Protein AF-B2IT15-F1 (afdb_monomer_lite)

InterPro domains:
  IPR007890 CHASE2 [PF05226] (5-264)
  IPR007890 CHASE2 [SM01080] (2-266)

Organism: Nostoc punctiforme (strain ATCC 29133 / PCC 73102) (NCBI:txid63737)

Structure (mmCIF, N/CA/C/O backbone):
data_AF-B2IT15-F1
#
_entry.id   AF-B2IT15-F1
#
loop_
_atom_site.group_PDB
_atom_site.id
_atom_site.type_symbol
_atom_site.label_atom_id
_atom_site.label_alt_id
_atom_site.label_comp_id
_atom_site.label_asym_id
_atom_site.label_entity_id
_atom_site.label_seq_id
_atom_site.pdbx_PDB_ins_code
_atom_site.Cartn_x
_atom_site.Cartn_y
_atom_site.Cartn_z
_atom_site.occupancy
_atom_site.B_iso_or_equiv
_atom_site.auth_seq_id
_atom_site.auth_comp_id
_atom_site.auth_asym_id
_atom_site.auth_atom_id
_atom_site.pdbx_PDB_model_num
ATOM 1 N N . MET A 1 1 ? 4.299 -3.225 29.812 1.00 39.03 1 MET A N 1
ATOM 2 C CA . MET A 1 1 ? 2.893 -2.819 29.609 1.00 39.03 1 MET A CA 1
ATOM 3 C C . MET A 1 1 ? 2.812 -1.987 28.340 1.00 39.03 1 MET A C 1
ATOM 5 O O . MET A 1 1 ? 3.159 -0.817 28.376 1.00 39.03 1 MET A O 1
ATOM 9 N N . ILE A 1 2 ? 2.408 -2.588 27.220 1.00 43.75 2 ILE A N 1
ATOM 10 C CA . ILE A 1 2 ? 2.284 -1.900 25.916 1.00 43.75 2 ILE A CA 1
ATOM 11 C C . ILE A 1 2 ? 0.911 -1.177 25.796 1.00 43.75 2 ILE A C 1
ATOM 13 O O . ILE A 1 2 ? 0.626 -0.521 24.803 1.00 43.75 2 ILE A O 1
ATOM 17 N N . GLY A 1 3 ? 0.067 -1.223 26.839 1.00 47.97 3 GLY A N 1
ATOM 18 C CA . GLY A 1 3 ? -1.347 -0.817 26.777 1.00 47.97 3 GLY A CA 1
ATOM 19 C C . GLY A 1 3 ? -1.808 0.398 27.593 1.00 47.97 3 GLY A C 1
ATOM 20 O O . GLY A 1 3 ? -3.003 0.689 27.625 1.00 47.97 3 GLY A O 1
ATOM 21 N N . ALA A 1 4 ? -0.921 1.129 28.273 1.00 58.03 4 ALA A N 1
ATOM 22 C CA . ALA A 1 4 ? -1.324 2.224 29.169 1.00 58.03 4 ALA A CA 1
ATOM 23 C C . ALA A 1 4 ? -1.424 3.598 28.468 1.00 58.03 4 ALA A C 1
ATOM 25 O O . ALA A 1 4 ? -1.004 4.609 29.024 1.00 58.03 4 ALA A O 1
ATOM 26 N N . SER A 1 5 ? -1.969 3.669 27.248 1.00 73.19 5 SER A N 1
ATOM 27 C CA . SER A 1 5 ? -2.171 4.958 26.558 1.00 73.19 5 SER A CA 1
ATOM 28 C C . SER A 1 5 ? -3.402 5.728 27.061 1.00 73.19 5 SER A C 1
ATOM 30 O O . SER A 1 5 ? -3.495 6.941 26.873 1.00 73.19 5 SER A O 1
ATOM 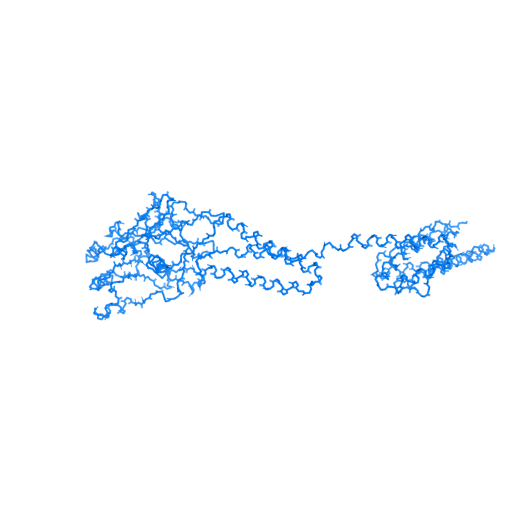32 N N . ILE A 1 6 ? -4.341 5.048 27.735 1.00 88.12 6 ILE A N 1
ATOM 33 C CA . ILE A 1 6 ? -5.553 5.642 28.311 1.00 88.12 6 ILE A CA 1
ATOM 34 C C . ILE A 1 6 ? -5.881 5.027 29.680 1.00 88.12 6 ILE A C 1
ATOM 36 O O . ILE A 1 6 ? -5.884 3.804 29.849 1.00 88.12 6 ILE A O 1
ATOM 40 N N . SER A 1 7 ? -6.189 5.880 30.664 1.00 92.06 7 SER A N 1
ATOM 41 C CA . SER A 1 7 ? -6.610 5.430 31.996 1.00 92.06 7 SER A CA 1
ATOM 42 C C . SER A 1 7 ? -8.001 4.795 31.958 1.00 92.06 7 SER A C 1
ATOM 44 O O . SER A 1 7 ? -8.854 5.187 31.158 1.00 92.06 7 SER A O 1
ATOM 46 N N . GLU A 1 8 ? -8.261 3.846 32.860 1.00 94.00 8 GLU A N 1
ATOM 47 C CA . GLU A 1 8 ? -9.534 3.112 32.896 1.00 94.00 8 GLU A CA 1
ATOM 48 C C . GLU A 1 8 ? -10.740 4.046 33.056 1.00 94.00 8 GLU A C 1
ATOM 50 O O . GLU A 1 8 ? -11.717 3.950 32.315 1.00 94.00 8 GLU A O 1
ATOM 55 N N . LYS A 1 9 ? -10.616 5.036 33.949 1.00 93.69 9 LYS A N 1
ATOM 56 C CA . LYS A 1 9 ? -11.632 6.072 34.182 1.00 93.69 9 LYS A CA 1
ATOM 57 C C . LYS A 1 9 ? -11.909 6.910 32.934 1.00 93.69 9 LYS A C 1
ATOM 59 O O . LYS A 1 9 ? -13.053 7.285 32.686 1.00 93.69 9 LYS A O 1
ATOM 64 N N . SER A 1 10 ? -10.873 7.249 32.165 1.00 94.88 10 SER A N 1
ATOM 65 C CA . SER A 1 10 ? -11.034 8.023 30.930 1.00 94.88 10 SER A CA 1
ATOM 66 C C . SER A 1 10 ? -11.653 7.182 29.817 1.00 94.88 10 SER A C 1
ATOM 68 O O . SER A 1 10 ? -12.499 7.695 29.086 1.00 94.88 10 SER A O 1
ATOM 70 N N . LEU A 1 11 ? -11.283 5.902 29.713 1.00 95.50 11 LEU A N 1
ATOM 71 C CA . LEU A 1 11 ? -11.872 4.973 28.750 1.00 95.50 11 LEU A CA 1
ATOM 72 C C . LEU A 1 11 ? -13.355 4.716 29.050 1.00 95.50 11 LEU A C 1
ATOM 74 O O . LEU A 1 11 ? -14.172 4.790 28.137 1.00 95.50 11 LEU A O 1
ATOM 78 N N . ASP A 1 12 ? -13.729 4.505 30.315 1.00 96.00 12 ASP A N 1
ATOM 79 C CA . ASP A 1 12 ? -15.139 4.359 30.699 1.00 96.00 12 ASP A CA 1
ATOM 80 C C . ASP A 1 12 ? -15.948 5.612 30.330 1.00 96.00 12 ASP A C 1
ATOM 82 O O . ASP A 1 12 ? -16.952 5.514 29.622 1.00 96.00 12 ASP A O 1
ATOM 86 N N . LYS A 1 13 ? -15.467 6.808 30.703 1.00 95.19 13 LYS A N 1
ATOM 87 C CA . LYS A 1 13 ? -16.116 8.084 30.343 1.00 95.19 13 LYS A CA 1
ATOM 88 C C . LYS A 1 13 ? -16.261 8.266 28.831 1.00 95.19 13 LYS A C 1
ATOM 90 O O . LYS A 1 13 ? -17.302 8.736 28.369 1.00 95.19 13 LYS A O 1
ATOM 95 N N . LEU A 1 14 ? -15.232 7.900 28.065 1.00 94.94 14 LEU A N 1
ATOM 96 C CA . LEU A 1 14 ? -15.245 7.959 26.605 1.00 94.94 14 LEU A CA 1
ATOM 97 C C . LEU A 1 14 ? -16.343 7.057 26.033 1.00 94.94 14 LEU A C 1
ATOM 99 O O . LEU A 1 14 ? -17.163 7.522 25.243 1.00 94.94 14 LEU A O 1
ATOM 103 N N . LEU A 1 15 ? -16.392 5.796 26.466 1.00 95.44 15 LEU A N 1
ATOM 104 C CA . LEU A 1 15 ? -17.370 4.819 25.988 1.00 95.44 15 LEU A CA 1
ATOM 105 C C . LEU A 1 15 ? -18.803 5.185 26.392 1.00 95.44 15 LEU A C 1
ATOM 107 O O . LEU A 1 15 ? -19.711 5.062 25.571 1.00 95.44 15 LEU A O 1
ATOM 111 N N . VAL A 1 16 ? -19.022 5.700 27.609 1.00 94.25 16 VAL A N 1
ATOM 112 C CA . VAL A 1 16 ? -20.331 6.230 28.041 1.00 94.25 16 VAL A CA 1
ATOM 113 C C . VAL A 1 16 ? -20.820 7.298 27.070 1.00 94.25 16 VAL A C 1
ATOM 115 O O . VAL A 1 16 ? -21.949 7.237 26.580 1.00 94.25 16 VAL A O 1
ATOM 118 N N . LYS A 1 17 ? -19.956 8.265 26.767 1.00 93.25 17 LYS A N 1
ATOM 119 C CA . LYS A 1 17 ? -20.300 9.397 25.915 1.00 93.25 17 LYS A CA 1
ATOM 120 C C . LYS A 1 17 ? -20.504 8.996 24.455 1.00 93.25 17 LYS A C 1
ATOM 122 O O . LYS A 1 17 ? -21.444 9.466 23.822 1.00 93.25 17 LYS A O 1
ATOM 127 N N . LEU A 1 18 ? -19.670 8.099 23.928 1.00 93.44 18 LEU A N 1
ATOM 128 C CA . LEU A 1 18 ? -19.839 7.557 22.579 1.00 93.44 18 LEU A CA 1
ATOM 129 C C . LEU A 1 18 ? -21.154 6.788 22.446 1.00 93.44 18 LEU A C 1
ATOM 131 O O . LEU A 1 18 ? -21.893 7.012 21.491 1.00 93.44 18 LEU A O 1
ATOM 135 N N . ASN A 1 19 ? -21.505 5.951 23.425 1.00 91.50 19 ASN A N 1
ATOM 136 C CA . ASN A 1 19 ? -22.756 5.194 23.399 1.00 91.50 19 ASN A CA 1
ATOM 137 C C . ASN A 1 19 ? -23.996 6.104 23.345 1.00 91.50 19 ASN A C 1
ATOM 139 O O . ASN A 1 19 ? -24.954 5.784 22.641 1.00 91.50 19 ASN A O 1
ATOM 143 N N . GLN A 1 20 ? -23.964 7.271 24.001 1.00 91.75 20 GLN A N 1
ATOM 144 C CA . GLN A 1 20 ? -25.038 8.273 23.915 1.00 91.75 20 GLN A CA 1
ATOM 145 C C . GLN A 1 20 ? -25.211 8.846 22.497 1.00 91.75 20 GLN A C 1
ATOM 147 O O . GLN A 1 20 ? -26.329 9.182 22.108 1.00 91.75 20 GLN A O 1
ATOM 152 N N . GLN A 1 21 ? -24.137 8.910 21.702 1.00 91.50 21 GLN A N 1
ATOM 153 C CA . GLN A 1 21 ? -24.165 9.406 20.321 1.00 91.50 21 GLN A CA 1
ATOM 154 C C . GLN A 1 21 ? -24.543 8.335 19.285 1.00 91.50 21 GLN A C 1
ATOM 156 O O . GLN A 1 21 ? -24.727 8.665 18.117 1.00 91.50 21 GLN A O 1
ATOM 161 N N . LYS A 1 22 ? -24.715 7.071 19.697 1.00 91.94 22 LYS A N 1
ATOM 162 C CA . LYS A 1 22 ? -25.159 5.951 18.845 1.00 91.94 22 LYS A CA 1
ATOM 163 C C . LYS A 1 22 ? -24.317 5.765 17.559 1.00 91.94 22 LYS A C 1
ATOM 165 O O . LYS A 1 22 ? -24.875 5.789 16.458 1.00 91.94 22 LYS A O 1
ATOM 170 N N . PRO A 1 23 ? -22.994 5.535 17.658 1.00 94.56 23 PRO A N 1
ATOM 171 C CA . PRO A 1 23 ? -22.180 5.160 16.504 1.00 94.56 23 PRO A CA 1
ATOM 172 C C . PRO A 1 23 ? -22.627 3.819 15.907 1.00 94.56 23 PRO A C 1
ATOM 174 O O . PRO A 1 23 ? -23.350 3.030 16.533 1.00 94.56 23 PRO A O 1
ATOM 177 N N . ARG A 1 24 ? -22.190 3.551 14.674 1.00 95.31 24 ARG A N 1
ATOM 178 C CA . ARG A 1 24 ? -22.412 2.271 13.977 1.00 95.31 24 ARG A CA 1
ATOM 179 C C . ARG A 1 24 ? -21.398 1.217 14.400 1.00 95.31 24 ARG A C 1
ATOM 181 O O . ARG A 1 24 ? -21.783 0.068 14.570 1.00 95.31 24 ARG A O 1
ATOM 188 N N . ALA A 1 25 ? -20.157 1.626 14.638 1.00 97.06 25 ALA A N 1
ATOM 189 C CA . ALA A 1 25 ? -19.097 0.777 15.165 1.00 97.06 25 ALA A CA 1
ATOM 190 C C . ALA A 1 25 ? -18.104 1.619 15.975 1.00 97.06 25 ALA A C 1
ATOM 192 O O . ALA A 1 25 ? -17.888 2.795 15.671 1.00 97.06 25 ALA A O 1
ATOM 193 N N . ILE A 1 26 ? -17.503 1.019 16.997 1.00 98.00 26 ILE A N 1
ATOM 194 C CA . ILE A 1 26 ? -16.446 1.606 17.819 1.00 98.00 26 ILE A CA 1
ATOM 195 C C . ILE A 1 26 ? -15.267 0.638 17.782 1.00 98.00 26 ILE A C 1
ATOM 197 O O . ILE A 1 26 ? -15.400 -0.510 18.190 1.00 98.00 26 ILE A O 1
ATOM 201 N N . GLY A 1 27 ? -14.117 1.093 17.307 1.00 98.00 27 GLY A N 1
ATOM 202 C CA . GLY A 1 27 ? -12.877 0.332 17.324 1.00 98.00 27 GLY A CA 1
ATOM 203 C C . GLY A 1 27 ? -11.931 0.859 18.387 1.00 98.00 27 GLY A C 1
ATOM 204 O O . GLY A 1 27 ? -11.587 2.039 18.366 1.00 98.00 27 GLY A O 1
ATOM 205 N N . LEU A 1 28 ? -11.497 -0.013 19.293 1.00 97.31 28 LEU A N 1
ATOM 206 C CA . LEU A 1 28 ? -10.473 0.284 20.288 1.00 97.31 28 LEU A CA 1
ATOM 207 C C . LEU A 1 28 ? -9.119 -0.241 19.803 1.00 97.31 28 LEU A C 1
ATOM 209 O O . LEU A 1 28 ? -8.749 -1.376 20.091 1.00 97.31 28 LEU A O 1
ATOM 213 N N . ASP A 1 29 ? -8.384 0.606 19.087 1.00 95.44 29 ASP A N 1
ATOM 214 C CA . ASP A 1 29 ? -7.023 0.357 18.603 1.00 95.44 29 ASP A CA 1
ATOM 215 C C . ASP A 1 29 ? -5.986 0.681 19.696 1.00 95.44 29 ASP A C 1
ATOM 217 O O . ASP A 1 29 ? -5.140 1.569 19.585 1.00 95.44 29 ASP A O 1
ATOM 221 N N . ILE A 1 30 ? -6.156 0.023 20.845 1.00 93.12 30 ILE A N 1
ATOM 222 C CA . ILE A 1 30 ? -5.282 0.121 22.015 1.00 93.12 30 ILE A CA 1
ATOM 223 C C . ILE A 1 30 ? -5.172 -1.281 22.607 1.00 93.12 30 ILE A C 1
ATOM 225 O O . ILE A 1 30 ? -6.173 -1.845 23.053 1.00 93.12 30 ILE A O 1
ATOM 229 N N . TYR A 1 31 ? -3.960 -1.837 22.644 1.00 92.00 31 TYR A N 1
ATOM 230 C CA . TYR A 1 31 ? -3.729 -3.145 23.254 1.00 92.00 31 TYR A CA 1
ATOM 231 C C . TYR A 1 31 ? -4.063 -3.098 24.749 1.00 92.00 31 TYR A C 1
ATOM 233 O O . TYR A 1 31 ? -3.575 -2.229 25.469 1.00 92.00 31 TYR A O 1
ATOM 241 N N . ARG A 1 32 ? -4.878 -4.040 25.230 1.00 92.31 32 ARG A N 1
ATOM 242 C CA . ARG A 1 32 ? -5.073 -4.300 26.666 1.00 92.31 32 ARG A CA 1
ATOM 243 C C . ARG A 1 32 ? -4.990 -5.801 26.882 1.00 92.31 32 ARG A C 1
ATOM 245 O O . ARG A 1 32 ? -5.991 -6.494 26.845 1.00 92.31 32 ARG A O 1
ATOM 252 N N . ASP A 1 33 ? -3.783 -6.300 27.079 1.00 92.12 33 ASP A N 1
ATOM 253 C CA . ASP A 1 33 ? -3.472 -7.711 27.327 1.00 92.12 33 ASP A CA 1
ATOM 254 C C . ASP A 1 33 ? -3.639 -8.113 28.807 1.00 92.12 33 ASP A C 1
ATOM 256 O O . ASP A 1 33 ? -3.106 -9.130 29.256 1.00 92.12 33 ASP A O 1
ATOM 260 N N . PHE A 1 34 ? -4.378 -7.305 29.570 1.00 92.50 34 PHE A N 1
ATOM 261 C CA . PHE A 1 34 ? -4.571 -7.408 31.013 1.00 92.50 34 PHE A CA 1
ATOM 262 C C . PHE A 1 34 ? -6.043 -7.153 31.382 1.00 92.50 34 PHE A C 1
ATOM 264 O O . PHE A 1 34 ? -6.731 -6.428 30.657 1.00 92.50 34 PHE A O 1
ATOM 271 N N . PRO A 1 35 ? -6.536 -7.733 32.492 1.00 93.44 35 PRO A N 1
ATOM 272 C CA . PRO A 1 35 ? -7.887 -7.475 32.977 1.00 93.44 35 PRO A CA 1
ATOM 273 C C . PRO A 1 35 ? -8.027 -6.048 33.509 1.00 93.44 35 PRO A C 1
ATOM 275 O O . PRO A 1 35 ? -7.111 -5.522 34.140 1.00 93.44 35 PRO A O 1
ATOM 278 N N . ALA A 1 36 ? -9.188 -5.441 33.285 1.00 93.81 36 ALA A N 1
ATOM 279 C CA . ALA A 1 36 ? -9.539 -4.160 33.880 1.00 93.81 36 ALA A CA 1
ATOM 280 C C . ALA A 1 36 ? -9.786 -4.301 35.392 1.00 93.81 36 ALA A C 1
ATOM 282 O O . ALA A 1 36 ? -10.298 -5.317 35.865 1.00 93.81 36 ALA A O 1
ATOM 283 N N . GLU A 1 37 ? -9.458 -3.258 36.154 1.00 94.06 37 GLU A N 1
ATOM 284 C CA . GLU A 1 37 ? -9.647 -3.207 37.610 1.00 94.06 37 GLU A CA 1
ATOM 285 C C . GLU A 1 37 ? -10.914 -2.420 37.985 1.00 94.06 37 GLU A C 1
ATOM 287 O O . GLU A 1 37 ? -11.609 -2.740 38.955 1.00 94.06 37 GLU A O 1
ATOM 292 N N . ASP A 1 38 ? -11.258 -1.396 37.198 1.00 94.50 38 ASP A N 1
ATOM 293 C CA . ASP A 1 38 ? -12.457 -0.586 37.384 1.00 94.50 38 ASP A CA 1
ATOM 294 C C . ASP A 1 38 ? -13.716 -1.378 36.998 1.00 94.50 38 ASP A C 1
ATOM 296 O O . ASP A 1 38 ? -13.974 -1.683 35.830 1.00 94.50 38 ASP A O 1
ATOM 300 N N . LYS A 1 39 ? -14.565 -1.658 37.994 1.00 95.12 39 LYS A N 1
ATOM 301 C CA . LYS A 1 39 ? -15.834 -2.385 37.825 1.00 95.12 39 LYS A CA 1
ATOM 302 C C . LYS A 1 39 ? -16.755 -1.769 36.767 1.00 95.12 39 LYS A C 1
ATOM 304 O O . LYS A 1 39 ? -17.456 -2.512 36.075 1.00 95.12 39 LYS A O 1
ATOM 309 N N . ASN A 1 40 ? -16.768 -0.441 36.630 1.00 95.56 40 ASN A N 1
ATOM 310 C CA . ASN A 1 40 ? -17.581 0.231 35.618 1.00 95.56 40 ASN A CA 1
ATOM 311 C C . ASN A 1 40 ? -17.043 -0.061 34.222 1.00 95.56 40 ASN A C 1
ATOM 313 O O . ASN A 1 40 ? -17.826 -0.417 33.341 1.00 95.56 40 ASN A O 1
ATOM 317 N N . LEU A 1 41 ? -15.720 0.009 34.045 1.00 96.06 41 LEU A N 1
ATOM 318 C CA . LEU A 1 41 ? -15.083 -0.308 32.773 1.00 96.06 41 LEU A CA 1
ATOM 319 C C . LEU A 1 41 ? -15.280 -1.782 32.407 1.00 96.06 41 LEU A C 1
ATOM 321 O O . LEU A 1 41 ? -15.660 -2.062 31.273 1.00 96.06 41 LEU A O 1
ATOM 325 N N . ILE A 1 42 ? -15.116 -2.711 33.357 1.00 96.31 42 ILE A N 1
ATOM 326 C CA . ILE A 1 42 ? -15.364 -4.146 33.130 1.00 96.31 42 ILE A CA 1
ATOM 327 C C . ILE A 1 42 ? -16.775 -4.360 32.571 1.00 96.31 42 ILE A C 1
ATOM 329 O O . ILE A 1 42 ? -16.962 -5.047 31.564 1.00 96.31 42 ILE A O 1
ATOM 333 N N . SER A 1 43 ? -17.780 -3.755 33.211 1.00 95.50 43 SER A N 1
ATOM 334 C CA . SER A 1 43 ? -19.168 -3.829 32.750 1.00 95.50 43 SER A CA 1
ATOM 335 C C . SER A 1 43 ? -19.334 -3.198 31.362 1.00 95.50 43 SER A C 1
ATOM 337 O O . SER A 1 43 ? -19.957 -3.783 30.475 1.00 95.50 43 SER A O 1
ATOM 339 N N . ARG A 1 44 ? -18.714 -2.033 31.133 1.00 95.06 44 ARG A N 1
ATOM 340 C CA . ARG A 1 44 ? -18.785 -1.294 29.867 1.00 95.06 44 ARG A CA 1
ATOM 341 C C . ARG A 1 44 ? -18.217 -2.083 28.694 1.00 95.06 44 ARG A C 1
ATOM 343 O O . ARG A 1 44 ? -18.859 -2.130 27.644 1.00 95.06 44 ARG A O 1
ATOM 350 N N . LEU A 1 45 ? -17.043 -2.688 28.869 1.00 96.00 45 LEU A N 1
ATOM 351 C CA . LEU A 1 45 ? -16.362 -3.477 27.842 1.00 96.00 45 LEU A CA 1
ATOM 352 C C . LEU A 1 45 ? -17.186 -4.713 27.464 1.00 96.00 45 LEU A C 1
ATOM 354 O O . LEU A 1 45 ? -17.323 -5.006 26.281 1.00 96.00 45 LEU A O 1
ATOM 358 N N . LYS A 1 46 ? -17.821 -5.366 28.447 1.00 94.31 46 LYS A N 1
ATOM 359 C CA . LYS A 1 46 ? -18.705 -6.521 28.215 1.00 94.31 46 LYS A CA 1
ATOM 360 C C . LYS A 1 46 ? -20.012 -6.155 27.509 1.00 94.31 46 LYS A C 1
ATOM 362 O O . LYS A 1 46 ? -20.510 -6.928 26.698 1.00 94.31 46 LYS A O 1
ATOM 367 N N . GLN A 1 47 ? -20.605 -5.012 27.854 1.00 91.50 47 GLN A N 1
ATOM 368 C CA . GLN A 1 47 ? -21.970 -4.657 27.438 1.00 91.50 47 GLN A CA 1
ATOM 369 C C . GLN A 1 47 ? -22.038 -3.810 26.163 1.00 91.50 47 GLN A C 1
ATOM 371 O O . GLN A 1 47 ? -23.100 -3.716 25.543 1.00 91.50 47 GLN A O 1
ATOM 376 N N . THR A 1 48 ? -20.941 -3.170 25.753 1.00 90.56 48 THR A N 1
ATOM 377 C CA . THR A 1 48 ? -20.942 -2.314 24.560 1.00 90.56 48 THR A CA 1
ATOM 378 C C . THR A 1 48 ? -20.919 -3.172 23.294 1.00 90.56 48 THR A C 1
ATOM 380 O O . THR A 1 48 ? -19.863 -3.514 22.776 1.00 90.56 48 THR A O 1
ATOM 383 N N . GLN A 1 49 ? -22.101 -3.497 22.764 1.00 81.50 49 GLN A N 1
ATOM 384 C CA . GLN A 1 49 ? -22.263 -4.426 21.633 1.00 81.50 49 GLN A CA 1
ATOM 385 C C . GLN A 1 49 ? -21.491 -4.036 20.363 1.00 81.50 49 GLN A C 1
ATOM 387 O O . GLN A 1 49 ? -21.086 -4.908 19.604 1.00 81.50 49 GLN A O 1
ATOM 392 N N . LYS A 1 50 ? -21.283 -2.736 20.128 1.00 92.25 50 LYS A N 1
ATOM 393 C CA . LYS A 1 50 ? -20.633 -2.202 18.918 1.00 92.25 50 LYS A CA 1
ATOM 394 C C . LYS A 1 50 ? -19.136 -1.936 19.094 1.00 92.25 50 LYS A C 1
ATOM 396 O O . LYS A 1 50 ? -18.559 -1.222 18.279 1.00 92.25 50 LYS A O 1
ATOM 401 N N . LEU A 1 51 ? -18.539 -2.427 20.178 1.00 97.38 51 LEU A N 1
ATOM 402 C CA . LEU A 1 51 ? -17.121 -2.266 20.473 1.00 97.38 51 LEU A CA 1
ATOM 403 C C . LEU A 1 51 ? -16.337 -3.452 19.919 1.00 97.38 51 LEU A C 1
ATOM 405 O O . LEU A 1 51 ? -16.614 -4.586 20.301 1.00 97.38 51 LEU A O 1
ATOM 409 N N . ILE A 1 52 ? -15.345 -3.170 19.077 1.00 98.25 52 ILE A N 1
ATOM 410 C CA . ILE A 1 52 ? -14.343 -4.132 18.629 1.00 98.25 52 ILE A CA 1
ATOM 411 C C . ILE A 1 52 ? -13.025 -3.840 19.344 1.00 98.25 52 ILE A C 1
ATOM 413 O O . ILE A 1 52 ? -12.519 -2.716 19.286 1.00 98.25 52 ILE A O 1
ATOM 417 N N . GLY A 1 53 ? -12.487 -4.849 20.024 1.00 97.38 53 GLY A N 1
ATOM 418 C CA . GLY A 1 53 ? -11.148 -4.826 20.607 1.00 97.38 53 GLY A CA 1
ATOM 419 C C . GLY A 1 53 ? -10.107 -5.426 19.668 1.00 97.38 53 GLY A C 1
ATOM 420 O O . GLY A 1 53 ? -10.447 -6.150 18.729 1.00 97.38 53 GLY A O 1
ATOM 421 N N . ILE A 1 54 ? -8.836 -5.148 19.950 1.00 97.06 54 ILE A N 1
ATOM 422 C CA . ILE A 1 54 ? -7.720 -5.693 19.180 1.00 97.06 54 ILE A CA 1
ATOM 423 C C . ILE A 1 54 ? -6.956 -6.787 19.924 1.00 97.06 54 ILE A C 1
ATOM 425 O O . ILE A 1 54 ? -6.848 -6.779 21.150 1.00 97.06 54 ILE A O 1
A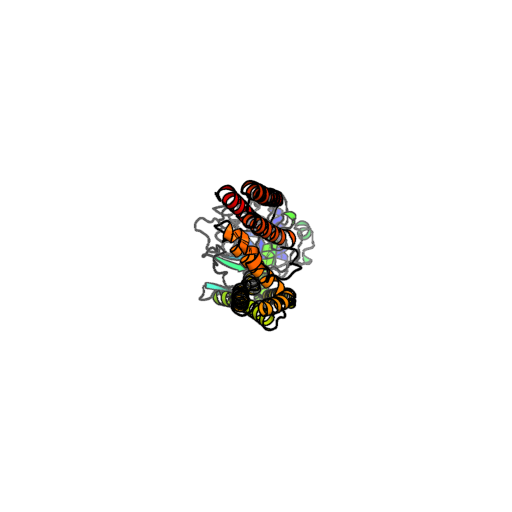TOM 429 N N . CYS A 1 55 ? -6.375 -7.695 19.151 1.00 95.31 55 CYS A N 1
ATOM 430 C CA . CYS A 1 55 ? -5.248 -8.535 19.544 1.00 95.31 55 CYS A CA 1
ATOM 431 C C . CYS A 1 55 ? -4.216 -8.550 18.413 1.00 95.31 55 CYS A C 1
ATOM 433 O O . CYS A 1 55 ? -4.448 -7.954 17.361 1.00 95.31 55 CYS A O 1
ATOM 435 N N . LYS A 1 56 ? -3.065 -9.186 18.630 1.00 92.81 56 LYS A N 1
ATOM 436 C CA . LYS A 1 56 ? -2.037 -9.330 17.593 1.00 92.81 56 LYS A CA 1
ATOM 437 C C . LYS A 1 56 ? -1.630 -10.783 17.450 1.00 92.81 56 LYS A C 1
ATOM 439 O O . LYS A 1 56 ? -1.381 -11.428 18.471 1.00 92.81 56 LYS A O 1
ATOM 444 N N . GLY A 1 57 ? -1.556 -11.261 16.213 1.00 90.12 57 GLY A N 1
ATOM 445 C CA . GLY A 1 57 ? -1.023 -12.573 15.875 1.00 90.12 57 GLY A CA 1
ATOM 446 C C . GLY A 1 57 ? 0.458 -12.731 16.226 1.00 90.12 57 GLY A C 1
ATOM 447 O O . GLY A 1 57 ? 1.113 -11.823 16.746 1.00 90.12 57 GLY A O 1
ATOM 448 N N . SER A 1 58 ? 0.979 -13.927 15.971 1.00 83.44 58 SER A N 1
ATOM 449 C CA . SER A 1 58 ? 2.404 -14.225 16.090 1.00 83.44 58 SER A CA 1
ATOM 450 C C . SER A 1 58 ? 3.192 -13.499 14.994 1.00 83.44 58 SER A C 1
ATOM 452 O O . SER A 1 58 ? 2.772 -13.428 13.841 1.00 83.44 58 SER A O 1
ATOM 454 N N . ASP A 1 59 ? 4.355 -12.944 15.339 1.00 77.62 59 ASP A N 1
ATOM 455 C CA . ASP A 1 59 ? 5.298 -12.407 14.357 1.00 77.62 59 ASP A CA 1
ATOM 456 C C . ASP A 1 59 ? 6.757 -12.703 14.743 1.00 77.62 59 ASP A C 1
ATOM 458 O O . ASP A 1 59 ? 7.048 -13.301 15.780 1.00 77.62 59 ASP A O 1
ATOM 462 N N . THR A 1 60 ? 7.705 -12.278 13.901 1.00 71.88 60 THR A N 1
ATOM 463 C CA . THR A 1 60 ? 9.143 -12.515 14.120 1.00 71.88 60 THR A CA 1
ATOM 464 C C . THR A 1 60 ? 9.699 -11.848 15.381 1.00 71.88 60 THR A C 1
ATOM 466 O O . THR A 1 60 ? 10.769 -12.230 15.848 1.00 71.88 60 THR A O 1
ATOM 469 N N . THR A 1 61 ? 9.004 -10.847 15.924 1.00 72.81 61 THR A N 1
ATOM 470 C CA . THR A 1 61 ? 9.416 -10.088 17.113 1.00 72.81 61 THR A CA 1
ATOM 471 C C . THR A 1 61 ? 8.700 -10.545 18.381 1.00 72.81 61 THR A C 1
ATOM 473 O O . THR A 1 61 ? 9.248 -10.426 19.474 1.00 72.81 61 THR A O 1
ATOM 476 N N . ASN A 1 62 ? 7.495 -11.092 18.246 1.00 78.25 62 ASN A N 1
ATOM 477 C CA . ASN A 1 62 ? 6.678 -11.623 19.318 1.00 78.25 62 ASN A CA 1
ATOM 478 C C . ASN A 1 62 ? 5.986 -12.907 18.842 1.00 78.25 62 ASN A C 1
ATOM 480 O O . ASN A 1 62 ? 4.896 -12.884 18.271 1.00 78.25 62 ASN A O 1
ATOM 484 N N . ILE A 1 63 ? 6.631 -14.036 19.136 1.00 78.31 63 ILE A N 1
ATOM 485 C CA . ILE A 1 63 ? 6.250 -15.372 18.656 1.00 78.31 63 ILE A CA 1
ATOM 486 C C . ILE A 1 63 ? 4.852 -15.789 19.139 1.00 78.31 63 ILE A C 1
ATOM 488 O O . ILE A 1 63 ? 4.182 -16.563 18.470 1.00 78.31 63 ILE A O 1
ATOM 492 N N . GLN A 1 64 ? 4.385 -15.285 20.284 1.00 83.31 64 GLN A N 1
ATOM 493 C CA . GLN A 1 64 ? 3.051 -15.610 20.805 1.00 83.31 64 GLN A CA 1
ATOM 494 C C . GLN A 1 64 ? 1.991 -14.552 20.461 1.00 83.31 64 GLN A C 1
ATOM 496 O O . GLN A 1 64 ? 0.798 -14.815 20.603 1.00 83.31 64 GLN A O 1
ATOM 501 N N . GLY A 1 65 ? 2.400 -13.367 20.003 1.00 88.94 65 GLY A N 1
ATOM 502 C CA . GLY A 1 65 ? 1.501 -12.242 19.761 1.00 88.94 65 GLY A CA 1
ATOM 503 C C . GLY A 1 65 ? 1.055 -11.514 21.034 1.00 88.94 65 GLY A C 1
ATOM 504 O O . GLY A 1 65 ? 1.688 -11.603 22.089 1.00 88.94 65 GLY A O 1
ATOM 505 N N . ILE A 1 66 ? -0.023 -10.734 20.937 1.00 91.94 66 ILE A N 1
ATOM 506 C CA . ILE A 1 66 ? -0.562 -9.917 22.039 1.00 91.94 66 ILE A CA 1
ATOM 507 C C . ILE A 1 66 ? -1.990 -10.368 22.347 1.00 91.94 66 ILE A C 1
ATOM 509 O O . ILE A 1 66 ? -2.828 -10.417 21.444 1.00 91.94 66 ILE A O 1
ATOM 513 N N . LYS A 1 67 ? -2.271 -10.666 23.624 1.00 94.62 67 LYS A N 1
ATOM 514 C CA . LYS A 1 67 ? -3.600 -11.094 24.090 1.00 94.62 67 LYS A CA 1
ATOM 515 C C . LYS A 1 67 ? -4.648 -9.988 23.906 1.00 94.62 67 LYS A C 1
ATOM 517 O O . LYS A 1 67 ? -4.321 -8.810 24.068 1.00 94.62 67 LYS A O 1
ATOM 522 N N . PRO A 1 68 ? -5.909 -10.353 23.626 1.00 95.12 68 PRO A N 1
ATOM 523 C CA . PRO A 1 68 ? -7.014 -9.405 23.650 1.00 95.12 68 PRO A CA 1
ATOM 524 C C . PRO A 1 68 ? -7.387 -8.976 25.082 1.00 95.12 68 PRO A C 1
ATOM 526 O O . PRO A 1 68 ? -7.026 -9.665 26.043 1.00 95.12 68 PRO A O 1
ATOM 529 N N . PRO A 1 69 ? -8.202 -7.913 25.220 1.00 94.50 69 PRO A N 1
ATOM 530 C CA . PRO A 1 69 ? -8.864 -7.570 26.476 1.00 94.50 69 PRO A CA 1
ATOM 531 C C . PRO A 1 69 ? -9.790 -8.713 26.917 1.00 94.50 69 PRO A C 1
ATOM 533 O O . PRO A 1 69 ? -10.685 -9.082 26.150 1.00 94.50 69 PRO A O 1
ATOM 536 N N . PRO A 1 70 ? -9.626 -9.276 28.129 1.00 95.25 70 PRO A N 1
ATOM 537 C CA . PRO A 1 70 ? -10.384 -10.453 28.558 1.00 95.25 70 PRO A CA 1
ATOM 538 C C . PRO A 1 70 ? -11.883 -10.174 28.741 1.00 95.25 70 PRO A C 1
ATOM 540 O O . PRO A 1 70 ? -12.690 -11.102 28.785 1.00 95.25 70 PRO A O 1
ATOM 543 N N . GLU A 1 71 ? -12.280 -8.906 28.855 1.00 96.38 71 GLU A N 1
ATOM 544 C CA . GLU A 1 71 ? -13.676 -8.494 28.975 1.00 96.38 71 GLU A CA 1
ATOM 545 C C . GLU A 1 71 ? -14.424 -8.449 27.638 1.00 96.38 71 GLU A C 1
ATOM 547 O O . GLU A 1 71 ? -15.655 -8.503 27.652 1.00 96.38 71 GLU A O 1
ATOM 552 N N . ILE A 1 72 ? -13.723 -8.328 26.504 1.00 96.38 72 ILE A N 1
ATOM 553 C CA . ILE A 1 72 ? -14.359 -8.226 25.185 1.00 96.38 72 ILE A CA 1
ATOM 554 C C . ILE A 1 72 ? -14.567 -9.642 24.613 1.00 96.38 72 ILE A C 1
ATOM 556 O O . ILE A 1 72 ? -13.601 -10.398 24.494 1.00 96.38 72 ILE A O 1
ATOM 560 N N . PRO A 1 73 ? -15.804 -10.028 24.235 1.00 94.38 73 PRO A N 1
ATOM 561 C CA . PRO A 1 73 ? -16.078 -11.343 23.656 1.00 94.38 73 PRO A CA 1
ATOM 562 C C . PRO A 1 73 ? -15.289 -11.601 22.370 1.00 94.38 73 PRO A C 1
ATOM 564 O O . PRO A 1 73 ? -15.102 -10.688 21.573 1.00 94.38 73 PRO A O 1
ATOM 567 N N . ILE A 1 74 ? -14.935 -12.863 22.101 1.00 92.50 74 ILE A N 1
ATOM 568 C CA . ILE A 1 74 ? -14.126 -13.256 20.928 1.00 92.50 74 ILE A CA 1
ATOM 569 C C . ILE A 1 74 ? -14.738 -12.788 19.598 1.00 92.50 74 ILE A C 1
ATOM 571 O O . ILE A 1 74 ? -14.020 -12.356 18.702 1.00 92.50 74 ILE A O 1
ATOM 575 N N . VAL A 1 75 ? -16.068 -12.819 19.480 1.00 93.25 75 VAL A N 1
ATOM 576 C CA . VAL A 1 75 ? -16.795 -12.351 18.283 1.00 93.25 75 VAL A CA 1
ATOM 577 C C . VAL A 1 75 ? -16.631 -10.850 18.015 1.00 93.25 75 VAL A C 1
ATOM 579 O O . VAL A 1 75 ? -16.816 -10.410 16.886 1.00 93.25 75 VAL A O 1
ATOM 582 N N . ASN A 1 76 ? -16.241 -10.087 19.037 1.00 96.00 76 ASN A N 1
ATOM 583 C CA . ASN A 1 76 ? -15.993 -8.650 19.003 1.00 96.00 76 ASN A CA 1
ATOM 584 C C . ASN A 1 76 ? -14.485 -8.336 19.005 1.00 96.00 76 ASN A C 1
ATOM 586 O O . ASN A 1 76 ? -14.060 -7.272 19.456 1.00 96.00 76 ASN A O 1
ATOM 590 N N . LEU A 1 77 ? -13.659 -9.262 18.518 1.00 96.75 77 LEU A N 1
ATOM 591 C CA . LEU A 1 77 ? -12.226 -9.059 18.349 1.00 96.75 77 LEU A CA 1
ATOM 592 C C . LEU A 1 77 ? -11.852 -9.032 16.871 1.00 96.75 77 LEU A C 1
ATOM 594 O O . LEU A 1 77 ? -12.390 -9.784 16.052 1.00 96.75 77 LEU A O 1
ATOM 598 N N . GLY A 1 78 ? -10.877 -8.190 16.549 1.00 97.06 78 GLY A N 1
ATOM 599 C CA . GLY A 1 78 ? -10.168 -8.233 15.281 1.00 97.06 78 GLY A CA 1
ATOM 600 C C . GLY A 1 78 ? -8.665 -8.146 15.501 1.00 97.06 78 GLY A C 1
ATOM 601 O O . GLY A 1 78 ? -8.204 -7.488 16.431 1.00 97.06 78 GLY A O 1
ATOM 602 N N . PHE A 1 79 ? -7.891 -8.818 14.661 1.00 95.94 79 PHE A N 1
ATOM 603 C CA . PHE A 1 79 ? -6.438 -8.740 14.756 1.00 95.94 79 PHE A CA 1
ATOM 604 C C . PHE A 1 79 ? -5.926 -7.401 14.189 1.00 95.94 79 PHE A C 1
ATOM 606 O O . PHE A 1 79 ? -6.494 -6.866 13.232 1.00 95.94 79 PHE A O 1
ATOM 613 N N . ASN A 1 80 ? -4.861 -6.852 14.773 1.00 94.88 80 ASN A N 1
ATOM 614 C CA . ASN A 1 80 ? -4.245 -5.570 14.394 1.00 94.88 80 ASN A CA 1
ATOM 615 C C . ASN A 1 80 ? -2.872 -5.758 13.721 1.00 94.88 80 ASN A C 1
ATOM 617 O O . ASN A 1 80 ? -1.931 -4.987 13.907 1.00 94.88 80 ASN A O 1
ATOM 621 N N . ASP A 1 81 ? -2.737 -6.844 12.972 1.00 92.12 81 ASP A N 1
ATOM 622 C CA . ASP A 1 81 ? -1.512 -7.219 12.284 1.00 92.12 81 ASP A CA 1
ATOM 623 C C . ASP A 1 81 ? -1.301 -6.386 11.016 1.00 92.12 81 ASP A C 1
ATOM 625 O O . ASP A 1 81 ? -2.157 -6.310 10.129 1.00 92.12 81 ASP A O 1
ATOM 629 N N . PHE A 1 82 ? -0.115 -5.788 10.913 1.00 91.38 82 PHE A N 1
ATOM 630 C CA . PHE A 1 82 ? 0.325 -5.048 9.737 1.00 91.38 82 PHE A CA 1
ATOM 631 C C . PHE A 1 82 ? 1.296 -5.881 8.906 1.00 91.38 82 PHE A C 1
ATOM 633 O O . PHE A 1 82 ? 2.263 -6.445 9.421 1.00 91.38 82 PHE A O 1
ATOM 640 N N . VAL A 1 83 ? 1.079 -5.896 7.591 1.00 88.50 83 VAL A N 1
ATOM 641 C CA . VAL A 1 83 ? 1.970 -6.577 6.653 1.00 88.50 83 VAL A CA 1
ATOM 642 C C . VAL A 1 83 ? 2.963 -5.577 6.076 1.00 88.50 83 VAL A C 1
ATOM 644 O O . VAL A 1 83 ? 2.591 -4.623 5.394 1.00 88.50 83 VAL A O 1
ATOM 647 N N . ARG A 1 84 ? 4.245 -5.821 6.345 1.00 88.19 84 ARG A N 1
ATOM 648 C CA . ARG A 1 84 ? 5.357 -5.030 5.817 1.00 88.19 84 ARG A CA 1
ATOM 649 C C . ARG A 1 84 ? 5.888 -5.649 4.531 1.00 88.19 84 ARG A C 1
ATOM 651 O O . ARG A 1 84 ? 6.075 -6.866 4.449 1.00 88.19 84 ARG A O 1
ATOM 658 N N . ASP A 1 85 ? 6.166 -4.805 3.547 1.00 87.38 85 ASP A N 1
ATOM 659 C CA . ASP A 1 85 ? 7.001 -5.195 2.416 1.00 87.38 85 ASP A CA 1
ATOM 660 C C . ASP A 1 85 ? 8.482 -5.251 2.832 1.00 87.38 85 ASP A C 1
ATOM 662 O O . ASP A 1 85 ? 8.849 -4.910 3.959 1.00 87.38 85 ASP A O 1
ATOM 666 N N . ARG A 1 86 ? 9.357 -5.696 1.920 1.00 85.94 86 ARG A N 1
ATOM 667 C CA . ARG A 1 86 ? 10.803 -5.850 2.180 1.00 85.94 86 ARG A CA 1
ATOM 668 C C . ARG A 1 86 ? 11.480 -4.549 2.628 1.00 85.94 86 ARG A C 1
ATOM 670 O O . ARG A 1 86 ? 12.453 -4.598 3.367 1.00 85.94 86 ARG A O 1
ATOM 677 N N . ASP A 1 87 ? 10.960 -3.408 2.192 1.00 88.12 87 ASP A N 1
ATOM 678 C CA . ASP A 1 87 ? 11.417 -2.065 2.558 1.00 88.12 87 ASP A CA 1
ATOM 679 C C . ASP A 1 87 ? 10.661 -1.475 3.765 1.00 88.12 87 ASP A C 1
ATOM 681 O O . ASP A 1 87 ? 10.713 -0.273 4.003 1.00 88.12 87 ASP A O 1
ATOM 685 N N . ALA A 1 88 ? 9.953 -2.316 4.527 1.00 89.19 88 ALA A N 1
ATOM 686 C CA . ALA A 1 88 ? 9.152 -1.972 5.703 1.00 89.19 88 ALA A CA 1
ATOM 687 C C . ALA A 1 88 ? 7.935 -1.062 5.453 1.00 89.19 88 ALA A C 1
ATOM 689 O O . ALA A 1 88 ? 7.220 -0.734 6.402 1.00 89.19 88 ALA A O 1
ATOM 690 N N . VAL A 1 89 ? 7.652 -0.697 4.201 1.00 94.19 89 VAL A N 1
ATOM 691 C CA . VAL A 1 89 ? 6.489 0.120 3.843 1.00 94.19 89 VAL A CA 1
ATOM 692 C C . VAL A 1 89 ? 5.233 -0.750 3.792 1.00 94.19 89 VAL A C 1
ATOM 694 O O . VAL A 1 89 ? 5.230 -1.843 3.223 1.00 94.19 89 VAL A O 1
ATOM 697 N N . ILE A 1 90 ? 4.137 -0.252 4.362 1.00 94.25 90 ILE A N 1
ATOM 698 C CA . ILE A 1 90 ? 2.828 -0.899 4.264 1.00 94.25 90 ILE A CA 1
ATOM 699 C C . ILE A 1 90 ? 2.209 -0.554 2.907 1.00 94.25 90 ILE A C 1
ATOM 701 O O . ILE A 1 90 ? 1.868 0.595 2.636 1.00 94.25 90 ILE A O 1
ATOM 705 N N . ARG A 1 91 ? 2.055 -1.557 2.038 1.00 93.25 91 ARG A N 1
ATOM 706 C CA . ARG A 1 91 ? 1.328 -1.438 0.753 1.00 93.25 91 ARG A CA 1
ATOM 707 C C . ARG A 1 91 ? 0.196 -2.441 0.606 1.00 93.25 91 ARG A C 1
ATOM 709 O O . ARG A 1 91 ? -0.585 -2.365 -0.339 1.00 93.25 91 ARG A O 1
ATOM 716 N N . ARG A 1 92 ? 0.109 -3.380 1.540 1.00 92.38 92 ARG A N 1
ATOM 717 C CA . ARG A 1 92 ? -0.868 -4.459 1.574 1.00 92.38 92 ARG A CA 1
ATOM 718 C C . ARG A 1 92 ? -1.341 -4.667 2.999 1.00 92.38 92 ARG A C 1
ATOM 720 O O . ARG A 1 92 ? -0.649 -4.301 3.948 1.00 92.38 92 ARG A O 1
ATOM 727 N N . TYR A 1 93 ? -2.524 -5.238 3.142 1.00 93.38 93 TYR A N 1
ATOM 728 C CA . TYR A 1 93 ? -3.089 -5.544 4.446 1.00 93.38 93 TYR A CA 1
ATOM 729 C C . TYR A 1 93 ? -3.889 -6.837 4.407 1.00 93.38 93 TYR A C 1
ATOM 731 O O . TYR A 1 93 ? -4.336 -7.277 3.346 1.00 93.38 93 TYR A O 1
ATOM 739 N N . LEU A 1 94 ? -4.024 -7.445 5.581 1.00 92.75 94 LEU A N 1
ATOM 740 C CA . LEU A 1 94 ? -4.788 -8.664 5.795 1.00 92.75 94 LEU A CA 1
ATOM 741 C C . LEU A 1 94 ? -6.266 -8.318 5.996 1.00 92.75 94 LEU A C 1
ATOM 743 O O . LEU A 1 94 ? -6.602 -7.386 6.720 1.00 92.75 94 LEU A O 1
ATOM 747 N N . LEU A 1 95 ? -7.141 -9.100 5.376 1.00 94.12 95 LEU A N 1
ATOM 748 C CA . LEU A 1 95 ? -8.582 -9.105 5.616 1.00 94.12 95 LEU A CA 1
ATOM 749 C C . LEU A 1 95 ? -8.946 -10.172 6.651 1.00 94.12 95 LEU A C 1
ATOM 751 O O . LEU A 1 95 ? -9.734 -9.931 7.563 1.00 94.12 95 LEU A O 1
ATOM 755 N N . PHE A 1 96 ? -8.345 -11.350 6.517 1.00 92.25 96 PHE A N 1
ATOM 756 C CA . PHE A 1 96 ? -8.543 -12.489 7.401 1.00 92.25 96 PHE A CA 1
ATOM 757 C C . PHE A 1 96 ? -7.269 -13.331 7.458 1.00 92.25 96 PHE A C 1
ATOM 759 O O . PHE A 1 96 ? -6.451 -13.287 6.537 1.00 92.25 96 PHE A O 1
ATOM 766 N N . MET A 1 97 ? -7.121 -14.105 8.524 1.00 89.25 97 MET A N 1
ATOM 767 C CA . MET A 1 97 ? -6.076 -15.111 8.678 1.00 89.25 97 MET A CA 1
ATOM 768 C C . MET A 1 97 ? -6.600 -16.269 9.522 1.00 89.25 97 MET A C 1
ATOM 770 O O . MET A 1 97 ? -7.516 -16.088 10.326 1.00 89.25 97 MET A O 1
ATOM 774 N N . ASN A 1 98 ? -6.001 -17.445 9.373 1.00 86.19 98 ASN A N 1
ATOM 775 C CA . ASN A 1 98 ? -6.205 -18.537 10.317 1.00 86.19 98 ASN A CA 1
ATOM 776 C C . ASN A 1 98 ? -5.215 -18.376 11.480 1.00 86.19 98 ASN A C 1
ATOM 778 O O . ASN A 1 98 ? -4.012 -18.467 11.238 1.00 86.19 98 ASN A O 1
ATOM 782 N N . PRO A 1 99 ? -5.680 -18.138 12.721 1.00 83.00 99 PRO A N 1
ATOM 783 C CA . PRO A 1 99 ? -4.782 -18.022 13.862 1.00 83.00 99 PRO A CA 1
ATOM 784 C C . PRO A 1 99 ? -3.989 -19.314 14.066 1.00 83.00 99 PRO A C 1
ATOM 786 O O . PRO A 1 99 ? -4.558 -20.408 14.049 1.00 83.00 99 PRO A O 1
ATOM 789 N N . GLU A 1 100 ? -2.682 -19.195 14.292 1.00 83.12 100 GLU A N 1
ATOM 790 C CA . GLU A 1 100 ? -1.857 -20.335 14.690 1.00 83.12 100 GLU A CA 1
ATOM 791 C C . GLU A 1 100 ? -2.317 -20.882 16.048 1.00 83.12 100 GLU A C 1
ATOM 793 O O . GLU A 1 100 ? -2.716 -20.124 16.932 1.00 83.12 100 GLU A O 1
ATOM 798 N N . VAL A 1 101 ? -2.190 -22.196 16.255 1.00 81.69 101 VAL A N 1
ATOM 799 C CA . VAL A 1 101 ? -2.589 -22.868 17.510 1.00 81.69 101 VAL A CA 1
ATOM 800 C C . VAL A 1 101 ? -1.894 -22.261 18.737 1.00 81.69 101 VAL A C 1
ATOM 802 O O . VAL A 1 101 ? -2.464 -22.214 19.823 1.00 81.69 101 VAL A O 1
ATOM 805 N N . THR A 1 102 ? -0.658 -21.791 18.567 1.00 84.56 102 THR A N 1
ATOM 806 C CA . THR A 1 102 ? 0.156 -21.164 19.616 1.00 84.56 102 THR A CA 1
ATOM 807 C C . THR A 1 102 ? -0.082 -19.662 19.772 1.00 84.56 102 THR A C 1
ATOM 809 O O . THR A 1 102 ? 0.470 -19.064 20.697 1.00 84.56 102 THR A O 1
ATOM 812 N N . SER A 1 103 ? -0.864 -19.037 18.886 1.00 88.75 103 SER A N 1
ATOM 813 C CA . SER A 1 103 ? -1.126 -17.601 18.936 1.00 88.75 103 SER A CA 1
ATOM 814 C C . SER A 1 103 ? -2.062 -17.249 20.089 1.00 88.75 103 SER A C 1
ATOM 816 O O . SER A 1 103 ? -3.075 -17.903 20.333 1.00 88.75 103 SER A O 1
ATOM 818 N N . LEU A 1 104 ? -1.750 -16.158 20.784 1.00 92.81 104 LEU A N 1
ATOM 819 C CA . LEU A 1 104 ? -2.586 -15.602 21.846 1.00 92.81 104 LEU A CA 1
ATOM 820 C C . LEU A 1 104 ? -3.760 -14.765 21.314 1.00 92.81 104 LEU A C 1
ATOM 822 O O . LEU A 1 104 ? -4.616 -14.353 22.100 1.00 92.81 104 LEU A O 1
ATOM 826 N N . CYS A 1 105 ? -3.806 -14.499 20.006 1.00 94.12 105 CYS A N 1
ATOM 827 C CA . CYS A 1 105 ? -4.882 -13.763 19.353 1.00 94.12 105 CYS A CA 1
ATOM 828 C C . CYS A 1 105 ? -5.841 -14.738 18.657 1.00 94.12 105 CYS A C 1
ATOM 830 O O . CYS A 1 105 ? -5.482 -15.323 17.639 1.00 94.12 105 CYS A O 1
ATOM 832 N N . PRO A 1 106 ? -7.078 -14.910 19.160 1.00 93.31 106 PRO A N 1
ATOM 833 C CA . PRO A 1 106 ? -8.036 -15.851 18.580 1.00 93.31 106 PRO A CA 1
ATOM 834 C C . PRO A 1 106 ? -8.788 -15.287 17.362 1.00 93.31 106 PRO A C 1
ATOM 836 O O . PRO A 1 106 ? -9.649 -15.965 16.805 1.00 93.31 106 PRO A O 1
ATOM 839 N N . ALA A 1 107 ? -8.545 -14.030 16.980 1.00 94.31 107 ALA A N 1
ATOM 840 C CA . ALA A 1 107 ? -9.320 -13.355 15.947 1.00 94.31 107 ALA A CA 1
ATOM 841 C C . ALA A 1 107 ? -8.911 -13.818 14.542 1.00 94.31 107 ALA A C 1
ATOM 843 O O . ALA A 1 107 ? -7.749 -13.713 14.168 1.00 94.31 107 ALA A O 1
ATOM 844 N N . SER A 1 108 ? -9.881 -14.261 13.739 1.00 92.62 108 SER A N 1
ATOM 845 C CA . SER A 1 108 ? -9.646 -14.669 12.342 1.00 92.62 108 SER A CA 1
ATOM 846 C C . SER A 1 108 ? -9.850 -13.547 11.323 1.00 92.62 108 SER A C 1
ATOM 848 O O . SER A 1 108 ? -9.451 -13.682 10.172 1.00 92.62 108 SER A O 1
ATOM 850 N N . TYR A 1 109 ? -10.480 -12.439 11.716 1.00 95.12 109 TYR A N 1
ATOM 851 C CA . TYR A 1 109 ? -10.727 -11.285 10.849 1.00 95.12 109 TYR A CA 1
ATOM 852 C C . TYR A 1 109 ? -9.951 -10.067 11.330 1.00 95.12 109 TYR A C 1
ATOM 854 O O . TYR A 1 109 ? -9.780 -9.859 12.534 1.00 95.12 109 TYR A O 1
ATOM 862 N N . ALA A 1 110 ? -9.512 -9.245 10.380 1.00 96.50 110 ALA A N 1
ATOM 863 C CA . ALA A 1 110 ? -8.804 -8.013 10.676 1.00 96.50 110 ALA A CA 1
ATOM 864 C C . ALA A 1 110 ? -9.708 -7.036 11.426 1.00 96.50 110 ALA A C 1
ATOM 866 O O . ALA A 1 110 ? -10.916 -6.961 11.183 1.00 96.50 110 ALA A O 1
ATOM 867 N N . PHE A 1 111 ? -9.107 -6.230 12.294 1.00 98.19 111 PHE A N 1
ATOM 868 C CA . PHE A 1 111 ? -9.781 -5.161 13.023 1.00 98.19 111 PHE A CA 1
ATOM 869 C C . PHE A 1 111 ? -10.575 -4.221 12.102 1.00 98.19 111 PHE A C 1
ATOM 871 O O . PHE A 1 111 ? -11.764 -3.986 12.326 1.00 98.19 111 PHE A O 1
ATOM 878 N N . SER A 1 112 ? -9.962 -3.757 11.010 1.00 97.94 112 SER A N 1
ATOM 879 C CA . SER A 1 112 ? -10.631 -2.926 10.001 1.00 97.94 112 SER A CA 1
ATOM 880 C C . SER A 1 112 ? -11.830 -3.617 9.342 1.00 97.94 112 SER A C 1
ATOM 882 O O . SER A 1 112 ? -12.857 -2.980 9.080 1.00 97.94 112 SER A O 1
ATOM 884 N N . LEU A 1 113 ? -11.743 -4.926 9.107 1.00 96.88 113 LEU A N 1
ATOM 885 C CA . LEU A 1 113 ? -12.818 -5.694 8.489 1.00 96.88 113 LEU A CA 1
ATOM 886 C C . LEU A 1 113 ? -13.994 -5.912 9.454 1.00 96.88 113 LEU A C 1
ATOM 888 O O . LEU A 1 113 ? -15.141 -5.696 9.064 1.00 96.88 113 LEU A O 1
ATOM 892 N N . GLN A 1 114 ? -13.722 -6.233 10.722 1.00 96.88 114 GLN A N 1
ATOM 893 C CA . GLN A 1 114 ? -14.748 -6.373 11.767 1.00 96.88 114 GLN A CA 1
ATOM 894 C C . GLN A 1 114 ? -15.560 -5.085 11.962 1.00 96.88 114 GLN A C 1
ATOM 896 O O . GLN A 1 114 ? -16.789 -5.109 12.040 1.00 96.88 114 GLN A O 1
ATOM 901 N N . LEU A 1 115 ? -14.888 -3.931 11.969 1.00 97.88 115 LEU A N 1
ATOM 902 C CA . LEU A 1 115 ? -15.563 -2.631 12.031 1.00 97.88 115 LEU A CA 1
ATOM 903 C C . LEU A 1 115 ? -16.456 -2.386 10.816 1.00 97.88 115 LEU A C 1
ATOM 905 O O . LEU A 1 115 ? -17.559 -1.849 10.943 1.00 97.88 115 LEU A O 1
ATOM 909 N N . THR A 1 116 ? -15.987 -2.808 9.644 1.00 97.19 116 THR A N 1
ATOM 910 C CA . THR A 1 116 ? -16.752 -2.704 8.405 1.00 97.19 116 THR A CA 1
ATOM 911 C C . THR A 1 116 ? -17.996 -3.597 8.454 1.00 97.19 116 THR A C 1
ATOM 913 O O . THR A 1 116 ? -19.065 -3.152 8.047 1.00 97.19 116 THR A O 1
ATOM 916 N N . PHE A 1 117 ? -17.919 -4.803 9.030 1.00 95.06 117 PHE A N 1
ATOM 917 C CA . PHE A 1 117 ? -19.086 -5.680 9.207 1.00 95.06 117 PHE A CA 1
ATOM 918 C C . PHE A 1 117 ? -20.174 -5.042 10.064 1.00 95.06 117 PHE A C 1
ATOM 920 O O . PHE A 1 117 ? -21.335 -5.020 9.655 1.00 95.06 117 PHE A O 1
ATOM 927 N N . LEU A 1 118 ? -19.807 -4.467 11.213 1.00 94.50 118 LEU A N 1
ATOM 928 C CA . LEU A 1 118 ? -20.764 -3.780 12.085 1.00 94.50 118 LEU A CA 1
ATOM 929 C C . LEU A 1 118 ? -21.450 -2.602 11.382 1.00 94.50 118 LEU A C 1
ATOM 931 O O . LEU A 1 118 ? -22.647 -2.376 11.558 1.00 94.50 118 LEU A O 1
ATOM 935 N N . TYR A 1 119 ? -20.707 -1.855 10.564 1.00 96.06 119 TYR A N 1
ATOM 936 C CA . TYR A 1 119 ? -21.268 -0.750 9.791 1.00 96.06 119 TYR A CA 1
ATOM 937 C C . TYR A 1 119 ? -22.221 -1.237 8.691 1.00 96.06 119 TYR A C 1
ATOM 939 O O . TYR A 1 119 ? -23.335 -0.727 8.545 1.00 96.06 119 TYR A O 1
ATOM 947 N N . LEU A 1 120 ? -21.798 -2.253 7.938 1.00 95.50 120 LEU A N 1
ATOM 948 C CA . LEU A 1 120 ? -22.532 -2.796 6.798 1.00 95.50 120 LEU A CA 1
ATOM 949 C C . LEU A 1 120 ? -23.748 -3.640 7.190 1.00 95.50 120 LEU A C 1
ATOM 951 O O . LEU A 1 120 ? -24.641 -3.820 6.364 1.00 95.50 120 LEU A O 1
ATOM 955 N N . GLN A 1 121 ? -23.850 -4.086 8.446 1.00 91.62 121 GLN A N 1
ATOM 956 C CA . GLN A 1 121 ? -24.999 -4.848 8.940 1.00 91.62 121 GLN A CA 1
ATOM 957 C C . GLN A 1 121 ? -26.334 -4.139 8.666 1.00 91.62 121 GLN A C 1
ATOM 959 O O . GLN A 1 121 ? -27.317 -4.785 8.312 1.00 91.62 121 GLN A O 1
ATOM 964 N N . SER A 1 122 ? -26.373 -2.807 8.775 1.00 90.62 122 SER A N 1
ATOM 965 C CA . SER A 1 122 ? -27.588 -2.032 8.487 1.00 90.62 122 SER A CA 1
ATOM 966 C C . SER A 1 122 ? -27.935 -1.866 7.009 1.00 90.62 122 SER A C 1
ATOM 968 O O . SER A 1 122 ? -29.014 -1.375 6.703 1.00 90.62 122 SER A O 1
ATOM 970 N N . PHE A 1 123 ? -27.036 -2.272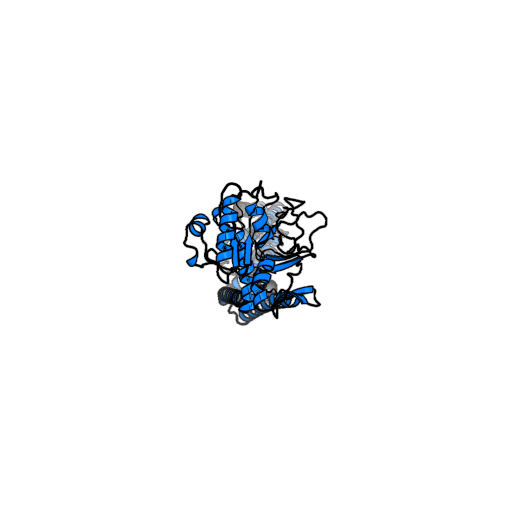 6.117 1.00 92.81 123 PHE A N 1
ATOM 971 C CA . PHE A 1 123 ? -27.266 -2.351 4.676 1.00 92.81 123 PHE A CA 1
ATOM 972 C C . PHE A 1 123 ? -27.597 -3.786 4.239 1.00 92.81 123 PHE A C 1
ATOM 974 O O . PHE A 1 123 ? -27.672 -4.056 3.048 1.00 92.81 123 PHE A O 1
ATOM 981 N N . GLU A 1 124 ? -27.742 -4.714 5.196 1.00 93.25 124 GLU A N 1
ATOM 982 C CA . GLU A 1 124 ? -27.987 -6.145 4.962 1.00 93.25 124 GLU A CA 1
ATOM 983 C C . GLU A 1 124 ? -26.894 -6.840 4.127 1.00 93.25 124 GLU A C 1
ATOM 985 O O . GLU A 1 124 ? -27.085 -7.939 3.606 1.00 93.25 124 GLU A O 1
ATOM 990 N N . ILE A 1 125 ? -25.704 -6.238 4.056 1.00 93.50 125 ILE A N 1
ATOM 991 C CA . ILE A 1 125 ? -24.550 -6.788 3.345 1.00 93.50 125 ILE A CA 1
ATOM 992 C C . ILE A 1 125 ? -23.817 -7.756 4.273 1.00 93.50 125 ILE A C 1
ATOM 994 O O . ILE A 1 125 ? -23.344 -7.373 5.345 1.00 93.50 125 ILE A O 1
ATOM 998 N N . ARG A 1 126 ? -23.709 -9.022 3.854 1.00 88.25 126 ARG A N 1
ATOM 999 C CA . ARG A 1 126 ? -23.065 -10.092 4.628 1.00 88.25 126 ARG A CA 1
ATOM 1000 C C . ARG A 1 126 ? -21.745 -10.543 3.992 1.00 88.25 126 ARG A C 1
ATOM 1002 O O . ARG A 1 126 ? -21.629 -10.511 2.764 1.00 88.25 126 ARG A O 1
ATOM 1009 N N . PRO A 1 127 ? -20.761 -10.965 4.805 1.00 90.81 127 PRO A N 1
ATOM 1010 C CA . PRO A 1 127 ? -19.544 -11.590 4.307 1.00 90.81 127 PRO A CA 1
ATOM 1011 C C . PRO A 1 127 ? -19.837 -12.983 3.748 1.00 90.81 127 PRO A C 1
ATOM 1013 O O . PRO A 1 127 ? -20.606 -13.751 4.328 1.00 90.81 127 PRO A O 1
ATOM 1016 N N . GLN A 1 128 ? -19.181 -13.323 2.645 1.00 92.44 128 GLN A N 1
ATOM 1017 C CA . GLN A 1 128 ? -19.193 -14.660 2.064 1.00 92.44 128 GLN A CA 1
ATOM 1018 C C . GLN A 1 128 ? -17.843 -14.977 1.418 1.00 92.44 128 GLN A C 1
ATOM 1020 O O . GLN A 1 128 ? -17.037 -14.085 1.156 1.00 92.44 128 GLN A O 1
ATOM 1025 N N . PHE A 1 129 ? -17.603 -16.256 1.146 1.00 91.00 129 PHE A N 1
ATOM 1026 C CA . PHE A 1 129 ? -16.450 -16.702 0.373 1.00 91.00 129 PHE A CA 1
ATOM 1027 C C . PHE A 1 129 ? -16.918 -17.252 -0.970 1.00 91.00 129 PHE A C 1
ATOM 1029 O O . PHE A 1 129 ? -17.881 -18.014 -1.056 1.00 91.00 129 PHE A O 1
ATOM 1036 N N . THR A 1 130 ? -16.230 -16.851 -2.032 1.00 91.19 130 THR A N 1
ATOM 1037 C CA . THR A 1 130 ? -16.435 -17.416 -3.368 1.00 91.19 130 THR A CA 1
ATOM 1038 C C . THR A 1 130 ? -15.946 -18.868 -3.414 1.00 91.19 130 THR A C 1
ATOM 1040 O O . THR A 1 130 ? -15.129 -19.287 -2.595 1.00 91.19 130 THR A O 1
ATOM 1043 N N . ARG A 1 131 ? -16.362 -19.637 -4.431 1.00 87.50 131 ARG A N 1
ATOM 1044 C CA . ARG A 1 131 ? -15.843 -21.004 -4.661 1.00 87.50 131 ARG A CA 1
ATOM 1045 C C . ARG A 1 131 ? -14.322 -21.050 -4.852 1.00 87.50 131 ARG A C 1
ATOM 1047 O O . ARG A 1 131 ? -13.713 -22.074 -4.581 1.00 87.50 131 ARG A O 1
ATOM 1054 N N . ALA A 1 132 ? -13.729 -19.948 -5.309 1.00 84.38 132 ALA A N 1
ATOM 1055 C CA . ALA A 1 132 ? -12.287 -19.792 -5.478 1.00 84.38 132 ALA A CA 1
ATOM 1056 C C . ALA A 1 132 ? -11.554 -19.419 -4.171 1.00 84.38 132 ALA A C 1
ATOM 1058 O O . ALA A 1 132 ? -10.356 -19.167 -4.203 1.00 84.38 132 ALA A O 1
ATOM 1059 N N . GLY A 1 133 ? -12.259 -19.325 -3.036 1.00 84.06 133 GLY A N 1
ATOM 1060 C CA . GLY A 1 133 ? -11.676 -18.957 -1.742 1.00 84.06 133 GLY A CA 1
ATOM 1061 C C . GLY A 1 133 ? -11.462 -17.453 -1.537 1.00 84.06 133 GLY A C 1
ATOM 1062 O O . GLY A 1 133 ? -10.975 -17.048 -0.487 1.00 84.06 133 GLY A O 1
ATOM 1063 N N . ASN A 1 134 ? -11.851 -16.604 -2.496 1.00 87.62 134 ASN A N 1
ATOM 1064 C CA . ASN A 1 134 ? -11.782 -15.150 -2.329 1.00 87.62 134 ASN A CA 1
ATOM 1065 C C . ASN A 1 134 ? -12.887 -14.643 -1.405 1.00 87.62 134 ASN A C 1
ATOM 1067 O O . ASN A 1 134 ? -14.027 -15.115 -1.477 1.00 87.62 134 ASN A O 1
ATOM 1071 N N . PHE A 1 135 ? -12.552 -13.638 -0.602 1.00 91.62 135 PHE A N 1
ATOM 1072 C CA . PHE A 1 135 ? -13.489 -12.964 0.283 1.00 91.62 135 PHE A CA 1
ATOM 1073 C C . PHE A 1 135 ? -14.422 -12.037 -0.505 1.00 91.62 135 PHE A C 1
ATOM 1075 O O . PHE A 1 135 ? -14.003 -11.379 -1.456 1.00 91.62 135 PHE A O 1
ATOM 1082 N N . GLN A 1 136 ? -15.691 -11.975 -0.119 1.00 94.19 136 GLN A N 1
ATOM 1083 C CA . GLN A 1 136 ? -16.709 -11.191 -0.807 1.00 94.19 136 GLN A CA 1
ATOM 1084 C C . GLN A 1 136 ? -17.641 -10.498 0.192 1.00 94.19 136 GLN A C 1
ATOM 1086 O O . GLN A 1 136 ? -18.094 -11.100 1.165 1.00 94.19 136 GLN A O 1
ATOM 1091 N N . LEU A 1 137 ? -17.962 -9.232 -0.087 1.00 94.38 137 LEU A N 1
ATOM 1092 C CA . LEU A 1 137 ? -18.989 -8.459 0.614 1.00 94.38 137 LEU A CA 1
ATOM 1093 C C . LEU A 1 137 ? -20.012 -7.948 -0.391 1.00 94.38 137 LEU A C 1
ATOM 1095 O O . LEU A 1 137 ? -19.684 -7.140 -1.261 1.00 94.38 137 LEU A O 1
ATOM 1099 N N . GLY A 1 138 ? -21.252 -8.425 -0.277 1.00 90.31 138 GLY A N 1
ATOM 1100 C CA . GLY A 1 138 ? -22.287 -8.128 -1.265 1.00 90.31 138 GLY A CA 1
ATOM 1101 C C . GLY A 1 138 ? -21.846 -8.599 -2.652 1.00 90.31 138 GLY A C 1
ATOM 1102 O O . GLY A 1 138 ? -21.522 -9.769 -2.841 1.00 90.31 138 GLY A O 1
ATOM 1103 N N . ASN A 1 139 ? -21.767 -7.681 -3.614 1.00 90.12 139 ASN A N 1
ATOM 1104 C CA . ASN A 1 139 ?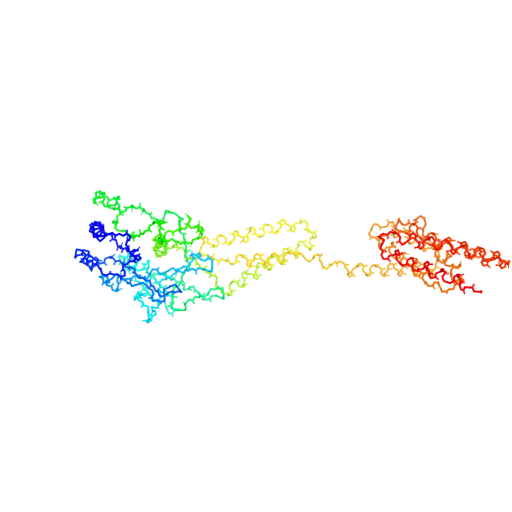 -21.323 -7.984 -4.981 1.00 90.12 139 ASN A CA 1
ATOM 1105 C C . ASN A 1 139 ? -19.810 -7.792 -5.194 1.00 90.12 139 ASN A C 1
ATOM 1107 O O . ASN A 1 139 ? -19.292 -8.123 -6.258 1.00 90.12 139 ASN A O 1
ATOM 1111 N N . THR A 1 140 ? -19.094 -7.277 -4.193 1.00 94.19 140 THR A N 1
ATOM 1112 C CA . THR A 1 140 ? -17.677 -6.927 -4.308 1.00 94.19 140 THR A CA 1
ATOM 1113 C C . THR A 1 140 ? -16.800 -8.090 -3.873 1.00 94.19 140 THR A C 1
ATOM 1115 O O . THR A 1 140 ? -16.826 -8.498 -2.711 1.00 94.19 140 THR A O 1
ATOM 1118 N N . VAL A 1 141 ? -15.983 -8.596 -4.797 1.00 94.12 141 VAL A N 1
ATOM 1119 C CA . VAL A 1 141 ? -14.987 -9.642 -4.532 1.00 94.12 141 VAL A CA 1
ATOM 1120 C C . VAL A 1 141 ? -13.625 -9.003 -4.261 1.00 94.12 141 VAL A C 1
ATOM 1122 O O . VAL A 1 141 ? -13.113 -8.229 -5.070 1.00 94.12 141 VAL A O 1
ATOM 1125 N N . PHE A 1 142 ? -13.031 -9.359 -3.127 1.00 93.06 142 PHE A N 1
ATOM 1126 C CA . PHE A 1 142 ? -11.673 -9.010 -2.734 1.00 93.06 142 PHE A CA 1
ATOM 1127 C C . PHE A 1 142 ? -10.755 -10.169 -3.123 1.00 93.06 142 PHE A C 1
ATOM 1129 O O . PHE A 1 142 ? -10.602 -11.143 -2.384 1.00 93.06 142 PHE A O 1
ATOM 1136 N N . GLU A 1 143 ? -10.209 -10.087 -4.335 1.00 88.69 143 GLU A N 1
ATOM 1137 C CA . GLU A 1 143 ? -9.288 -11.088 -4.875 1.00 88.69 143 GLU A CA 1
ATOM 1138 C C . GLU A 1 143 ? -8.025 -11.156 -4.015 1.00 88.69 143 GLU A C 1
ATOM 1140 O O . GLU A 1 143 ? -7.377 -10.134 -3.775 1.00 88.69 143 GLU A O 1
ATOM 1145 N N . ASN A 1 144 ? -7.688 -12.358 -3.542 1.00 84.44 144 ASN A N 1
ATOM 1146 C CA . ASN A 1 144 ? -6.511 -12.545 -2.710 1.00 84.44 144 ASN A CA 1
ATOM 1147 C C . ASN A 1 144 ? -5.241 -12.242 -3.516 1.00 84.44 144 ASN A C 1
ATOM 1149 O O . ASN A 1 144 ? -5.080 -12.684 -4.657 1.00 84.44 144 ASN A O 1
ATOM 1153 N N . PHE A 1 145 ? -4.319 -11.505 -2.909 1.00 77.19 145 PHE A N 1
ATOM 1154 C CA . PHE A 1 145 ? -3.002 -11.245 -3.462 1.00 77.19 145 PHE A CA 1
ATOM 1155 C C . PHE A 1 145 ? -2.256 -12.586 -3.566 1.00 77.19 145 PHE A C 1
ATOM 1157 O O . PHE A 1 145 ? -1.905 -13.191 -2.557 1.00 77.19 145 PHE A O 1
ATOM 1164 N N . SER A 1 146 ? -2.076 -13.093 -4.789 1.00 65.75 146 SER A N 1
ATOM 1165 C CA . SER A 1 146 ? -1.438 -14.393 -5.041 1.00 65.75 146 SER A CA 1
ATOM 1166 C C . SER A 1 146 ? 0.076 -14.326 -4.807 1.00 65.75 146 SER A C 1
ATOM 1168 O O . SER A 1 146 ? 0.690 -13.322 -5.187 1.00 65.75 146 SER A O 1
ATOM 1170 N N . PRO A 1 147 ? 0.709 -15.381 -4.248 1.00 56.53 147 PRO A N 1
ATOM 1171 C CA . PRO A 1 147 ? 2.154 -15.414 -4.068 1.00 56.53 147 PRO A CA 1
ATOM 1172 C C . PRO A 1 147 ? 2.836 -15.310 -5.429 1.00 56.53 147 PRO A C 1
ATOM 1174 O O . PRO A 1 147 ? 2.752 -16.210 -6.259 1.00 56.53 147 PRO A O 1
ATOM 1177 N N . ARG A 1 148 ? 3.487 -14.175 -5.673 1.00 59.09 148 ARG A N 1
ATOM 1178 C CA . ARG A 1 148 ? 4.438 -13.998 -6.773 1.00 59.09 148 ARG A CA 1
ATOM 1179 C C . ARG A 1 148 ? 5.836 -14.243 -6.219 1.00 59.09 148 ARG A C 1
ATOM 1181 O O . ARG A 1 148 ? 6.071 -13.979 -5.044 1.00 59.09 148 ARG A O 1
ATOM 1188 N N . SER A 1 149 ? 6.779 -14.661 -7.060 1.00 44.41 149 SER A N 1
ATOM 1189 C CA . SER A 1 149 ? 8.178 -14.964 -6.689 1.00 44.41 149 SER A CA 1
ATOM 1190 C C . SER A 1 149 ? 8.886 -13.878 -5.851 1.00 44.41 149 SER A C 1
ATOM 1192 O O . SER A 1 149 ? 9.831 -14.171 -5.120 1.00 44.41 149 SER A O 1
ATOM 1194 N N . SER A 1 150 ? 8.414 -12.628 -5.906 1.00 43.75 150 SER A N 1
ATOM 1195 C CA . SER A 1 150 ? 8.949 -11.492 -5.142 1.00 43.75 150 SER A CA 1
ATOM 1196 C C . SER A 1 150 ? 8.301 -11.258 -3.766 1.00 43.75 150 SER A C 1
ATOM 1198 O O . SER A 1 150 ? 8.873 -10.533 -2.950 1.00 43.75 150 SER A O 1
ATOM 1200 N N . TYR A 1 151 ? 7.153 -11.868 -3.464 1.00 50.12 151 TYR A N 1
ATOM 1201 C CA . TYR A 1 151 ? 6.415 -11.657 -2.216 1.00 50.12 151 TYR A CA 1
ATOM 1202 C C . TYR A 1 151 ? 6.181 -12.993 -1.507 1.00 50.12 151 TYR A C 1
ATOM 1204 O O . TYR A 1 151 ? 5.399 -13.816 -1.969 1.00 50.12 151 TYR A O 1
ATOM 1212 N N . ASN A 1 152 ? 6.823 -13.188 -0.350 1.00 50.72 152 ASN A N 1
ATOM 1213 C CA . ASN A 1 152 ? 6.442 -14.261 0.566 1.00 50.72 152 ASN A CA 1
ATOM 1214 C C . ASN A 1 152 ? 5.085 -13.878 1.169 1.00 50.72 152 ASN A C 1
ATOM 1216 O O . ASN A 1 152 ? 4.972 -12.909 1.930 1.00 50.72 152 ASN A O 1
ATOM 1220 N N . ILE A 1 153 ? 4.043 -14.581 0.744 1.00 59.94 153 ILE A N 1
ATOM 1221 C CA . ILE A 1 153 ? 2.685 -14.433 1.258 1.00 59.94 153 ILE A CA 1
ATOM 1222 C C . ILE A 1 153 ? 2.406 -15.655 2.109 1.00 59.94 153 ILE A C 1
ATOM 1224 O O . ILE A 1 153 ? 2.667 -16.773 1.671 1.00 59.94 153 ILE A O 1
ATOM 1228 N N . ASP A 1 154 ? 1.885 -15.430 3.309 1.00 58.03 154 ASP A N 1
ATOM 1229 C CA . ASP A 1 154 ? 1.331 -16.509 4.110 1.00 58.03 154 ASP A CA 1
ATOM 1230 C C . ASP A 1 154 ? 0.118 -17.099 3.365 1.00 58.03 154 ASP A C 1
ATOM 1232 O O . ASP A 1 154 ? -0.861 -16.376 3.143 1.00 58.03 154 ASP A O 1
ATOM 1236 N N . PRO A 1 155 ? 0.163 -18.376 2.944 1.00 54.97 155 PRO A N 1
ATOM 1237 C CA . PRO A 1 155 ? -0.945 -19.012 2.236 1.00 54.97 155 PRO A CA 1
ATOM 1238 C C . PRO A 1 155 ? -2.222 -19.117 3.088 1.00 54.97 155 PRO A C 1
ATOM 1240 O O . PRO A 1 155 ? -3.283 -19.421 2.547 1.00 54.97 155 PRO A O 1
ATOM 1243 N N . ASN A 1 156 ? -2.147 -18.850 4.397 1.00 62.03 156 ASN A N 1
ATOM 1244 C CA . ASN A 1 156 ? -3.247 -19.014 5.345 1.00 62.03 156 ASN A CA 1
ATOM 1245 C C . ASN A 1 156 ? -4.061 -17.734 5.612 1.00 62.03 156 ASN A C 1
ATOM 1247 O O . ASN A 1 156 ? -4.887 -17.717 6.530 1.00 62.03 156 ASN A O 1
ATOM 1251 N N . GLY A 1 157 ? -3.860 -16.665 4.831 1.00 77.81 157 GLY A N 1
ATOM 1252 C CA . GLY A 1 157 ? -4.586 -15.402 4.986 1.00 77.81 157 GLY A CA 1
ATOM 1253 C C . GLY A 1 157 ? -4.990 -14.739 3.670 1.00 77.81 157 GLY A C 1
ATOM 1254 O O . GLY A 1 157 ? -4.378 -14.937 2.620 1.00 77.81 157 GLY A O 1
ATOM 1255 N N . GLY A 1 158 ? -6.045 -13.928 3.735 1.00 87.81 158 GLY A N 1
ATOM 1256 C CA . GLY A 1 158 ? -6.482 -13.079 2.632 1.00 87.81 158 GLY A CA 1
ATOM 1257 C C . GLY A 1 158 ? -5.820 -11.717 2.709 1.00 87.81 158 GLY A C 1
ATOM 1258 O O . GLY A 1 158 ? -6.013 -11.002 3.690 1.00 87.81 158 GLY A O 1
ATOM 1259 N N . GLN A 1 159 ? -5.072 -11.340 1.681 1.00 89.88 159 GLN A N 1
ATOM 1260 C CA . GLN A 1 159 ? -4.376 -10.065 1.580 1.00 89.88 159 GLN A CA 1
ATOM 1261 C C . GLN A 1 159 ? -4.801 -9.316 0.330 1.00 89.88 159 GLN A C 1
ATOM 1263 O O . GLN A 1 159 ? -5.010 -9.918 -0.718 1.00 89.88 159 GLN A O 1
ATOM 1268 N N . ILE A 1 160 ? -4.872 -7.991 0.418 1.00 92.38 160 ILE A N 1
ATOM 1269 C CA . ILE A 1 160 ? -5.086 -7.130 -0.747 1.00 92.38 160 ILE A CA 1
ATOM 1270 C C . ILE A 1 160 ? -4.160 -5.916 -0.701 1.00 92.38 160 ILE A C 1
ATOM 1272 O O . ILE A 1 160 ? -3.632 -5.552 0.354 1.00 92.38 160 ILE A O 1
ATOM 1276 N N . LEU A 1 161 ? -3.989 -5.260 -1.849 1.00 93.50 161 LEU A N 1
ATOM 1277 C CA . LEU A 1 161 ? -3.275 -3.988 -1.935 1.00 93.50 161 LEU A CA 1
ATOM 1278 C C . LEU A 1 161 ? -4.083 -2.854 -1.289 1.00 93.50 161 LEU A C 1
ATOM 1280 O O . LEU A 1 161 ? -5.307 -2.758 -1.435 1.00 93.50 161 LEU A O 1
ATOM 1284 N N . LEU A 1 162 ? -3.371 -1.974 -0.590 1.00 94.94 162 LEU A N 1
ATOM 1285 C CA . LEU A 1 162 ? -3.920 -0.805 0.081 1.00 94.94 162 LEU A CA 1
ATOM 1286 C C . LEU A 1 162 ? -3.935 0.392 -0.882 1.00 94.94 162 LEU A C 1
ATOM 1288 O O . LEU A 1 162 ? -2.899 0.940 -1.253 1.00 94.94 162 LEU A O 1
ATOM 1292 N N . ASN A 1 163 ? -5.133 0.811 -1.274 1.00 95.19 163 ASN A N 1
ATOM 1293 C CA . ASN A 1 163 ? -5.408 2.006 -2.059 1.00 95.19 163 ASN A CA 1
ATOM 1294 C C . ASN A 1 163 ? -5.600 3.207 -1.119 1.00 95.19 163 ASN A C 1
ATOM 1296 O O . ASN A 1 163 ? -6.732 3.602 -0.802 1.00 95.19 163 ASN A O 1
ATOM 1300 N N . TYR A 1 164 ? -4.488 3.773 -0.649 1.00 95.00 164 TYR A N 1
ATOM 1301 C CA . TYR A 1 164 ? -4.487 4.940 0.233 1.00 95.00 164 TYR A CA 1
ATOM 1302 C C . TYR A 1 164 ? -5.308 6.102 -0.349 1.00 95.00 164 TYR A C 1
ATOM 1304 O O . TYR A 1 164 ? -5.229 6.415 -1.534 1.00 95.00 164 TYR A O 1
ATOM 1312 N N . ARG A 1 165 ? -6.126 6.742 0.491 1.00 93.19 165 ARG A N 1
ATOM 1313 C CA . ARG A 1 165 ? -7.013 7.848 0.094 1.00 93.19 165 ARG A CA 1
ATOM 1314 C C . ARG A 1 165 ? -6.441 9.219 0.441 1.00 93.19 165 ARG A C 1
ATOM 1316 O O . ARG A 1 165 ? -6.716 10.188 -0.255 1.00 93.19 165 ARG A O 1
ATOM 1323 N N . SER A 1 166 ? -5.694 9.319 1.537 1.00 92.19 166 SER A N 1
ATOM 1324 C CA . SER A 1 166 ? -5.177 10.591 2.052 1.00 92.19 166 SER A CA 1
ATOM 1325 C C . SER A 1 166 ? -3.913 10.366 2.870 1.00 92.19 166 SER A C 1
ATOM 1327 O O . SER A 1 166 ? -3.815 9.368 3.577 1.00 92.19 166 SER A O 1
ATOM 1329 N N . SER A 1 167 ? -2.965 11.297 2.823 1.00 85.94 167 SER A N 1
ATOM 1330 C CA . SER A 1 167 ? -1.733 11.213 3.615 1.00 85.94 167 SER A CA 1
ATOM 1331 C C . SER A 1 167 ? -1.906 11.653 5.071 1.00 85.94 167 SER A C 1
ATOM 1333 O O . SER A 1 167 ? -1.137 11.226 5.926 1.00 85.94 167 SER A O 1
ATOM 1335 N N . LYS A 1 168 ? -2.896 12.509 5.374 1.00 79.75 168 LYS A N 1
ATOM 1336 C CA . LYS A 1 168 ? -3.077 13.101 6.719 1.00 79.75 168 LYS A CA 1
ATOM 1337 C C . LYS A 1 168 ? -4.530 13.180 7.187 1.00 79.75 168 LYS A C 1
ATOM 1339 O O . LYS A 1 168 ? -4.814 12.913 8.351 1.00 79.75 168 LYS A O 1
ATOM 1344 N N . TYR A 1 169 ? -5.456 13.527 6.297 1.00 88.38 169 TYR A N 1
ATOM 1345 C CA . TYR A 1 169 ? -6.849 13.829 6.643 1.00 88.38 169 TYR A CA 1
ATOM 1346 C C . TYR A 1 169 ? -7.787 12.768 6.065 1.00 88.38 169 TYR A C 1
ATOM 1348 O O . TYR A 1 169 ? -8.472 13.007 5.075 1.00 88.38 169 TYR A O 1
ATOM 1356 N N . ILE A 1 170 ? -7.750 11.560 6.631 1.00 94.44 170 ILE A N 1
ATOM 1357 C CA . ILE A 1 170 ? -8.632 10.452 6.222 1.00 94.44 170 ILE A CA 1
ATOM 1358 C C . ILE A 1 170 ? -10.008 10.506 6.894 1.00 94.44 170 ILE A C 1
ATOM 1360 O O . ILE A 1 170 ? -10.998 10.066 6.318 1.00 94.44 170 ILE A O 1
ATOM 1364 N N . ALA A 1 171 ? -10.061 11.054 8.105 1.00 92.25 171 ALA A N 1
ATOM 1365 C CA . ALA A 1 171 ? -11.258 11.191 8.918 1.00 92.25 171 ALA A CA 1
ATOM 1366 C C . ALA A 1 171 ? -11.141 12.430 9.816 1.00 92.25 171 ALA A C 1
ATOM 1368 O O . ALA A 1 171 ? -10.044 12.961 10.017 1.00 92.25 171 ALA A O 1
ATOM 1369 N N . GLU A 1 172 ? -12.274 12.871 10.363 1.00 92.81 172 GLU A N 1
ATOM 1370 C CA . GLU A 1 172 ? -12.321 13.874 11.427 1.00 92.81 172 GLU A CA 1
ATOM 1371 C C . GLU A 1 172 ? -11.577 13.345 12.662 1.00 92.81 172 GLU A C 1
ATOM 1373 O O . GLU A 1 172 ? -11.824 12.227 13.115 1.00 92.81 172 GLU A O 1
ATOM 1378 N N . GLN A 1 173 ? -10.646 14.137 13.191 1.00 91.69 173 GLN A N 1
ATOM 1379 C CA . GLN A 1 173 ? -9.816 13.765 14.335 1.00 91.69 173 GLN A CA 1
ATOM 1380 C C . GLN A 1 173 ? -10.124 14.697 15.502 1.00 91.69 173 GLN A C 1
ATOM 1382 O O . GLN A 1 173 ? -10.024 15.916 15.374 1.00 91.69 173 GLN A O 1
ATOM 1387 N N . VAL A 1 174 ? -10.471 14.116 16.648 1.00 91.88 174 VAL A N 1
ATOM 1388 C CA . VAL A 1 174 ? -10.772 14.846 17.883 1.00 91.88 174 VAL A CA 1
ATOM 1389 C C . VAL A 1 174 ? -9.925 14.251 18.998 1.00 91.88 174 VAL A C 1
ATOM 1391 O O . VAL A 1 174 ? -9.890 13.035 19.176 1.00 91.88 174 VAL A O 1
ATOM 1394 N N . THR A 1 175 ? -9.230 15.096 19.759 1.00 92.56 175 THR A N 1
ATOM 1395 C CA . THR A 1 175 ? -8.442 14.606 20.899 1.00 92.56 175 THR A CA 1
ATOM 1396 C C . THR A 1 175 ? -9.360 14.093 22.007 1.00 92.56 175 THR A C 1
ATOM 1398 O O . THR A 1 175 ? -10.473 14.591 22.184 1.00 92.56 175 THR A O 1
ATOM 1401 N N . LEU A 1 176 ? -8.879 13.142 22.815 1.00 91.88 176 LEU A N 1
ATOM 1402 C CA . LEU A 1 176 ? -9.635 12.615 23.956 1.00 91.88 176 LEU A CA 1
ATOM 1403 C C . LEU A 1 176 ? -10.135 13.737 24.880 1.00 91.88 176 LEU A C 1
ATOM 1405 O O . LEU A 1 176 ? -11.300 13.749 25.267 1.00 91.88 176 LEU A O 1
ATOM 1409 N N . THR A 1 177 ? -9.276 14.712 25.186 1.00 91.88 177 THR A N 1
ATOM 1410 C CA . THR A 1 177 ? -9.616 15.851 26.048 1.00 91.88 177 THR A CA 1
ATOM 1411 C C . THR A 1 177 ? -10.719 16.712 25.440 1.00 91.88 177 THR A C 1
ATOM 1413 O O . THR A 1 177 ? -11.699 17.015 26.116 1.00 91.88 177 THR A O 1
ATOM 1416 N N . GLN A 1 178 ? -10.611 17.070 24.156 1.00 91.31 178 GLN A N 1
ATOM 1417 C CA . GLN A 1 178 ? -11.652 17.842 23.468 1.00 91.31 178 GLN A CA 1
ATOM 1418 C C . GLN A 1 178 ? -12.973 17.071 23.418 1.00 91.31 178 GLN A C 1
ATOM 1420 O O . GLN A 1 178 ? -14.028 17.635 23.719 1.00 91.31 178 GLN A O 1
ATOM 1425 N N . PHE A 1 179 ? -12.923 15.777 23.089 1.00 91.94 179 PHE A N 1
ATOM 1426 C CA . PHE A 1 179 ? -14.117 14.947 23.014 1.00 91.94 179 PHE A CA 1
ATOM 1427 C C . PHE A 1 179 ? -14.797 14.834 24.377 1.00 91.94 179 PHE A C 1
ATOM 1429 O O . PHE A 1 179 ? -16.007 15.018 24.454 1.00 91.94 179 PHE A O 1
ATOM 1436 N N . LEU A 1 180 ? -14.054 14.596 25.463 1.00 91.94 180 LEU A N 1
ATOM 1437 C CA . LEU A 1 180 ? -14.612 14.476 26.815 1.00 91.94 180 LEU A CA 1
ATOM 1438 C C . LEU A 1 180 ? -15.165 15.802 27.356 1.00 91.94 180 LEU A C 1
ATOM 1440 O O . LEU A 1 180 ? -16.211 15.772 28.006 1.00 91.94 180 LEU A O 1
ATOM 1444 N N . SER A 1 181 ? -14.552 16.939 27.026 1.00 90.62 181 SER A N 1
ATOM 1445 C CA . SER A 1 181 ? -14.995 18.269 27.477 1.00 90.62 181 SER A CA 1
ATOM 1446 C C . SER A 1 181 ? -16.157 18.862 26.668 1.00 90.62 181 SER A C 1
ATOM 1448 O O . SER A 1 181 ? -16.858 19.739 27.164 1.00 90.62 181 SER A O 1
ATOM 1450 N N . SER A 1 182 ? -16.394 18.401 25.436 1.00 84.50 182 SER A N 1
ATOM 1451 C CA . SER A 1 182 ? -17.456 18.948 24.567 1.00 84.50 182 SER A CA 1
ATOM 1452 C C . SER A 1 182 ? -18.876 18.599 25.052 1.00 84.50 182 SER A C 1
ATOM 1454 O O . SER A 1 182 ? -19.070 17.542 25.645 1.00 84.50 182 SER A O 1
ATOM 1456 N N . PRO A 1 183 ? -19.925 19.390 24.781 1.00 80.38 183 PRO A N 1
ATOM 1457 C CA . PRO A 1 183 ? -21.303 18.974 25.062 1.00 80.38 183 PRO A CA 1
ATOM 1458 C C . PRO A 1 183 ? -21.692 17.703 24.287 1.00 80.38 183 PRO A C 1
ATOM 1460 O O . PRO A 1 183 ? -21.262 17.512 23.154 1.00 80.38 183 PRO A O 1
ATOM 1463 N N . VAL A 1 184 ? -22.535 16.835 24.861 1.00 72.44 184 VAL A N 1
ATOM 1464 C CA . VAL A 1 184 ? -22.935 15.555 24.227 1.00 72.44 184 VAL A CA 1
ATOM 1465 C C . VAL A 1 184 ? -23.650 15.767 22.881 1.00 72.44 184 VAL A C 1
ATOM 1467 O O . VAL A 1 184 ? -23.468 14.970 21.961 1.00 72.44 184 VAL A O 1
ATOM 1470 N N . ASN A 1 185 ? -24.398 16.867 22.741 1.00 63.69 185 ASN A N 1
ATOM 1471 C CA . ASN A 1 185 ? -25.247 17.151 21.579 1.00 63.69 185 ASN A CA 1
ATOM 1472 C C . ASN A 1 185 ? -24.491 17.526 20.295 1.00 63.69 185 ASN A C 1
ATOM 1474 O O . ASN A 1 185 ? -25.114 17.548 19.237 1.00 63.69 185 ASN A O 1
ATOM 1478 N N . SER A 1 186 ? -23.175 17.762 20.338 1.00 69.00 186 SER A N 1
ATOM 1479 C CA . SER A 1 186 ? -22.396 18.057 19.124 1.00 69.00 186 SER A CA 1
ATOM 1480 C C . SER A 1 186 ? -22.325 16.878 18.135 1.00 69.00 186 SER A C 1
ATOM 1482 O O . SER A 1 186 ? -21.922 17.073 16.995 1.00 69.00 186 SER A O 1
ATOM 1484 N N . SER A 1 187 ? -22.746 15.673 18.555 1.00 65.75 187 SER A N 1
ATOM 1485 C CA . SER A 1 187 ? -22.979 14.446 17.764 1.00 65.75 187 SER A CA 1
ATOM 1486 C C . SER A 1 187 ? -21.981 14.100 16.634 1.00 65.75 187 SER A C 1
ATOM 1488 O O . SER A 1 187 ? -22.425 13.587 15.602 1.00 65.75 187 SER A O 1
ATOM 1490 N N . PRO A 1 188 ? -20.649 14.267 16.789 1.00 76.38 188 PRO A N 1
ATOM 1491 C CA . PRO A 1 188 ? -19.696 13.901 15.738 1.00 76.38 188 PRO A CA 1
ATOM 1492 C C . PRO A 1 188 ? -19.644 12.391 15.448 1.00 76.38 188 PRO A C 1
ATOM 1494 O O . PRO A 1 188 ? -19.124 12.005 14.407 1.00 76.38 188 PRO A O 1
ATOM 1497 N N . ALA A 1 189 ? -20.164 11.525 16.333 1.00 88.50 189 ALA A N 1
ATOM 1498 C CA . ALA A 1 189 ? -20.071 10.065 16.196 1.00 88.50 189 ALA A CA 1
ATOM 1499 C C . ALA A 1 189 ? -21.340 9.368 15.669 1.00 88.50 189 ALA A C 1
ATOM 1501 O O . ALA A 1 189 ? -21.306 8.161 15.412 1.00 88.50 189 ALA A O 1
ATOM 1502 N N . LYS A 1 190 ? -22.466 10.079 15.526 1.00 91.62 190 LYS A N 1
ATOM 1503 C CA . LYS A 1 190 ? -23.742 9.455 15.140 1.00 91.62 190 LYS A CA 1
ATOM 1504 C C . LYS A 1 190 ? -23.656 8.855 13.740 1.00 91.62 190 LYS A C 1
ATOM 1506 O O . LYS A 1 190 ? -23.219 9.521 12.811 1.00 91.62 190 LYS A O 1
ATOM 1511 N N . ASP A 1 191 ? -24.106 7.608 13.599 1.00 91.56 191 ASP A N 1
ATOM 1512 C CA . ASP A 1 191 ? -24.119 6.873 12.327 1.00 91.56 191 ASP A CA 1
ATOM 1513 C C . ASP A 1 191 ? -22.734 6.694 11.660 1.00 91.56 191 ASP A C 1
ATOM 1515 O O . ASP A 1 191 ? -22.640 6.391 10.472 1.00 91.56 191 ASP A O 1
ATOM 1519 N N . ARG A 1 192 ? -21.643 6.828 12.429 1.00 94.44 192 ARG A N 1
ATOM 1520 C CA . ARG A 1 192 ? -20.257 6.699 11.948 1.00 94.44 192 ARG A CA 1
ATOM 1521 C C . ARG A 1 192 ? -19.521 5.523 12.590 1.00 94.44 192 ARG A C 1
ATOM 1523 O O . ARG A 1 192 ? -19.957 4.976 13.606 1.00 94.44 192 ARG A O 1
ATOM 1530 N N . ILE A 1 193 ? -18.394 5.149 11.987 1.00 97.69 193 ILE A N 1
ATOM 1531 C CA . ILE A 1 193 ? -17.362 4.334 12.637 1.00 97.69 193 ILE A CA 1
ATOM 1532 C C . ILE A 1 193 ? -16.456 5.278 13.425 1.00 97.69 193 ILE A C 1
ATOM 1534 O O . ILE A 1 193 ? -15.997 6.284 12.885 1.00 97.69 193 ILE A O 1
ATOM 1538 N N . VAL A 1 194 ? -16.195 4.951 14.687 1.00 97.25 194 VAL A N 1
ATOM 1539 C CA . VAL A 1 194 ? -15.263 5.688 15.545 1.00 97.25 194 VAL A CA 1
ATOM 1540 C C . VAL A 1 194 ? -14.056 4.811 15.825 1.00 97.25 194 VAL A C 1
ATOM 1542 O O . VAL A 1 194 ? -14.211 3.703 16.325 1.00 97.25 194 VAL A O 1
ATOM 1545 N N . LEU A 1 195 ? -12.861 5.316 15.532 1.00 97.69 195 LEU A N 1
ATOM 1546 C CA . LEU A 1 195 ? -11.595 4.671 15.868 1.00 97.69 195 LEU A CA 1
ATOM 1547 C C . LEU A 1 195 ? -10.950 5.402 17.046 1.00 97.69 195 LEU A C 1
ATOM 1549 O O . LEU A 1 195 ? -10.813 6.624 17.023 1.00 97.69 195 LEU A O 1
ATOM 1553 N N . ILE A 1 196 ? -10.566 4.652 18.073 1.00 96.31 196 ILE A N 1
ATOM 1554 C CA . ILE A 1 196 ? -9.906 5.146 19.280 1.00 96.31 196 ILE A CA 1
ATOM 1555 C C . ILE A 1 196 ? -8.494 4.568 19.284 1.00 96.31 196 ILE A C 1
ATOM 1557 O O . ILE A 1 196 ? -8.343 3.366 19.461 1.00 96.31 196 ILE A O 1
ATOM 1561 N N . GLY A 1 197 ? -7.474 5.406 19.124 1.00 93.44 197 GLY A N 1
ATOM 1562 C CA . GLY A 1 197 ? -6.081 4.959 19.103 1.00 93.44 197 GLY A CA 1
ATOM 1563 C C . GLY A 1 197 ? -5.100 6.083 19.419 1.00 93.44 197 GLY A C 1
ATOM 1564 O O . GLY A 1 197 ? -5.490 7.240 19.597 1.00 93.44 197 GLY A O 1
ATOM 1565 N N . SER A 1 198 ? -3.819 5.731 19.520 1.00 90.12 198 SER A N 1
ATOM 1566 C CA . SER A 1 198 ? -2.741 6.681 19.806 1.00 90.12 198 SER A CA 1
ATOM 1567 C C . SER A 1 198 ? -2.163 7.271 18.520 1.00 90.12 198 SER A C 1
ATOM 1569 O O . SER A 1 198 ? -1.921 6.561 17.551 1.00 90.12 198 SER A O 1
ATOM 1571 N N . VAL A 1 199 ? -1.889 8.576 18.532 1.00 89.31 199 VAL A N 1
ATOM 1572 C CA . VAL A 1 199 ? -1.110 9.272 17.486 1.00 89.31 199 VAL A CA 1
ATOM 1573 C C . VAL A 1 199 ? 0.201 9.847 18.035 1.00 89.31 199 VAL A C 1
ATOM 1575 O O . VAL A 1 199 ? 0.871 10.642 17.374 1.00 89.31 199 VAL A O 1
ATOM 1578 N N . ALA A 1 200 ? 0.554 9.489 19.273 1.00 84.38 200 ALA A N 1
ATOM 1579 C CA . ALA A 1 200 ? 1.740 9.995 19.945 1.00 84.38 200 ALA A CA 1
ATOM 1580 C C . ALA A 1 200 ? 3.014 9.357 19.373 1.00 84.38 200 ALA A C 1
ATOM 1582 O O . ALA A 1 200 ? 3.088 8.145 19.197 1.00 84.38 200 ALA A O 1
ATOM 1583 N N . LYS A 1 201 ? 4.044 10.181 19.153 1.00 78.44 201 LYS A N 1
ATOM 1584 C CA . LYS A 1 201 ? 5.376 9.758 18.685 1.00 78.44 201 LYS A CA 1
ATOM 1585 C C . LYS A 1 201 ? 6.377 9.552 19.836 1.00 78.44 201 LYS A C 1
ATOM 1587 O O . LYS A 1 201 ? 7.563 9.789 19.652 1.00 78.44 201 LYS A O 1
ATOM 1592 N N . GLY A 1 202 ? 5.874 9.241 21.035 1.00 69.94 202 GLY A N 1
ATOM 1593 C CA . GLY A 1 202 ? 6.674 9.110 22.260 1.00 69.94 202 GLY A CA 1
ATOM 1594 C C . GLY A 1 202 ? 7.505 7.825 22.297 1.00 69.94 202 GLY A C 1
ATOM 1595 O O . GLY A 1 202 ? 7.837 7.274 21.256 1.00 69.94 202 GLY A O 1
ATOM 1596 N N . ASP A 1 203 ? 7.789 7.320 23.496 1.00 64.44 203 ASP A N 1
ATOM 1597 C CA . ASP A 1 203 ? 8.725 6.201 23.712 1.00 64.44 203 ASP A CA 1
ATOM 1598 C C . ASP A 1 203 ? 8.308 4.875 23.045 1.00 64.44 203 ASP A C 1
ATOM 1600 O O . ASP A 1 203 ? 9.151 4.024 22.767 1.00 64.44 203 ASP A O 1
ATOM 1604 N N . PHE A 1 204 ? 7.015 4.706 22.749 1.00 69.00 204 PHE A N 1
ATOM 1605 C CA . PHE A 1 204 ? 6.463 3.540 22.053 1.00 69.00 204 PHE A CA 1
ATOM 1606 C C . PHE A 1 204 ? 5.505 3.998 20.945 1.00 69.00 204 PHE A C 1
ATOM 1608 O O . PHE A 1 204 ? 4.284 3.972 21.134 1.00 69.00 204 PHE A O 1
ATOM 1615 N N . PRO A 1 205 ? 6.031 4.495 19.812 1.00 77.19 205 PRO A N 1
ATOM 1616 C CA . PRO A 1 205 ? 5.200 5.019 18.744 1.00 77.19 205 PRO A CA 1
ATOM 1617 C C . PRO A 1 205 ? 4.538 3.865 17.984 1.00 77.19 205 PRO A C 1
ATOM 1619 O O . PRO A 1 205 ? 5.214 2.988 17.451 1.00 77.19 205 PRO A O 1
ATOM 1622 N N . ASP A 1 206 ? 3.209 3.889 17.895 1.00 87.50 206 ASP A N 1
ATOM 1623 C CA . ASP A 1 206 ? 2.469 3.068 16.934 1.00 87.50 206 ASP A CA 1
ATOM 1624 C C . ASP A 1 206 ? 2.407 3.820 15.601 1.00 87.50 206 ASP A C 1
ATOM 1626 O O . ASP A 1 206 ? 1.410 4.459 15.260 1.00 87.50 206 ASP A O 1
ATOM 1630 N N . THR A 1 207 ? 3.533 3.845 14.891 1.00 92.06 207 THR A N 1
ATOM 1631 C CA . THR A 1 207 ? 3.666 4.509 13.592 1.00 92.06 207 THR A CA 1
ATOM 1632 C C . THR A 1 207 ? 4.290 3.577 12.569 1.00 92.06 207 THR A C 1
ATOM 1634 O O . THR A 1 207 ? 5.142 2.753 12.892 1.00 92.06 207 THR A O 1
ATOM 1637 N N . TRP A 1 208 ? 3.877 3.737 11.315 1.00 93.19 208 TRP A N 1
ATOM 1638 C CA . TRP A 1 208 ? 4.269 2.857 10.225 1.00 93.19 208 TRP A CA 1
ATOM 1639 C C . TRP A 1 208 ? 4.716 3.639 8.995 1.00 93.19 208 TRP A C 1
ATOM 1641 O O . TRP A 1 208 ? 4.149 4.680 8.647 1.00 93.19 208 TRP A O 1
ATOM 1651 N N . ALA A 1 209 ? 5.732 3.108 8.311 1.00 95.31 209 ALA A N 1
ATOM 1652 C CA . ALA A 1 209 ? 6.147 3.607 7.008 1.00 95.31 209 ALA A CA 1
ATOM 1653 C C . ALA A 1 209 ? 5.048 3.339 5.971 1.00 95.31 209 ALA A C 1
ATOM 1655 O O . ALA A 1 209 ? 4.514 2.232 5.864 1.00 95.31 209 ALA A O 1
ATOM 1656 N N . THR A 1 210 ? 4.715 4.365 5.195 1.00 95.69 210 THR A N 1
ATOM 1657 C CA . THR A 1 210 ? 3.705 4.308 4.128 1.00 95.69 210 THR A CA 1
ATOM 1658 C C . THR A 1 210 ? 4.278 4.931 2.854 1.00 95.69 210 THR A C 1
ATOM 1660 O O . THR A 1 210 ? 5.316 5.594 2.922 1.00 95.69 210 THR A O 1
ATOM 1663 N N . PRO A 1 211 ? 3.618 4.800 1.688 1.00 93.75 211 PRO A N 1
ATOM 1664 C CA . PRO A 1 211 ? 4.049 5.492 0.472 1.00 93.75 211 PRO A CA 1
ATOM 1665 C C . PRO A 1 211 ? 4.156 7.023 0.605 1.00 93.75 211 PRO A C 1
ATOM 1667 O O . PRO A 1 211 ? 4.748 7.662 -0.257 1.00 93.75 211 PRO A O 1
ATOM 1670 N N . TYR A 1 212 ? 3.597 7.617 1.666 1.00 92.62 212 TYR A N 1
ATOM 1671 C CA . TYR A 1 212 ? 3.684 9.053 1.944 1.00 92.62 212 TYR A CA 1
ATOM 1672 C C . TYR A 1 212 ? 4.889 9.468 2.793 1.00 92.62 212 TYR A C 1
ATOM 1674 O O . TYR A 1 212 ? 5.115 10.664 2.949 1.00 92.62 212 TYR A O 1
ATOM 1682 N N . GLY A 1 213 ? 5.621 8.517 3.373 1.00 89.19 213 GLY A N 1
ATOM 1683 C CA . GLY A 1 213 ? 6.708 8.816 4.297 1.00 89.19 213 GLY A CA 1
ATOM 1684 C C . GLY A 1 213 ? 7.229 7.566 4.996 1.00 89.19 213 GLY A C 1
ATOM 1685 O O . GLY A 1 213 ? 6.461 6.786 5.567 1.00 89.19 213 GLY A O 1
ATOM 1686 N N . SER A 1 214 ? 8.549 7.393 4.953 1.00 88.19 214 SER A N 1
ATOM 1687 C CA . SER A 1 214 ? 9.282 6.323 5.640 1.00 88.19 214 SER A CA 1
ATOM 1688 C C . SER A 1 214 ? 10.083 6.801 6.861 1.00 88.19 214 SER A C 1
ATOM 1690 O O . SER A 1 214 ? 10.136 6.046 7.840 1.00 88.19 214 SER A O 1
ATOM 1692 N N . PRO A 1 215 ? 10.710 8.001 6.854 1.00 87.31 215 PRO A N 1
ATOM 1693 C CA . PRO A 1 215 ? 11.373 8.547 8.038 1.00 87.31 215 PRO A CA 1
ATOM 1694 C C . PRO A 1 215 ? 10.422 8.622 9.238 1.00 87.31 215 PRO A C 1
ATOM 1696 O O . PRO A 1 215 ? 9.244 8.927 9.070 1.00 87.31 215 PRO A O 1
ATOM 1699 N N . LEU A 1 216 ? 10.914 8.366 10.456 1.00 81.56 216 LEU A N 1
ATOM 1700 C CA . LEU A 1 216 ? 10.085 8.242 11.670 1.00 81.56 216 LEU A CA 1
ATOM 1701 C C . LEU A 1 216 ? 9.172 9.462 11.915 1.00 81.56 216 LEU A C 1
ATOM 1703 O O . LEU A 1 216 ? 8.030 9.334 12.348 1.00 81.56 216 LEU A O 1
ATOM 1707 N N . ASN A 1 217 ? 9.648 10.664 11.590 1.00 83.81 217 ASN A N 1
ATOM 1708 C CA . ASN A 1 217 ? 8.885 11.908 11.690 1.00 83.81 217 ASN A CA 1
ATOM 1709 C C . ASN A 1 217 ? 7.735 12.012 10.667 1.00 83.81 217 ASN A C 1
ATOM 1711 O O . ASN A 1 217 ? 6.801 12.780 10.903 1.00 83.81 217 ASN A O 1
ATOM 1715 N N . GLU A 1 218 ? 7.770 11.242 9.584 1.00 88.25 218 GLU A N 1
ATOM 1716 C CA . GLU A 1 218 ? 6.789 11.226 8.491 1.00 88.25 218 GLU A CA 1
ATOM 1717 C C . GLU A 1 218 ? 5.890 9.982 8.499 1.00 88.25 218 GLU A C 1
ATOM 1719 O O . GLU A 1 218 ? 4.919 9.923 7.745 1.00 88.25 218 GLU A O 1
ATOM 1724 N N . GLN A 1 219 ? 6.180 9.004 9.361 1.00 92.50 219 GLN A N 1
ATOM 1725 C CA . GLN A 1 219 ? 5.377 7.792 9.485 1.00 92.50 219 GLN A CA 1
ATOM 1726 C C . GLN A 1 219 ? 3.938 8.091 9.921 1.00 92.50 219 GLN A C 1
ATOM 1728 O O . GLN A 1 219 ? 3.661 9.004 10.708 1.00 92.50 219 GLN A O 1
ATOM 1733 N N . MET A 1 220 ? 3.015 7.280 9.407 1.00 94.56 220 MET A N 1
ATOM 1734 C CA . MET A 1 220 ? 1.587 7.391 9.683 1.00 94.56 220 MET A CA 1
ATOM 1735 C C . MET A 1 220 ? 1.241 6.618 10.965 1.00 94.56 220 MET A C 1
ATOM 1737 O O . MET A 1 220 ? 1.637 5.459 11.076 1.00 94.56 220 MET A O 1
ATOM 1741 N N . PRO A 1 221 ? 0.490 7.204 11.916 1.00 94.12 221 PRO A N 1
ATOM 1742 C CA . PRO A 1 221 ? -0.032 6.472 13.070 1.00 94.12 221 PRO A CA 1
ATOM 1743 C C . PRO A 1 221 ? -0.839 5.226 12.675 1.00 94.12 221 PRO A C 1
ATOM 1745 O O . PRO A 1 221 ? -1.636 5.298 11.736 1.00 94.12 221 PRO A O 1
ATOM 1748 N N . GLY A 1 222 ? -0.684 4.120 13.407 1.00 94.56 222 GLY A N 1
ATOM 1749 C CA . GLY A 1 222 ? -1.337 2.831 13.136 1.00 94.56 222 GLY A CA 1
ATOM 1750 C C . GLY A 1 222 ? -2.855 2.942 13.017 1.00 94.56 222 GLY A C 1
ATOM 1751 O O . GLY A 1 222 ? -3.426 2.510 12.013 1.00 94.56 222 GLY A O 1
ATOM 1752 N N . VAL A 1 223 ? -3.491 3.682 13.929 1.00 95.38 223 VAL A N 1
ATOM 1753 C CA . VAL A 1 223 ? -4.937 3.967 13.877 1.00 95.38 223 VAL A CA 1
ATOM 1754 C C . VAL A 1 223 ? -5.375 4.678 12.592 1.00 95.38 223 VAL A C 1
ATOM 1756 O O . VAL A 1 223 ? -6.470 4.436 12.079 1.00 95.38 223 VAL A O 1
ATOM 1759 N N . LEU A 1 224 ? -4.519 5.528 12.014 1.00 96.19 224 LEU A N 1
ATOM 1760 C CA . LEU A 1 224 ? -4.807 6.169 10.731 1.00 96.19 224 LEU A CA 1
ATOM 1761 C C . LEU A 1 224 ? -4.615 5.198 9.566 1.00 96.19 224 LEU A C 1
ATOM 1763 O O . LEU A 1 224 ? -5.378 5.278 8.607 1.00 96.19 224 LEU A O 1
ATOM 1767 N N . VAL A 1 225 ? -3.673 4.253 9.645 1.00 97.12 225 VAL A N 1
ATOM 1768 C CA . VAL A 1 225 ? -3.555 3.170 8.655 1.00 97.12 225 VAL A CA 1
ATOM 1769 C C . VAL A 1 225 ? -4.801 2.276 8.701 1.00 97.12 225 VAL A C 1
ATOM 1771 O O . VAL A 1 225 ? -5.383 2.004 7.651 1.00 97.12 225 VAL A O 1
ATOM 1774 N N . GLN A 1 226 ? -5.291 1.909 9.891 1.00 97.81 226 GLN A N 1
ATOM 1775 C CA . GLN A 1 226 ? -6.558 1.180 10.052 1.00 97.81 226 GLN A CA 1
ATOM 1776 C C . GLN A 1 226 ? -7.742 1.957 9.459 1.00 97.81 226 GLN A C 1
ATOM 1778 O O . GLN A 1 226 ? -8.576 1.383 8.755 1.00 97.81 226 GLN A O 1
ATOM 1783 N N . ALA A 1 227 ? -7.784 3.281 9.644 1.00 97.69 227 ALA A N 1
ATOM 1784 C CA . ALA A 1 227 ? -8.789 4.133 9.011 1.00 97.69 227 ALA A CA 1
ATOM 1785 C C . ALA A 1 227 ? -8.730 4.084 7.471 1.00 97.69 227 ALA A C 1
ATOM 1787 O O . ALA A 1 227 ? -9.781 4.085 6.829 1.00 97.69 227 ALA A O 1
ATOM 1788 N N . GLN A 1 228 ? -7.539 3.998 6.859 1.00 98.06 228 GLN A N 1
ATOM 1789 C CA . GLN A 1 228 ? -7.405 3.812 5.403 1.00 98.06 228 GLN A CA 1
ATOM 1790 C C . GLN A 1 228 ? -7.992 2.474 4.954 1.00 98.06 228 GLN A C 1
ATOM 1792 O O . GLN A 1 228 ? -8.707 2.439 3.954 1.00 98.06 228 GLN A O 1
ATOM 1797 N N . MET A 1 229 ? -7.725 1.394 5.698 1.00 97.94 229 MET A N 1
ATOM 1798 C CA . MET A 1 229 ? -8.248 0.058 5.393 1.00 97.94 229 MET A CA 1
ATOM 1799 C C . MET A 1 229 ? -9.779 0.041 5.459 1.00 97.94 229 MET A C 1
ATOM 1801 O O . MET A 1 229 ? -10.431 -0.331 4.485 1.00 97.94 229 MET A O 1
ATOM 1805 N N . VAL A 1 230 ? -10.365 0.539 6.556 1.00 98.19 230 VAL A N 1
ATOM 1806 C CA . VAL A 1 230 ? -11.826 0.681 6.712 1.00 98.19 230 VAL A CA 1
ATOM 1807 C C . VAL A 1 230 ? -12.414 1.523 5.574 1.00 98.19 230 VAL A C 1
ATOM 1809 O O . VAL A 1 230 ? -13.387 1.124 4.933 1.00 98.19 230 VAL A O 1
ATOM 1812 N N . SER A 1 231 ? -11.798 2.674 5.283 1.00 97.75 231 SER A N 1
ATOM 1813 C CA . SER A 1 231 ? -12.226 3.583 4.214 1.00 97.75 231 SER A CA 1
ATOM 1814 C C . SER A 1 231 ? -12.198 2.904 2.844 1.00 97.75 231 SER A C 1
ATOM 1816 O O . SER A 1 231 ? -13.134 3.073 2.060 1.00 97.75 231 SER A O 1
ATOM 1818 N N . GLN A 1 232 ? -11.169 2.103 2.553 1.00 97.62 232 GLN A N 1
ATOM 1819 C CA . GLN A 1 232 ? -11.087 1.331 1.317 1.00 97.62 232 GLN A CA 1
ATOM 1820 C C . GLN A 1 232 ? -12.200 0.290 1.235 1.00 97.62 232 GLN A C 1
ATOM 1822 O O . GLN A 1 232 ? -12.901 0.282 0.226 1.00 97.62 232 GLN A O 1
ATOM 1827 N N . ILE A 1 233 ? -12.387 -0.554 2.255 1.00 97.56 233 ILE A N 1
ATOM 1828 C CA . ILE A 1 233 ? -13.410 -1.614 2.225 1.00 97.56 233 ILE A CA 1
ATOM 1829 C C . ILE A 1 233 ? -14.793 -0.988 2.008 1.00 97.56 233 ILE A C 1
ATOM 1831 O O . ILE A 1 233 ? -15.483 -1.353 1.058 1.00 97.56 233 ILE A O 1
ATOM 1835 N N . LEU A 1 234 ? -15.158 0.018 2.811 1.00 97.06 234 LEU A N 1
ATOM 1836 C CA . LEU A 1 234 ? -16.453 0.691 2.698 1.00 97.06 234 LEU A CA 1
ATOM 1837 C C . LEU A 1 234 ? -16.655 1.360 1.342 1.00 97.06 234 LEU A C 1
ATOM 1839 O O . LEU A 1 234 ? -17.679 1.131 0.711 1.00 97.06 234 LEU A O 1
ATOM 1843 N N . SER A 1 235 ? -15.686 2.142 0.862 1.00 96.50 235 SER A N 1
ATOM 1844 C CA . SER A 1 235 ? -15.849 2.855 -0.417 1.00 96.50 235 SER A CA 1
ATOM 1845 C C . SER A 1 235 ? -15.864 1.895 -1.607 1.00 96.50 235 SER A C 1
ATOM 1847 O O . SER A 1 235 ? -16.459 2.191 -2.635 1.00 96.50 235 SER A O 1
ATOM 1849 N N . THR A 1 236 ? -15.213 0.735 -1.492 1.00 96.69 236 THR A N 1
ATOM 1850 C CA . THR A 1 236 ? -15.275 -0.300 -2.535 1.00 96.69 236 THR A CA 1
ATOM 1851 C C . THR A 1 236 ? -16.662 -0.943 -2.570 1.00 96.69 236 THR A C 1
ATOM 1853 O O . THR A 1 236 ? -17.195 -1.196 -3.644 1.00 96.69 236 THR A O 1
ATOM 1856 N N . VAL A 1 237 ? -17.259 -1.205 -1.403 1.00 96.62 237 VAL A N 1
ATOM 1857 C CA . VAL A 1 237 ? -18.568 -1.869 -1.290 1.00 96.62 237 VAL A CA 1
ATOM 1858 C C . VAL A 1 237 ? -19.731 -0.917 -1.582 1.00 96.62 237 VAL A C 1
ATOM 1860 O O . VAL A 1 237 ? -20.680 -1.313 -2.250 1.00 96.62 237 VAL A O 1
ATOM 1863 N N . LEU A 1 238 ? -19.676 0.317 -1.080 1.00 96.25 238 LEU A N 1
ATOM 1864 C CA . LEU A 1 238 ? -20.782 1.277 -1.150 1.00 96.25 238 LEU A CA 1
ATOM 1865 C C . LEU A 1 238 ? -20.676 2.221 -2.354 1.00 96.25 238 LEU A C 1
ATOM 1867 O O . LEU A 1 238 ? -21.688 2.512 -2.984 1.00 96.25 238 LEU A O 1
ATOM 1871 N N . ASP A 1 239 ? -19.460 2.654 -2.702 1.00 95.50 239 ASP A N 1
ATOM 1872 C CA . ASP A 1 239 ? -19.230 3.682 -3.731 1.00 95.50 239 ASP A CA 1
ATOM 1873 C C . ASP A 1 239 ? -18.606 3.116 -5.021 1.00 95.50 239 ASP A C 1
ATOM 1875 O O . ASP A 1 239 ? -18.266 3.876 -5.926 1.00 95.50 239 ASP A O 1
ATOM 1879 N N . ASN A 1 240 ? -18.406 1.794 -5.113 1.00 93.56 240 ASN A N 1
ATOM 1880 C CA . ASN A 1 240 ? -17.690 1.129 -6.212 1.00 93.56 240 ASN A CA 1
ATOM 1881 C C . ASN A 1 240 ? -16.284 1.706 -6.484 1.00 93.56 240 ASN A C 1
ATOM 1883 O O . ASN A 1 240 ? -15.806 1.701 -7.622 1.00 93.56 240 ASN A O 1
ATOM 1887 N N . ARG A 1 241 ? -15.590 2.207 -5.450 1.00 94.75 241 ARG A N 1
ATOM 1888 C CA . ARG A 1 241 ? -14.193 2.651 -5.584 1.00 94.75 241 ARG A CA 1
ATOM 1889 C C . ARG A 1 241 ? -13.325 1.466 -6.038 1.00 94.75 241 ARG A C 1
ATOM 1891 O O . ARG A 1 241 ? -13.382 0.416 -5.401 1.00 94.75 241 ARG A O 1
ATOM 1898 N N . PRO A 1 242 ? -12.489 1.611 -7.080 1.00 93.75 242 PRO A N 1
ATOM 1899 C CA . PRO A 1 242 ? -11.701 0.496 -7.588 1.00 93.75 242 PRO A CA 1
ATOM 1900 C C . PRO A 1 242 ? -10.653 0.016 -6.572 1.00 93.75 242 PRO A C 1
ATOM 1902 O O . PRO A 1 242 ? -9.932 0.809 -5.950 1.00 93.75 242 PRO A O 1
ATOM 1905 N N . LEU A 1 243 ? -10.545 -1.307 -6.439 1.00 94.38 243 LEU A N 1
ATOM 1906 C CA . LEU A 1 243 ? -9.404 -1.965 -5.804 1.00 94.38 243 LEU A CA 1
ATOM 1907 C C . LEU A 1 243 ? -8.198 -1.906 -6.740 1.00 94.38 243 LEU A C 1
ATOM 1909 O O . LEU A 1 243 ? -8.363 -1.950 -7.957 1.00 94.38 243 LEU A O 1
ATOM 1913 N N . ILE A 1 244 ? -6.992 -1.855 -6.173 1.00 93.12 244 ILE A N 1
ATOM 1914 C CA . ILE A 1 244 ? -5.777 -2.021 -6.971 1.00 93.12 244 ILE A CA 1
ATOM 1915 C C . ILE A 1 244 ? -5.627 -3.510 -7.280 1.00 93.12 244 ILE A C 1
ATOM 1917 O O . ILE A 1 244 ? -5.403 -4.324 -6.384 1.00 93.12 244 ILE A O 1
ATOM 1921 N N . LYS A 1 245 ? -5.763 -3.842 -8.557 1.00 90.19 245 LYS A N 1
ATOM 1922 C CA . LYS A 1 245 ? -5.601 -5.169 -9.133 1.00 90.19 245 LYS A CA 1
ATOM 1923 C C . LYS A 1 245 ? -4.274 -5.253 -9.861 1.00 90.19 245 LYS A C 1
ATOM 1925 O O . LYS A 1 245 ? -3.794 -4.271 -10.428 1.00 90.19 245 LYS A O 1
ATOM 1930 N N . ILE A 1 246 ? -3.711 -6.450 -9.880 1.00 88.00 246 ILE A N 1
ATOM 1931 C CA . ILE A 1 246 ? -2.544 -6.755 -10.700 1.00 88.00 246 ILE A CA 1
ATOM 1932 C C . ILE A 1 246 ? -3.001 -7.562 -11.907 1.00 88.00 246 ILE A C 1
ATOM 1934 O O . ILE A 1 246 ? -3.992 -8.289 -11.841 1.00 88.00 246 ILE A O 1
ATOM 1938 N N . LEU A 1 247 ? -2.268 -7.447 -13.009 1.00 88.06 247 LEU A N 1
ATOM 1939 C CA . LEU A 1 247 ? -2.493 -8.294 -14.169 1.00 88.06 247 LEU A CA 1
ATOM 1940 C C . LEU A 1 247 ? -2.323 -9.784 -13.822 1.00 88.06 247 LEU A C 1
ATOM 1942 O O . LEU A 1 247 ? -1.418 -10.148 -13.065 1.00 88.06 247 LEU A O 1
ATOM 1946 N N . PRO A 1 248 ? -3.134 -10.671 -14.420 1.00 87.75 248 PRO A N 1
ATOM 1947 C CA . PRO A 1 248 ? -2.805 -12.087 -14.493 1.00 87.75 248 PRO A CA 1
ATOM 1948 C C . PRO A 1 248 ? -1.422 -12.286 -15.122 1.00 87.75 248 PRO A C 1
ATOM 1950 O O . PRO A 1 248 ? -1.027 -11.521 -16.003 1.00 87.75 248 PRO A O 1
ATOM 1953 N N . GLU A 1 249 ? -0.712 -13.338 -14.721 1.00 86.38 249 GLU A N 1
ATOM 1954 C CA . GLU A 1 249 ? 0.673 -13.590 -15.146 1.00 86.38 249 GLU A CA 1
ATOM 1955 C C . GLU A 1 249 ? 0.847 -13.565 -16.674 1.00 86.38 249 GLU A C 1
ATOM 1957 O O . GLU A 1 249 ? 1.734 -12.894 -17.194 1.00 86.38 249 GLU A O 1
ATOM 1962 N N . LEU A 1 250 ? -0.060 -14.207 -17.416 1.00 90.75 250 LEU A N 1
ATOM 1963 C CA . LEU A 1 250 ? -0.030 -14.201 -18.881 1.00 90.75 250 LEU A CA 1
ATOM 1964 C C . LEU A 1 250 ? -0.161 -12.786 -19.470 1.00 90.75 250 LEU A C 1
ATOM 1966 O O . LEU A 1 250 ? 0.543 -12.437 -20.414 1.00 90.75 250 LEU A O 1
ATOM 1970 N N . MET A 1 251 ? -1.056 -11.963 -18.918 1.00 92.75 251 MET A N 1
ATOM 1971 C CA . MET A 1 251 ? -1.264 -10.590 -19.390 1.00 92.75 251 MET A CA 1
ATOM 1972 C C . MET A 1 251 ? -0.055 -9.706 -19.077 1.00 92.75 251 MET A C 1
ATOM 1974 O O . MET A 1 251 ? 0.254 -8.800 -19.845 1.00 92.75 251 MET A O 1
ATOM 1978 N N . GLU A 1 252 ? 0.650 -9.983 -17.981 1.00 92.00 252 GLU A N 1
ATOM 1979 C CA . GLU A 1 252 ? 1.900 -9.309 -17.642 1.00 92.00 252 GLU A CA 1
ATOM 1980 C C . GLU A 1 252 ? 2.997 -9.600 -18.672 1.00 92.00 252 GLU A C 1
ATOM 1982 O O . GLU A 1 252 ? 3.619 -8.671 -19.188 1.00 92.00 252 GLU A O 1
ATOM 1987 N N . TRP A 1 253 ? 3.180 -10.872 -19.041 1.00 93.44 253 TRP A N 1
ATOM 1988 C CA . TRP A 1 253 ? 4.119 -11.265 -20.094 1.00 93.44 253 TRP A CA 1
ATOM 1989 C C . TRP A 1 253 ? 3.772 -10.632 -21.440 1.00 93.44 253 TRP A C 1
ATOM 1991 O O . TRP A 1 253 ? 4.652 -10.085 -22.103 1.00 93.44 253 TRP A O 1
ATOM 2001 N N . LEU A 1 254 ? 2.491 -10.648 -21.821 1.00 96.00 254 LEU A N 1
ATOM 2002 C CA . LEU A 1 254 ? 2.018 -10.004 -23.048 1.00 96.00 254 LEU A CA 1
ATOM 2003 C C . LEU A 1 254 ? 2.256 -8.492 -23.031 1.00 96.00 254 LEU A C 1
ATOM 2005 O O . LEU A 1 254 ? 2.637 -7.925 -24.051 1.00 96.00 254 LEU A O 1
ATOM 2009 N N . TRP A 1 255 ? 2.075 -7.840 -21.882 1.00 96.25 255 TRP A N 1
ATOM 2010 C CA . TRP A 1 255 ? 2.346 -6.416 -21.718 1.00 96.25 255 TRP A CA 1
ATOM 2011 C C . TRP A 1 255 ? 3.833 -6.089 -21.902 1.00 96.25 255 TRP A C 1
ATOM 2013 O O . TRP A 1 255 ? 4.178 -5.189 -22.669 1.00 96.25 255 TRP A O 1
ATOM 2023 N N . ILE A 1 256 ? 4.721 -6.838 -21.242 1.00 95.50 256 ILE A N 1
ATOM 2024 C CA . ILE A 1 256 ? 6.176 -6.647 -21.340 1.00 95.50 256 ILE A CA 1
ATOM 2025 C C . ILE A 1 256 ? 6.657 -6.925 -22.770 1.00 95.50 256 ILE A C 1
ATOM 2027 O O . ILE A 1 256 ? 7.373 -6.112 -23.358 1.00 95.50 256 ILE A O 1
ATOM 2031 N N . PHE A 1 257 ? 6.220 -8.040 -23.360 1.00 96.00 257 PHE A N 1
ATOM 2032 C CA . PHE A 1 257 ? 6.532 -8.383 -24.745 1.00 96.00 257 PHE A CA 1
ATOM 2033 C C . PHE A 1 257 ? 6.007 -7.319 -25.716 1.00 96.00 257 PHE A C 1
ATOM 2035 O O . PHE A 1 257 ? 6.735 -6.886 -26.607 1.00 96.00 257 PHE A O 1
ATOM 2042 N N . GLY A 1 258 ? 4.786 -6.823 -25.499 1.00 96.44 258 GLY A N 1
ATOM 2043 C CA . GLY A 1 258 ? 4.186 -5.748 -26.284 1.00 96.44 258 GLY A CA 1
ATOM 2044 C C . GLY A 1 258 ? 5.082 -4.512 -26.353 1.00 96.44 258 GLY A C 1
ATOM 2045 O O . GLY A 1 258 ? 5.415 -4.057 -27.446 1.00 96.44 258 GLY A O 1
ATOM 2046 N N . TRP A 1 259 ? 5.576 -4.017 -25.218 1.00 96.69 259 TRP A N 1
ATOM 2047 C CA . TRP A 1 259 ? 6.471 -2.852 -25.209 1.00 96.69 259 TRP A CA 1
ATOM 2048 C C . TRP A 1 259 ? 7.848 -3.116 -25.822 1.00 96.69 259 TRP A C 1
ATOM 2050 O O . TRP A 1 259 ? 8.406 -2.219 -26.458 1.00 96.69 259 TRP A O 1
ATOM 2060 N N . SER A 1 260 ? 8.357 -4.347 -25.732 1.00 95.38 260 SER A N 1
ATOM 2061 C CA . SER A 1 260 ? 9.552 -4.761 -26.475 1.00 95.38 260 SER A CA 1
ATOM 2062 C C . SER A 1 260 ? 9.332 -4.705 -27.994 1.00 95.38 260 SER A C 1
ATOM 2064 O O . SER A 1 260 ? 10.162 -4.164 -28.726 1.00 95.38 260 SER A O 1
ATOM 2066 N N . THR A 1 261 ? 8.183 -5.189 -28.485 1.00 95.62 261 THR A N 1
ATOM 2067 C CA . THR A 1 261 ? 7.857 -5.134 -29.922 1.00 95.62 261 THR A CA 1
ATOM 2068 C C . THR A 1 261 ? 7.661 -3.705 -30.427 1.00 95.62 261 THR A C 1
ATOM 2070 O O . THR A 1 261 ? 8.086 -3.388 -31.541 1.00 95.62 261 THR A O 1
ATOM 2073 N N . VAL A 1 262 ? 7.080 -2.821 -29.607 1.00 95.94 262 VAL A N 1
ATOM 2074 C CA . VAL A 1 262 ? 6.940 -1.391 -29.917 1.00 95.94 262 VAL A CA 1
ATOM 2075 C C . VAL A 1 262 ? 8.316 -0.746 -30.075 1.00 95.94 262 VAL A C 1
ATOM 2077 O O . VAL A 1 262 ? 8.574 -0.117 -31.102 1.00 95.94 262 VAL A O 1
ATOM 2080 N N . GLY A 1 263 ? 9.224 -0.950 -29.115 1.00 94.19 263 GLY A N 1
ATOM 2081 C CA . GLY A 1 263 ? 10.578 -0.398 -29.184 1.00 94.19 263 GLY A CA 1
ATOM 2082 C C . GLY A 1 263 ? 11.365 -0.892 -30.404 1.00 94.19 263 GLY A C 1
ATOM 2083 O O . GLY A 1 263 ? 11.923 -0.081 -31.148 1.00 94.19 263 GLY A O 1
ATOM 2084 N N . ALA A 1 264 ? 11.318 -2.199 -30.687 1.00 92.75 264 ALA A N 1
ATOM 2085 C CA . ALA A 1 264 ? 11.956 -2.791 -31.866 1.00 92.75 264 ALA A CA 1
ATOM 2086 C C . ALA A 1 264 ? 11.391 -2.235 -33.188 1.00 92.75 264 ALA A C 1
ATOM 2088 O O . ALA A 1 264 ? 12.146 -1.934 -34.114 1.00 92.75 264 ALA A O 1
ATOM 2089 N N . SER A 1 265 ? 10.069 -2.056 -33.272 1.00 93.75 265 SER A N 1
ATOM 2090 C CA . SER A 1 265 ? 9.401 -1.530 -34.471 1.00 93.75 265 SER A CA 1
ATOM 2091 C C . SER A 1 265 ? 9.775 -0.072 -34.744 1.00 93.75 265 SER A C 1
ATOM 2093 O O . SER A 1 265 ? 10.061 0.282 -35.890 1.00 93.75 265 SER A O 1
ATOM 2095 N N . ILE A 1 266 ? 9.832 0.763 -33.698 1.00 92.88 266 ILE A N 1
ATOM 2096 C CA . ILE A 1 266 ? 10.268 2.164 -33.809 1.00 92.88 266 ILE A CA 1
ATOM 2097 C C . ILE A 1 266 ? 11.732 2.223 -34.260 1.00 92.88 266 ILE A C 1
ATOM 2099 O O . ILE A 1 266 ? 12.049 2.932 -35.215 1.00 92.88 266 ILE A O 1
ATOM 2103 N N . SER A 1 267 ? 12.612 1.440 -33.628 1.00 90.31 267 SER A N 1
ATOM 2104 C CA . SER A 1 267 ? 14.038 1.377 -33.971 1.00 90.31 267 SER A CA 1
ATOM 2105 C C . SER A 1 267 ? 14.260 0.963 -35.433 1.00 90.31 267 SER A C 1
ATOM 2107 O O . SER A 1 267 ? 14.944 1.662 -36.188 1.00 90.31 267 SER A O 1
ATOM 2109 N N . LEU A 1 268 ? 13.599 -0.113 -35.882 1.00 89.50 268 LEU A N 1
ATOM 2110 C CA . LEU A 1 268 ? 13.681 -0.598 -37.262 1.00 89.50 268 LEU A CA 1
ATOM 2111 C C . LEU A 1 268 ? 13.149 0.429 -38.273 1.00 89.50 268 LEU A C 1
ATOM 2113 O O . LEU A 1 268 ? 13.753 0.620 -39.330 1.00 89.50 268 LEU A O 1
ATOM 2117 N N . GLY A 1 269 ? 12.032 1.094 -37.966 1.00 89.12 269 GLY A N 1
ATOM 2118 C CA . GLY A 1 269 ? 11.445 2.125 -38.822 1.00 89.12 269 GLY A CA 1
ATOM 2119 C C . GLY A 1 269 ? 12.362 3.337 -38.993 1.00 89.12 269 GLY A C 1
ATOM 2120 O O . GLY A 1 269 ? 12.633 3.752 -40.121 1.00 89.12 269 GLY A O 1
ATOM 2121 N N . LEU A 1 270 ? 12.904 3.860 -37.889 1.00 88.38 270 LEU A N 1
ATOM 2122 C CA . LEU A 1 270 ? 13.849 4.982 -37.911 1.00 88.38 270 LEU A CA 1
ATOM 2123 C C . LEU A 1 270 ? 15.141 4.632 -38.659 1.00 88.38 270 LEU A C 1
ATOM 2125 O O . LEU A 1 270 ? 15.665 5.469 -39.398 1.00 88.38 270 LEU A O 1
ATOM 2129 N N . TRP A 1 271 ? 15.626 3.393 -38.516 1.00 84.25 271 TRP A N 1
ATOM 2130 C CA . TRP A 1 271 ? 16.780 2.894 -39.263 1.00 84.25 271 TRP A CA 1
ATOM 2131 C C . TRP A 1 271 ? 16.505 2.819 -40.771 1.00 84.25 271 TRP A C 1
ATOM 2133 O O . TRP A 1 271 ? 17.268 3.383 -41.558 1.00 84.25 271 TRP A O 1
ATOM 2143 N N . ARG A 1 272 ? 15.388 2.201 -41.189 1.00 85.75 272 ARG A N 1
ATOM 2144 C CA . ARG A 1 272 ? 15.017 2.073 -42.613 1.00 85.75 272 ARG A CA 1
ATOM 2145 C C . ARG A 1 272 ? 14.839 3.425 -43.300 1.00 85.75 272 ARG A C 1
ATOM 2147 O O . ARG A 1 272 ? 15.248 3.584 -44.445 1.00 85.75 272 ARG A O 1
ATOM 2154 N N . LEU A 1 273 ? 14.261 4.398 -42.597 1.00 86.94 273 LEU A N 1
ATOM 2155 C CA . LEU A 1 273 ? 14.032 5.750 -43.115 1.00 86.94 273 LEU A CA 1
ATOM 2156 C C . LEU A 1 273 ? 15.264 6.666 -42.999 1.00 86.94 273 LEU A C 1
ATOM 2158 O O . LEU A 1 273 ? 15.198 7.825 -43.397 1.00 86.94 273 LEU A O 1
ATOM 2162 N N . ARG A 1 274 ? 16.390 6.165 -42.465 1.00 81.00 274 ARG A N 1
ATOM 2163 C CA . ARG A 1 274 ? 17.625 6.930 -42.200 1.00 81.00 274 ARG A CA 1
ATOM 2164 C C . ARG A 1 274 ? 17.416 8.163 -41.304 1.00 81.00 274 ARG A C 1
ATOM 2166 O O . ARG A 1 274 ? 18.224 9.088 -41.318 1.00 81.00 274 ARG A O 1
ATOM 2173 N N . PHE A 1 275 ? 16.380 8.155 -40.464 1.00 83.50 275 PHE A N 1
ATOM 2174 C CA . PHE A 1 275 ? 16.073 9.216 -39.498 1.00 83.50 275 PHE A CA 1
ATOM 2175 C C . PHE A 1 275 ? 16.666 8.924 -38.115 1.00 83.50 275 PHE A C 1
ATOM 2177 O O . PHE A 1 275 ? 16.011 9.085 -37.086 1.00 83.50 275 PHE A O 1
ATOM 2184 N N . THR A 1 276 ? 17.933 8.511 -38.066 1.00 75.50 276 THR A N 1
ATOM 2185 C CA . THR A 1 276 ? 18.620 8.166 -36.806 1.00 75.50 276 THR A CA 1
ATOM 2186 C C . THR A 1 276 ? 18.691 9.337 -35.820 1.00 75.50 276 THR A C 1
ATOM 2188 O O . THR A 1 276 ? 18.717 9.119 -34.610 1.00 75.50 276 THR A O 1
ATOM 2191 N N . GLN A 1 277 ? 18.626 10.573 -36.323 1.00 78.69 277 GLN A N 1
ATOM 2192 C CA . GLN A 1 277 ? 18.542 11.820 -35.548 1.00 78.69 277 GLN A CA 1
ATOM 2193 C C . GLN A 1 277 ? 17.303 11.877 -34.632 1.00 78.69 277 GLN A C 1
ATOM 2195 O O . GLN A 1 277 ? 17.329 12.534 -33.595 1.00 78.69 277 GLN A O 1
ATOM 2200 N N . LEU A 1 278 ? 16.221 11.174 -34.994 1.00 84.62 278 LEU A N 1
ATOM 2201 C CA . LEU A 1 278 ? 14.962 11.140 -34.241 1.00 84.62 278 LEU A CA 1
ATOM 2202 C C . LEU A 1 278 ? 14.910 10.015 -33.190 1.00 84.62 278 LEU A C 1
ATOM 2204 O O . LEU A 1 278 ? 13.913 9.888 -32.480 1.00 84.62 278 LEU A O 1
ATOM 2208 N N . SER A 1 279 ? 15.974 9.216 -33.048 1.00 82.94 279 SER A N 1
ATOM 2209 C CA . SER A 1 279 ? 16.047 8.139 -32.048 1.00 82.94 279 SER A CA 1
ATOM 2210 C C . SER A 1 279 ? 15.852 8.663 -30.621 1.00 82.94 279 SER A C 1
ATOM 2212 O O . SER A 1 279 ? 14.932 8.230 -29.929 1.00 82.94 279 SER A O 1
ATOM 2214 N N . THR A 1 280 ? 16.632 9.660 -30.205 1.00 85.12 280 THR A N 1
ATOM 2215 C CA . THR A 1 280 ? 16.546 10.258 -28.865 1.00 85.12 280 THR A CA 1
ATOM 2216 C C . THR A 1 280 ? 15.156 10.818 -28.529 1.00 85.12 280 THR A C 1
ATOM 2218 O O . THR A 1 280 ? 14.604 10.423 -27.498 1.00 85.12 280 THR A O 1
ATOM 2221 N N . PRO A 1 281 ? 14.530 11.686 -29.356 1.00 90.81 281 PRO A N 1
ATOM 2222 C CA . PRO A 1 281 ? 13.186 12.173 -29.051 1.00 90.81 281 PRO A CA 1
ATOM 2223 C C . PRO A 1 281 ? 12.135 11.052 -29.065 1.00 90.81 281 PRO A C 1
ATOM 2225 O O . PRO A 1 281 ? 11.216 11.087 -28.249 1.00 90.81 281 PRO A O 1
ATOM 2228 N N . SER A 1 282 ? 12.282 10.022 -29.912 1.00 90.81 282 SER A N 1
ATOM 2229 C CA . SER A 1 282 ? 11.346 8.887 -29.929 1.00 90.81 282 SER A CA 1
ATOM 2230 C C . SER A 1 282 ? 11.361 8.081 -28.626 1.00 90.81 282 SER A C 1
ATOM 2232 O O . SER A 1 282 ? 10.299 7.682 -28.147 1.00 90.81 282 SER A O 1
ATOM 2234 N N . ILE A 1 283 ? 12.533 7.901 -28.004 1.00 91.94 283 ILE A N 1
ATOM 2235 C CA . ILE A 1 283 ? 12.662 7.230 -26.703 1.00 91.94 283 ILE A CA 1
ATOM 2236 C C . ILE A 1 283 ? 11.918 8.033 -25.636 1.00 91.94 283 ILE A C 1
ATOM 2238 O O . ILE A 1 283 ? 11.090 7.477 -24.918 1.00 91.94 283 ILE A O 1
ATOM 2242 N N . LEU A 1 284 ? 12.157 9.347 -25.560 1.00 93.62 284 LEU A N 1
ATOM 2243 C CA . LEU A 1 284 ? 11.517 10.206 -24.562 1.00 93.62 284 LEU A CA 1
ATOM 2244 C C . LEU A 1 284 ? 9.986 10.190 -24.687 1.00 93.62 284 LEU A C 1
ATOM 2246 O O . LEU A 1 284 ? 9.286 10.039 -23.682 1.00 93.62 284 LEU A O 1
ATOM 2250 N N . ILE A 1 285 ? 9.468 10.303 -25.913 1.00 95.75 285 ILE A N 1
ATOM 2251 C CA . ILE A 1 285 ? 8.026 10.264 -26.186 1.00 95.75 285 ILE A CA 1
ATOM 2252 C C . ILE A 1 285 ? 7.447 8.915 -25.761 1.00 95.75 285 ILE A C 1
ATOM 2254 O O . ILE A 1 285 ? 6.490 8.873 -24.992 1.00 95.75 285 ILE A O 1
ATOM 2258 N N . THR A 1 286 ? 8.054 7.812 -26.198 1.00 95.44 286 THR A N 1
ATOM 2259 C CA . THR A 1 286 ? 7.520 6.469 -25.938 1.00 95.44 286 THR A CA 1
ATOM 2260 C C . THR A 1 286 ? 7.552 6.128 -24.445 1.00 95.44 286 THR A C 1
ATOM 2262 O O . THR A 1 286 ? 6.584 5.586 -23.916 1.00 95.44 286 THR A O 1
ATOM 2265 N N . MET A 1 287 ? 8.610 6.523 -23.732 1.00 95.81 287 MET A N 1
ATOM 2266 C CA . MET A 1 287 ? 8.719 6.364 -22.278 1.00 95.81 287 MET A CA 1
ATOM 2267 C C . MET A 1 287 ? 7.661 7.176 -21.528 1.00 95.81 287 MET A C 1
ATOM 2269 O O . MET A 1 287 ? 7.047 6.674 -20.587 1.00 95.81 287 MET A O 1
ATOM 2273 N N . THR A 1 288 ? 7.407 8.408 -21.973 1.00 96.94 288 THR A N 1
ATOM 2274 C CA . THR A 1 288 ? 6.355 9.261 -21.406 1.00 96.94 288 THR A CA 1
ATOM 2275 C C . THR A 1 288 ? 4.971 8.665 -21.664 1.00 96.94 288 THR A C 1
ATOM 2277 O O . THR A 1 288 ? 4.143 8.631 -20.756 1.00 96.94 288 THR A O 1
ATOM 2280 N N . CYS A 1 289 ? 4.724 8.126 -22.862 1.00 97.44 289 CYS A N 1
ATOM 2281 C CA . CYS A 1 289 ? 3.483 7.425 -23.188 1.00 97.44 289 CYS A CA 1
ATOM 2282 C C . CYS A 1 289 ? 3.287 6.177 -22.319 1.00 97.44 289 CYS A C 1
ATOM 2284 O O . CYS A 1 289 ? 2.216 6.013 -21.742 1.00 97.44 289 CYS A O 1
ATOM 2286 N N . LEU A 1 290 ? 4.310 5.330 -22.174 1.00 97.62 290 LEU A N 1
ATOM 2287 C CA . LEU A 1 290 ? 4.263 4.150 -21.307 1.00 97.62 290 LEU A CA 1
ATOM 2288 C C . LEU A 1 290 ? 3.963 4.543 -19.851 1.00 97.62 290 LEU A C 1
ATOM 2290 O O . LEU A 1 290 ? 3.055 3.982 -19.238 1.00 97.62 290 LEU A O 1
ATOM 2294 N N . ALA A 1 291 ? 4.674 5.537 -19.312 1.00 97.50 291 ALA A N 1
ATOM 2295 C CA . ALA A 1 291 ? 4.432 6.042 -17.962 1.00 97.50 291 ALA A CA 1
ATOM 2296 C C . ALA A 1 291 ? 3.009 6.605 -17.807 1.00 97.50 291 ALA A C 1
ATOM 2298 O O . ALA A 1 291 ? 2.336 6.307 -16.821 1.00 97.50 291 ALA A O 1
ATOM 2299 N N . GLY A 1 292 ? 2.524 7.354 -18.802 1.00 97.88 292 GLY A N 1
ATOM 2300 C CA . GLY A 1 292 ? 1.164 7.886 -18.843 1.00 97.88 292 GLY A CA 1
ATOM 2301 C C . GLY A 1 292 ? 0.097 6.790 -18.870 1.00 97.88 292 GLY A C 1
ATOM 2302 O O . GLY A 1 292 ? -0.870 6.870 -18.116 1.00 97.88 292 GLY A O 1
ATOM 2303 N N . ILE A 1 293 ? 0.287 5.732 -19.664 1.00 97.81 293 ILE A N 1
ATOM 2304 C CA . ILE A 1 293 ? -0.640 4.591 -19.713 1.00 97.81 293 ILE A CA 1
ATOM 2305 C C . ILE A 1 293 ? -0.651 3.853 -18.372 1.00 97.81 293 ILE A C 1
ATOM 2307 O O . ILE A 1 293 ? -1.726 3.574 -17.847 1.00 97.81 293 ILE A O 1
ATOM 2311 N N . CYS A 1 294 ? 0.517 3.590 -17.780 1.00 96.94 294 CYS A N 1
ATOM 2312 C CA . CYS A 1 294 ? 0.609 2.982 -16.451 1.00 96.94 294 CYS A CA 1
ATOM 2313 C C . CYS A 1 294 ? -0.064 3.845 -15.373 1.00 96.94 294 CYS A C 1
ATOM 2315 O O . CYS A 1 294 ? -0.749 3.310 -14.504 1.00 96.94 294 CYS A O 1
ATOM 2317 N N . TYR A 1 295 ? 0.089 5.170 -15.438 1.00 96.31 295 TYR A N 1
ATOM 2318 C CA . TYR A 1 295 ? -0.556 6.099 -14.512 1.00 96.31 295 TYR A CA 1
ATOM 2319 C C . TYR A 1 295 ? -2.083 6.095 -14.658 1.00 96.31 295 TYR A C 1
ATOM 2321 O O . TYR A 1 295 ? -2.796 5.955 -13.666 1.00 96.31 295 TYR A O 1
ATOM 2329 N N . LEU A 1 296 ? -2.600 6.188 -15.888 1.00 96.81 296 LEU A N 1
ATOM 2330 C CA . LEU A 1 296 ? -4.040 6.128 -16.154 1.00 96.81 296 LEU A CA 1
ATOM 2331 C C . LEU A 1 296 ? -4.634 4.778 -15.738 1.00 96.81 296 LEU A C 1
ATOM 2333 O O . LEU A 1 296 ? -5.686 4.740 -15.104 1.00 96.81 296 LEU A O 1
ATOM 2337 N N . ALA A 1 297 ? -3.942 3.678 -16.037 1.00 96.06 297 ALA A N 1
ATOM 2338 C CA . ALA A 1 297 ? -4.336 2.349 -15.595 1.00 96.06 297 ALA A CA 1
ATOM 2339 C C . ALA A 1 297 ? -4.418 2.277 -14.062 1.00 96.06 297 ALA A C 1
ATOM 2341 O O . ALA A 1 297 ? -5.420 1.800 -13.533 1.00 96.06 297 ALA A O 1
ATOM 2342 N N . LEU A 1 298 ? -3.436 2.837 -13.345 1.00 94.00 298 LEU A N 1
ATOM 2343 C CA . LEU A 1 298 ? -3.433 2.866 -11.882 1.00 94.00 298 LEU A CA 1
ATOM 2344 C C . LEU A 1 298 ? -4.622 3.653 -11.315 1.00 94.00 298 LEU A C 1
ATOM 2346 O O . LEU A 1 298 ? -5.239 3.204 -10.350 1.00 94.00 298 LEU A O 1
ATOM 2350 N N . MET A 1 299 ? -4.991 4.777 -11.937 1.00 92.56 299 MET A N 1
ATOM 2351 C CA . MET A 1 299 ? -6.184 5.548 -11.556 1.00 92.56 299 MET A CA 1
ATOM 2352 C C . MET A 1 299 ? -7.485 4.753 -11.739 1.00 92.56 299 MET A C 1
ATOM 2354 O O . MET A 1 299 ? -8.440 4.954 -10.990 1.00 92.56 299 MET A O 1
ATOM 2358 N N . LEU A 1 300 ? -7.507 3.815 -12.688 1.00 93.38 300 LEU A N 1
ATOM 2359 C CA . LEU A 1 300 ? -8.604 2.868 -12.907 1.00 93.38 300 LEU A CA 1
ATOM 2360 C C . LEU A 1 300 ? -8.501 1.604 -12.031 1.00 93.38 300 LEU A C 1
ATOM 2362 O O . LEU A 1 300 ? -9.330 0.705 -12.157 1.00 93.38 300 LEU A O 1
ATOM 2366 N N . GLY A 1 301 ? -7.504 1.521 -11.145 1.00 92.69 301 GLY A N 1
ATOM 2367 C CA . GLY A 1 301 ? -7.276 0.375 -10.264 1.00 92.69 301 GLY A CA 1
ATOM 2368 C C . GLY A 1 301 ? -6.407 -0.732 -10.859 1.00 92.69 301 GLY A C 1
ATOM 2369 O O . GLY A 1 301 ? -6.379 -1.821 -10.305 1.00 92.69 301 GLY A O 1
ATOM 2370 N N . TRP A 1 302 ? -5.683 -0.499 -11.952 1.00 93.56 302 TRP A N 1
ATOM 2371 C CA . TRP A 1 302 ? -4.792 -1.489 -12.567 1.00 93.56 302 TRP A CA 1
ATOM 2372 C C . TRP A 1 302 ? -3.321 -1.141 -12.355 1.00 93.56 302 TRP A C 1
ATOM 2374 O O . TRP A 1 302 ? -2.816 -0.147 -12.873 1.00 93.56 302 TRP A O 1
ATOM 2384 N N . TRP A 1 303 ? -2.598 -1.992 -11.631 1.00 92.75 303 TRP A N 1
ATOM 2385 C CA . TRP A 1 303 ? -1.159 -1.847 -11.438 1.00 92.75 303 TRP A CA 1
ATOM 2386 C C . TRP A 1 303 ? -0.384 -2.602 -12.526 1.00 92.75 303 TRP A C 1
ATOM 2388 O O . TRP A 1 303 ? -0.253 -3.826 -12.485 1.00 92.75 303 TRP A O 1
ATOM 2398 N N . LEU A 1 304 ? 0.111 -1.857 -13.521 1.00 94.56 304 LEU A N 1
ATOM 2399 C CA . LEU A 1 304 ? 0.896 -2.382 -14.645 1.00 94.56 304 LEU A CA 1
ATOM 2400 C C . LEU A 1 304 ? 2.409 -2.379 -14.339 1.00 94.56 304 LEU A C 1
ATOM 2402 O O . LEU A 1 304 ? 2.895 -1.459 -13.669 1.00 94.56 304 LEU A O 1
ATOM 2406 N N . PRO A 1 305 ? 3.189 -3.355 -14.849 1.00 93.44 305 PRO A N 1
ATOM 2407 C CA . PRO A 1 305 ? 4.625 -3.473 -14.580 1.00 93.44 305 PRO A CA 1
ATOM 2408 C C . PRO A 1 305 ? 5.433 -2.441 -15.388 1.00 93.44 305 PRO A C 1
ATOM 2410 O O . PRO A 1 305 ? 5.998 -2.731 -16.445 1.00 93.44 305 PRO A O 1
ATOM 2413 N N . LEU A 1 306 ? 5.510 -1.212 -14.879 1.00 95.44 306 LEU A N 1
ATOM 2414 C CA . LEU A 1 306 ? 6.202 -0.109 -15.548 1.00 95.44 306 LEU A CA 1
ATOM 2415 C C . LEU A 1 306 ? 7.701 -0.389 -15.760 1.00 95.44 306 LEU A C 1
ATOM 2417 O O . LEU A 1 306 ? 8.201 -0.206 -16.864 1.00 95.44 306 LEU A O 1
ATOM 2421 N N . ILE A 1 307 ? 8.414 -0.855 -14.728 1.00 94.81 307 ILE A N 1
ATOM 2422 C CA . ILE A 1 307 ? 9.878 -1.019 -14.787 1.00 94.81 307 ILE A CA 1
ATOM 2423 C C . ILE A 1 307 ? 10.300 -2.093 -15.808 1.00 94.81 307 ILE A C 1
ATOM 2425 O O . ILE A 1 307 ? 11.104 -1.770 -16.682 1.00 94.81 307 ILE A O 1
ATOM 2429 N N . PRO A 1 308 ? 9.766 -3.333 -15.788 1.00 94.31 308 PRO A N 1
ATOM 2430 C CA . PRO A 1 308 ? 10.110 -4.327 -16.809 1.00 94.31 308 PRO A CA 1
ATOM 2431 C C . PRO A 1 308 ? 9.769 -3.877 -18.237 1.00 94.31 308 PRO A C 1
ATOM 2433 O O . PRO A 1 308 ? 10.550 -4.111 -19.162 1.00 94.31 308 PRO A O 1
ATOM 2436 N N . ALA A 1 309 ? 8.639 -3.184 -18.423 1.00 95.88 309 ALA A N 1
ATOM 2437 C CA . ALA A 1 309 ? 8.265 -2.619 -19.718 1.00 95.88 309 ALA A CA 1
ATOM 2438 C C . ALA A 1 309 ? 9.256 -1.532 -20.173 1.00 95.88 309 ALA A C 1
ATOM 2440 O O . ALA A 1 309 ? 9.701 -1.557 -21.313 1.00 95.88 309 ALA A O 1
ATOM 2441 N N . MET A 1 310 ? 9.678 -0.630 -19.279 1.00 95.56 310 MET A N 1
ATOM 2442 C CA . MET A 1 310 ? 10.701 0.383 -19.574 1.00 95.56 310 MET A CA 1
ATOM 2443 C C . MET A 1 310 ? 12.038 -0.254 -19.966 1.00 95.56 310 MET A C 1
ATOM 2445 O O . MET A 1 310 ? 12.655 0.174 -20.937 1.00 95.56 310 MET A O 1
ATOM 2449 N N . VAL A 1 311 ? 12.490 -1.279 -19.237 1.00 95.31 311 VAL A N 1
ATOM 2450 C CA . VAL A 1 311 ? 13.771 -1.952 -19.509 1.00 95.31 311 VAL A CA 1
ATOM 2451 C C . VAL A 1 311 ? 13.760 -2.633 -20.875 1.00 95.31 311 VAL A C 1
ATOM 2453 O O . VAL A 1 311 ? 14.682 -2.427 -21.658 1.00 95.31 311 VAL A O 1
ATOM 2456 N N . THR A 1 312 ? 12.715 -3.404 -21.183 1.00 94.50 312 THR A N 1
ATOM 2457 C CA . THR A 1 312 ? 12.591 -4.119 -22.468 1.00 94.50 312 THR A CA 1
ATOM 2458 C C . THR A 1 312 ? 12.384 -3.179 -23.656 1.00 94.50 312 THR A C 1
ATOM 2460 O O . THR A 1 312 ? 12.881 -3.425 -24.761 1.00 94.50 312 THR A O 1
ATOM 2463 N N . LEU A 1 313 ? 11.692 -2.064 -23.432 1.00 94.00 313 LEU A N 1
ATOM 2464 C CA . LEU A 1 313 ? 11.551 -0.986 -24.401 1.00 94.00 313 LEU A CA 1
ATOM 2465 C C . LEU A 1 313 ? 12.905 -0.334 -24.687 1.00 94.00 313 LEU A C 1
ATOM 2467 O O . LEU A 1 313 ? 13.316 -0.269 -25.840 1.00 94.00 313 LEU A O 1
ATOM 2471 N N . LEU A 1 314 ? 13.646 0.077 -23.656 1.00 92.38 314 LEU A N 1
ATOM 2472 C CA . LEU A 1 314 ? 14.971 0.671 -23.833 1.00 92.38 314 LEU A CA 1
ATOM 2473 C C . LEU A 1 314 ? 15.941 -0.309 -24.498 1.00 92.38 314 LEU A C 1
ATOM 2475 O O . LEU A 1 314 ? 16.614 0.068 -25.452 1.00 92.38 314 LEU A O 1
ATOM 2479 N N . SER A 1 315 ? 15.974 -1.572 -24.065 1.00 89.75 315 SER A N 1
ATOM 2480 C CA . SER A 1 315 ? 16.878 -2.578 -24.634 1.00 89.75 315 SER A CA 1
ATOM 2481 C C . SER A 1 315 ? 16.594 -2.874 -26.108 1.00 89.75 315 SER A C 1
ATOM 2483 O O . SER A 1 315 ? 17.519 -3.180 -26.850 1.00 89.75 315 SER A O 1
ATOM 2485 N N . SER A 1 316 ? 15.331 -2.784 -26.537 1.00 89.94 316 SER A N 1
ATOM 2486 C CA . SER A 1 316 ? 14.939 -2.965 -27.944 1.00 89.94 316 SER A CA 1
ATOM 2487 C C . SER A 1 316 ? 15.126 -1.703 -28.798 1.00 89.94 316 SER A C 1
ATOM 2489 O O . SER A 1 316 ? 15.270 -1.805 -30.017 1.00 89.94 316 SER A O 1
ATOM 2491 N N . MET A 1 317 ? 15.141 -0.519 -28.174 1.00 82.81 317 MET A N 1
ATOM 2492 C CA . MET A 1 317 ? 15.357 0.768 -28.844 1.00 82.81 317 MET A CA 1
ATOM 2493 C C . MET A 1 317 ? 16.820 1.181 -28.941 1.00 82.81 317 MET A C 1
ATOM 2495 O O . MET A 1 317 ? 17.124 2.015 -29.794 1.00 82.81 317 MET A O 1
ATOM 2499 N N . ILE A 1 318 ? 17.718 0.627 -28.113 1.00 71.88 318 ILE A N 1
ATOM 2500 C CA . ILE A 1 318 ? 19.160 0.745 -28.346 1.00 71.88 318 ILE A CA 1
ATOM 2501 C C . ILE A 1 318 ? 19.391 0.184 -29.751 1.00 71.88 318 ILE A C 1
ATOM 2503 O O . ILE A 1 318 ? 19.185 -1.013 -29.970 1.00 71.88 318 ILE A O 1
ATOM 2507 N N . PRO A 1 319 ? 19.742 1.031 -30.734 1.00 56.41 319 PRO A N 1
ATOM 2508 C CA . PRO A 1 319 ? 19.973 0.541 -32.076 1.00 56.41 319 PRO A CA 1
ATOM 2509 C C . PRO A 1 319 ? 21.122 -0.473 -31.998 1.00 56.41 319 PRO A C 1
ATOM 2511 O O . PRO A 1 319 ? 21.937 -0.434 -31.077 1.00 56.41 319 PRO A O 1
ATOM 2514 N N . MET A 1 320 ? 21.259 -1.353 -32.978 1.00 51.78 320 MET A N 1
ATOM 2515 C CA . MET A 1 320 ? 22.592 -1.843 -33.301 1.00 51.78 320 MET A CA 1
ATOM 2516 C C . MET A 1 320 ? 23.322 -0.724 -34.066 1.00 51.78 320 MET A C 1
ATOM 2518 O O . MET A 1 320 ? 23.104 -0.611 -35.271 1.00 51.78 320 MET A O 1
ATOM 2522 N N . PRO A 1 321 ? 24.217 0.079 -33.455 1.00 47.25 321 PRO A N 1
ATOM 2523 C CA . PRO A 1 321 ? 25.293 0.705 -34.203 1.00 47.25 321 PRO A CA 1
ATOM 2524 C C . PRO A 1 321 ? 26.643 0.107 -33.778 1.00 47.25 321 PRO A C 1
ATOM 2526 O O . PRO A 1 321 ? 27.641 0.815 -33.738 1.00 47.25 321 PRO A O 1
ATOM 2529 N N . VAL A 1 322 ? 26.679 -1.185 -33.418 1.00 44.34 322 VAL A N 1
ATOM 2530 C CA . VAL A 1 322 ? 27.918 -1.924 -33.093 1.00 44.34 322 VAL A CA 1
ATOM 2531 C C . VAL A 1 322 ? 27.913 -3.339 -33.688 1.00 44.34 322 VAL A C 1
ATOM 2533 O O . VAL A 1 322 ? 28.494 -4.272 -33.153 1.00 44.34 322 VAL A O 1
ATOM 2536 N N . VAL A 1 323 ? 27.296 -3.520 -34.850 1.00 43.47 323 VAL A N 1
ATOM 2537 C CA . VAL A 1 323 ? 28.084 -4.173 -35.893 1.00 43.47 323 VAL A CA 1
ATOM 2538 C C . VAL A 1 323 ? 28.583 -2.974 -36.680 1.00 43.47 323 VAL A C 1
ATOM 2540 O O . VAL A 1 323 ? 27.775 -2.356 -37.379 1.00 43.47 323 VAL A O 1
ATOM 2543 N N . PRO A 1 324 ? 29.846 -2.532 -36.501 1.00 43.19 324 PRO A N 1
ATOM 2544 C CA . PRO A 1 324 ? 30.414 -1.609 -37.466 1.00 43.19 324 PRO A CA 1
ATOM 2545 C C . PRO A 1 324 ? 30.139 -2.195 -38.852 1.00 43.19 324 PRO A C 1
ATOM 2547 O O . PRO A 1 324 ? 29.975 -3.406 -39.001 1.00 43.19 324 PRO A O 1
ATOM 2550 N N . SER A 1 325 ? 30.122 -1.376 -39.887 1.00 47.19 325 SER A N 1
ATOM 2551 C CA . SER A 1 325 ? 30.191 -1.802 -41.289 1.00 47.19 325 SER A CA 1
ATOM 2552 C C . SER A 1 325 ? 31.469 -2.613 -41.623 1.00 47.19 325 SER A C 1
ATOM 2554 O O . SER A 1 325 ? 31.977 -2.557 -42.732 1.00 47.19 325 SER A O 1
ATOM 2556 N N . TYR A 1 326 ? 31.976 -3.401 -40.677 1.00 44.94 326 TYR A N 1
ATOM 2557 C CA . TYR A 1 326 ? 33.099 -4.313 -40.708 1.00 44.94 326 TYR A CA 1
ATOM 2558 C C . TYR A 1 326 ? 33.045 -5.292 -41.891 1.00 44.94 326 TYR A C 1
ATOM 2560 O O . TYR A 1 326 ? 34.088 -5.494 -42.500 1.00 44.94 326 TYR A O 1
ATOM 2568 N N . PRO A 1 327 ? 31.882 -5.837 -42.320 1.00 48.53 327 PRO A N 1
ATOM 2569 C CA . PRO A 1 327 ? 31.870 -6.699 -43.503 1.00 48.53 327 PRO A CA 1
ATOM 2570 C C . PRO A 1 327 ? 31.935 -5.927 -44.831 1.00 48.53 327 PRO A C 1
ATOM 2572 O O . PRO A 1 327 ? 32.341 -6.496 -45.838 1.00 48.53 327 PRO A O 1
ATOM 2575 N N . LEU A 1 328 ? 31.515 -4.654 -44.860 1.00 45.84 328 LEU A N 1
ATOM 2576 C CA . LEU A 1 328 ? 31.450 -3.851 -46.090 1.00 45.84 328 LEU A CA 1
ATOM 2577 C C . LEU A 1 328 ? 32.766 -3.114 -46.376 1.00 45.84 328 LEU A C 1
ATOM 2579 O O . LEU A 1 328 ? 33.160 -3.045 -47.535 1.00 45.84 328 LEU A O 1
ATOM 2583 N N . ASP A 1 329 ? 33.484 -2.648 -45.348 1.00 52.22 329 ASP A N 1
ATOM 2584 C CA . ASP A 1 329 ? 34.802 -2.009 -45.521 1.00 52.22 329 ASP A CA 1
ATOM 2585 C C . ASP A 1 329 ? 35.899 -3.010 -45.932 1.00 52.22 329 ASP A C 1
ATOM 2587 O O . ASP A 1 329 ? 36.808 -2.668 -46.688 1.00 52.22 329 ASP A O 1
ATOM 2591 N N . GLN A 1 330 ? 35.819 -4.266 -45.478 1.00 49.72 330 GLN A N 1
ATOM 2592 C CA . GLN A 1 330 ? 36.834 -5.281 -45.783 1.00 49.72 330 GLN A CA 1
ATOM 2593 C C . GLN A 1 330 ? 36.752 -5.775 -47.240 1.00 49.72 330 GLN A C 1
ATOM 2595 O O . GLN A 1 330 ? 37.784 -6.029 -47.865 1.00 49.72 330 GLN A O 1
ATOM 2600 N N . LEU A 1 331 ? 35.538 -5.836 -47.802 1.00 52.41 331 LEU A N 1
ATOM 2601 C CA . LEU A 1 331 ? 35.303 -6.175 -49.210 1.00 52.41 331 LEU A CA 1
ATOM 2602 C C . LEU A 1 331 ? 35.744 -5.047 -50.162 1.00 52.41 331 LEU A C 1
ATOM 2604 O O . LEU A 1 331 ? 36.282 -5.324 -51.233 1.00 52.41 331 LEU A O 1
ATOM 2608 N N . ASP A 1 332 ? 35.554 -3.781 -49.770 1.00 58.81 332 ASP A N 1
ATOM 2609 C CA . ASP A 1 332 ? 35.999 -2.618 -50.556 1.00 58.81 332 ASP A CA 1
ATOM 2610 C C . ASP A 1 332 ? 37.538 -2.466 -50.517 1.00 58.81 332 ASP A C 1
ATOM 2612 O O . ASP A 1 332 ? 38.150 -2.045 -51.502 1.00 58.81 332 ASP A O 1
ATOM 2616 N N . PHE A 1 333 ? 38.190 -2.873 -49.417 1.00 56.41 333 PHE A N 1
ATOM 2617 C CA . PHE A 1 333 ? 39.652 -2.865 -49.279 1.00 56.41 333 PHE A CA 1
ATOM 2618 C C . PHE A 1 333 ? 40.346 -3.883 -50.195 1.00 56.41 333 PHE A C 1
ATOM 2620 O O . PHE A 1 333 ? 41.243 -3.497 -50.943 1.00 56.41 333 PHE A O 1
ATOM 2627 N N . GLN A 1 334 ? 39.917 -5.153 -50.196 1.00 59.84 334 GLN A N 1
ATOM 2628 C CA . GLN A 1 334 ? 40.516 -6.181 -51.065 1.00 59.84 334 GLN A CA 1
ATOM 2629 C C . GLN A 1 334 ? 40.376 -5.836 -52.548 1.00 59.84 334 GLN A C 1
ATOM 2631 O O . GLN A 1 334 ? 41.348 -5.919 -53.290 1.00 59.84 334 GLN A O 1
ATOM 2636 N N . ARG A 1 335 ? 39.201 -5.352 -52.960 1.00 63.91 335 ARG A N 1
ATOM 2637 C CA . ARG A 1 335 ? 38.947 -4.969 -54.353 1.00 63.91 335 ARG A CA 1
ATOM 2638 C C . ARG A 1 335 ? 39.768 -3.756 -54.790 1.00 63.91 335 ARG A C 1
ATOM 2640 O O . ARG A 1 335 ? 40.177 -3.660 -55.941 1.00 63.91 335 ARG A O 1
ATOM 2647 N N . THR A 1 336 ? 40.027 -2.826 -53.871 1.00 62.56 336 THR A N 1
ATOM 2648 C CA . THR A 1 336 ? 40.922 -1.689 -54.130 1.00 62.56 336 THR A CA 1
ATOM 2649 C C . THR A 1 336 ? 42.379 -2.148 -54.245 1.00 62.56 336 THR A C 1
ATOM 2651 O O . THR A 1 336 ? 43.107 -1.621 -55.079 1.00 62.56 336 THR A O 1
ATOM 2654 N N . LEU A 1 337 ? 42.796 -3.143 -53.452 1.00 57.81 337 LEU A N 1
ATOM 2655 C CA . LEU A 1 337 ? 44.136 -3.732 -53.524 1.00 57.81 337 LEU A CA 1
ATOM 2656 C C . LEU A 1 337 ? 44.355 -4.489 -54.845 1.00 57.81 337 LEU A C 1
ATOM 2658 O O . LEU A 1 337 ? 45.376 -4.287 -55.493 1.00 57.81 337 LEU A O 1
ATOM 2662 N N . GLU A 1 338 ? 43.374 -5.291 -55.275 1.00 63.31 338 GLU A N 1
ATOM 2663 C CA . GLU A 1 338 ? 43.391 -5.995 -56.566 1.00 63.31 338 GLU A CA 1
ATOM 2664 C C . GLU A 1 338 ? 43.509 -5.021 -57.740 1.00 63.31 338 GLU A C 1
ATOM 2666 O O . GLU A 1 338 ? 44.365 -5.207 -58.593 1.00 63.31 338 GLU A O 1
ATOM 2671 N N . LEU A 1 339 ? 42.738 -3.928 -57.743 1.00 62.59 339 LEU A N 1
ATOM 2672 C CA . LEU A 1 339 ? 42.824 -2.907 -58.795 1.00 62.59 339 LEU A CA 1
ATOM 2673 C C . LEU A 1 339 ? 44.193 -2.210 -58.850 1.00 62.59 339 LEU A C 1
ATOM 2675 O O . LEU A 1 339 ? 44.626 -1.794 -59.923 1.00 62.59 339 LEU A O 1
ATOM 2679 N N . ILE A 1 340 ? 44.876 -2.056 -57.711 1.00 61.44 340 ILE A N 1
ATOM 2680 C CA . ILE A 1 340 ? 46.228 -1.477 -57.656 1.00 61.44 340 ILE A CA 1
ATOM 2681 C C . ILE A 1 340 ? 47.262 -2.472 -58.207 1.00 61.44 340 ILE A C 1
ATOM 2683 O O . ILE A 1 340 ? 48.175 -2.058 -58.920 1.00 61.44 340 ILE A O 1
ATOM 2687 N N . ILE A 1 341 ? 47.104 -3.766 -57.916 1.00 58.28 341 ILE A N 1
ATOM 2688 C CA . ILE A 1 341 ? 47.993 -4.839 -58.389 1.00 58.28 341 ILE A CA 1
ATOM 2689 C C . ILE A 1 341 ? 47.769 -5.130 -59.886 1.00 58.28 341 ILE A C 1
ATOM 2691 O O . ILE A 1 341 ? 48.732 -5.224 -60.637 1.00 58.28 341 ILE A O 1
ATOM 2695 N N . GLU A 1 342 ? 46.524 -5.170 -60.368 1.00 61.88 342 GLU A N 1
ATOM 2696 C CA . GLU A 1 342 ? 46.220 -5.308 -61.804 1.00 61.88 342 GLU A CA 1
ATOM 2697 C C . GLU A 1 342 ? 46.756 -4.123 -62.619 1.00 61.88 342 GLU A C 1
ATOM 2699 O O . GLU A 1 342 ? 47.266 -4.298 -63.727 1.00 61.88 342 GLU A O 1
ATOM 2704 N N . ALA A 1 343 ? 46.687 -2.905 -62.072 1.00 59.97 343 ALA A N 1
ATOM 2705 C CA . ALA A 1 343 ? 47.259 -1.737 -62.733 1.00 59.97 343 ALA A CA 1
ATOM 2706 C C . ALA A 1 343 ? 48.801 -1.783 -62.784 1.00 59.97 343 ALA A C 1
ATOM 2708 O O . ALA A 1 343 ? 49.393 -1.233 -63.715 1.00 59.97 343 ALA A O 1
ATOM 2709 N N . TYR A 1 344 ? 49.446 -2.448 -61.818 1.00 59.09 344 TYR A N 1
ATOM 2710 C CA . TYR A 1 344 ? 50.895 -2.668 -61.782 1.00 59.09 344 TYR A CA 1
ATOM 2711 C C . TYR A 1 344 ? 51.366 -3.637 -62.877 1.00 59.09 344 TYR A C 1
ATOM 2713 O O . TYR A 1 344 ? 52.355 -3.345 -63.550 1.00 59.09 344 TYR A O 1
ATOM 2721 N N . ASP A 1 345 ? 50.630 -4.725 -63.113 1.00 57.12 345 ASP A N 1
ATOM 2722 C CA . ASP A 1 345 ? 51.003 -5.744 -64.107 1.00 57.12 345 ASP A CA 1
ATOM 2723 C C . ASP A 1 345 ? 50.766 -5.299 -65.567 1.00 57.12 345 ASP A C 1
ATOM 2725 O O . ASP A 1 345 ? 51.379 -5.841 -66.488 1.00 57.12 345 ASP A O 1
ATOM 2729 N N . GLY A 1 346 ? 49.897 -4.305 -65.802 1.00 59.00 346 GLY A N 1
ATOM 2730 C CA . GLY A 1 346 ? 49.482 -3.883 -67.148 1.00 59.00 346 GLY A CA 1
ATOM 2731 C C . GLY A 1 346 ? 50.269 -2.720 -67.774 1.00 59.00 346 GLY A C 1
ATOM 2732 O O . GLY A 1 346 ? 50.645 -2.810 -68.943 1.00 59.00 346 GLY A O 1
ATOM 2733 N N . ASN A 1 347 ? 50.482 -1.608 -67.049 1.00 64.94 347 ASN A N 1
ATOM 2734 C CA . ASN A 1 347 ? 51.172 -0.400 -67.546 1.00 64.94 347 ASN A CA 1
ATOM 2735 C C . ASN A 1 347 ? 51.416 0.635 -66.422 1.00 64.94 347 ASN A C 1
ATOM 2737 O O . ASN A 1 347 ? 50.483 1.147 -65.801 1.00 64.94 347 ASN A O 1
ATOM 2741 N N . LEU A 1 348 ? 52.674 1.045 -66.224 1.00 58.25 348 LEU A N 1
ATOM 2742 C CA . LEU A 1 348 ? 53.108 1.934 -65.134 1.00 58.25 348 LEU A CA 1
ATOM 2743 C C . LEU A 1 348 ? 52.493 3.353 -65.191 1.00 58.25 348 LEU A C 1
ATOM 2745 O O . LEU A 1 348 ? 52.382 4.028 -64.164 1.00 58.25 348 LEU A O 1
ATOM 2749 N N . ALA A 1 349 ? 52.076 3.815 -66.375 1.00 60.66 349 ALA A N 1
ATOM 2750 C CA . ALA A 1 349 ? 51.404 5.106 -66.548 1.00 60.66 349 ALA A CA 1
ATOM 2751 C C . ALA A 1 349 ? 49.933 5.074 -66.091 1.00 60.66 349 ALA A C 1
ATOM 2753 O O . ALA A 1 349 ? 49.461 6.026 -65.464 1.00 60.66 349 ALA A O 1
ATOM 2754 N N . ASP A 1 350 ? 49.239 3.963 -66.337 1.00 61.09 350 ASP A N 1
ATOM 2755 C CA . ASP A 1 350 ? 47.819 3.798 -66.012 1.00 61.09 350 ASP A CA 1
ATOM 2756 C C . ASP A 1 350 ? 47.617 3.589 -64.502 1.00 61.09 350 ASP A C 1
ATOM 2758 O O . ASP A 1 350 ? 46.698 4.161 -63.905 1.00 61.09 350 ASP A O 1
ATOM 2762 N N . ALA A 1 351 ? 48.562 2.901 -63.848 1.00 62.22 351 ALA A N 1
ATOM 2763 C CA . ALA A 1 351 ? 48.621 2.769 -62.391 1.00 62.22 351 ALA A CA 1
ATOM 2764 C C . ALA A 1 351 ? 48.658 4.123 -61.666 1.00 62.22 351 ALA A C 1
ATOM 2766 O O . ALA A 1 351 ? 47.933 4.337 -60.689 1.00 62.22 351 ALA A O 1
ATOM 2767 N N . ARG A 1 352 ? 49.449 5.084 -62.166 1.00 62.78 352 ARG A N 1
ATOM 2768 C CA . ARG A 1 352 ? 49.539 6.428 -61.567 1.00 62.78 352 ARG A CA 1
ATOM 2769 C C . ARG A 1 352 ? 48.213 7.185 -61.630 1.00 62.78 352 ARG A C 1
ATOM 2771 O O . ARG A 1 352 ? 47.852 7.867 -60.669 1.00 62.78 352 ARG A O 1
ATOM 2778 N N . VAL A 1 353 ? 47.480 7.065 -62.736 1.00 66.06 353 VAL A N 1
ATOM 2779 C CA . VAL A 1 353 ? 46.190 7.746 -62.930 1.00 66.06 353 VAL A CA 1
ATOM 2780 C C . VAL A 1 353 ? 45.106 7.130 -62.041 1.00 66.06 353 VAL A C 1
ATOM 2782 O O . VAL A 1 353 ? 44.383 7.864 -61.361 1.00 66.06 353 VAL A O 1
ATOM 2785 N N . ALA A 1 354 ? 45.032 5.797 -61.980 1.00 66.19 354 ALA A N 1
ATOM 2786 C CA . ALA A 1 354 ? 44.063 5.076 -61.155 1.00 66.19 354 ALA A CA 1
ATOM 2787 C C . ALA A 1 354 ? 44.229 5.391 -59.657 1.00 66.19 354 ALA A C 1
ATOM 2789 O O . ALA A 1 354 ? 43.264 5.734 -58.967 1.00 66.19 354 ALA A O 1
ATOM 2790 N N . VAL A 1 355 ? 45.470 5.369 -59.164 1.00 65.56 355 VAL A N 1
ATOM 2791 C CA . VAL A 1 355 ? 45.796 5.693 -57.767 1.00 65.56 355 VAL A CA 1
ATOM 2792 C C . VAL A 1 355 ? 45.501 7.164 -57.451 1.00 65.56 355 VAL A C 1
ATOM 2794 O O . VAL A 1 355 ? 44.930 7.471 -56.401 1.00 65.56 355 VAL A O 1
ATOM 2797 N N . GLY A 1 356 ? 45.811 8.083 -58.373 1.00 64.25 356 GLY A N 1
ATOM 2798 C CA . GLY A 1 356 ? 45.497 9.507 -58.225 1.00 64.25 356 GLY A CA 1
ATOM 2799 C C . GLY A 1 356 ? 43.995 9.786 -58.090 1.00 64.25 356 GLY A C 1
ATOM 2800 O O . GLY A 1 356 ? 43.588 10.618 -57.274 1.00 64.25 356 GLY A O 1
ATOM 2801 N N . TYR A 1 357 ? 43.157 9.053 -58.829 1.00 66.75 357 TYR A N 1
ATOM 2802 C CA . TYR A 1 357 ? 41.700 9.154 -58.721 1.00 66.75 357 TYR A CA 1
ATOM 2803 C C . TYR A 1 357 ? 41.189 8.668 -57.353 1.00 66.75 357 TYR A C 1
ATOM 2805 O O . TYR A 1 357 ? 40.363 9.329 -56.718 1.00 66.75 357 TYR A O 1
ATOM 2813 N N . LEU A 1 358 ? 41.725 7.548 -56.855 1.00 66.62 358 LEU A N 1
ATOM 2814 C CA . LEU A 1 358 ? 41.328 6.962 -55.571 1.00 66.62 358 LEU A CA 1
ATOM 2815 C C . LEU A 1 358 ? 41.664 7.875 -54.383 1.00 66.62 358 LEU A C 1
ATOM 2817 O O . LEU A 1 358 ? 40.803 8.100 -53.528 1.00 66.62 358 LEU A O 1
ATOM 2821 N N . ILE A 1 359 ? 42.863 8.466 -54.363 1.00 65.81 359 ILE A N 1
ATOM 2822 C CA . ILE A 1 359 ? 43.317 9.371 -53.290 1.00 65.81 359 ILE A CA 1
ATOM 2823 C C . ILE A 1 359 ? 42.484 10.665 -53.235 1.00 65.81 359 ILE A C 1
ATOM 2825 O O . ILE A 1 359 ? 42.258 11.214 -52.150 1.00 65.81 359 ILE A O 1
ATOM 2829 N N . ASN A 1 360 ? 41.999 11.146 -54.382 1.00 66.62 360 ASN A N 1
ATOM 2830 C CA . ASN A 1 360 ? 41.213 12.380 -54.470 1.00 66.62 360 ASN A CA 1
ATOM 2831 C C . ASN A 1 360 ? 39.707 12.182 -54.222 1.00 66.62 360 ASN A C 1
ATOM 2833 O O . ASN A 1 360 ? 38.986 13.162 -54.038 1.00 66.62 360 ASN A O 1
ATOM 2837 N N . SER A 1 361 ? 39.222 10.939 -54.150 1.00 65.31 361 SER A N 1
ATOM 2838 C CA . SER A 1 361 ? 37.812 10.640 -53.874 1.00 65.31 361 SER A CA 1
ATOM 2839 C C . SER A 1 361 ? 37.522 10.537 -52.362 1.00 65.31 361 SER A C 1
ATOM 2841 O O . SER A 1 361 ? 38.051 9.674 -51.659 1.00 65.31 361 SER A O 1
ATOM 2843 N N . SER A 1 362 ? 36.657 11.417 -51.833 1.00 55.75 362 SER A N 1
ATOM 2844 C CA . SER A 1 362 ? 36.374 11.540 -50.385 1.00 55.75 362 SER A CA 1
ATOM 2845 C C . SER A 1 362 ? 36.022 10.238 -49.638 1.00 55.75 362 SER A C 1
ATOM 2847 O O . SER A 1 362 ? 36.527 10.079 -48.526 1.00 55.75 362 SER A O 1
ATOM 2849 N N . PRO A 1 363 ? 35.217 9.294 -50.173 1.00 59.12 363 PRO A N 1
ATOM 2850 C CA . PRO A 1 363 ? 34.904 8.061 -49.446 1.00 59.12 363 PRO A CA 1
ATOM 2851 C C . PRO A 1 363 ? 36.024 7.007 -49.492 1.00 59.12 363 PRO A C 1
ATOM 2853 O O . PRO A 1 363 ? 36.099 6.184 -48.588 1.00 59.12 363 PRO A O 1
ATOM 2856 N N . ARG A 1 364 ? 36.923 7.034 -50.490 1.00 60.12 364 ARG A N 1
ATOM 2857 C CA . ARG A 1 364 ? 37.964 5.996 -50.680 1.00 60.12 364 ARG A CA 1
ATOM 2858 C C . ARG A 1 364 ? 39.376 6.448 -50.313 1.00 60.12 364 ARG A C 1
ATOM 2860 O O . ARG A 1 364 ? 40.301 5.641 -50.301 1.00 60.12 364 ARG A O 1
ATOM 2867 N N . LYS A 1 365 ? 39.541 7.715 -49.933 1.00 67.50 365 LYS A N 1
ATOM 2868 C CA . LYS A 1 365 ? 40.833 8.308 -49.571 1.00 67.50 365 LYS A CA 1
ATOM 2869 C C . LYS A 1 365 ? 41.557 7.566 -48.444 1.00 67.50 365 LYS A C 1
ATOM 2871 O O . LYS A 1 365 ? 42.750 7.322 -48.557 1.00 67.50 365 LYS A O 1
ATOM 2876 N N . ARG A 1 366 ? 40.872 7.219 -47.346 1.00 63.22 366 ARG A N 1
ATOM 2877 C CA . ARG A 1 366 ? 41.522 6.559 -46.193 1.00 63.22 366 ARG A CA 1
ATOM 2878 C C . ARG A 1 366 ? 41.950 5.108 -46.492 1.00 63.22 366 ARG A C 1
ATOM 2880 O O . ARG A 1 366 ? 43.125 4.826 -46.267 1.00 63.22 366 ARG A O 1
ATOM 2887 N N . PRO A 1 367 ? 41.085 4.232 -47.045 1.00 62.06 367 PRO A N 1
ATOM 2888 C CA . PRO A 1 367 ? 41.475 2.868 -47.416 1.00 62.06 367 PRO A CA 1
ATOM 2889 C C . PRO A 1 367 ? 42.571 2.821 -48.488 1.00 62.06 367 PRO A C 1
ATOM 2891 O O . PRO A 1 367 ? 43.511 2.044 -48.361 1.00 62.06 367 PRO A O 1
ATOM 2894 N N . ALA A 1 368 ? 42.503 3.695 -49.501 1.00 66.25 368 ALA A N 1
ATOM 2895 C CA . ALA A 1 368 ? 43.518 3.763 -50.554 1.00 66.25 368 ALA A CA 1
ATOM 2896 C C . ALA A 1 368 ? 44.897 4.158 -50.004 1.00 66.25 368 ALA A C 1
ATOM 2898 O O . ALA A 1 368 ? 45.905 3.567 -50.376 1.00 66.25 368 ALA A O 1
ATOM 2899 N N . ILE A 1 369 ? 44.947 5.122 -49.076 1.00 67.56 369 ILE A N 1
ATOM 2900 C CA . ILE A 1 369 ? 46.198 5.501 -48.407 1.00 67.56 369 ILE A CA 1
ATOM 2901 C C . ILE A 1 369 ? 46.750 4.323 -47.602 1.00 67.56 369 ILE A C 1
ATOM 2903 O O . ILE A 1 369 ? 47.940 4.059 -47.704 1.00 67.56 369 ILE A O 1
ATOM 2907 N N . GLN A 1 370 ? 45.907 3.606 -46.849 1.00 67.31 370 GLN A N 1
ATOM 2908 C CA . GLN A 1 370 ? 46.329 2.444 -46.057 1.00 67.31 370 GLN A CA 1
ATOM 2909 C C . GLN A 1 370 ? 46.871 1.297 -46.923 1.00 67.31 370 GLN A C 1
ATOM 2911 O O . GLN A 1 370 ? 47.928 0.760 -46.600 1.00 67.31 370 GLN A O 1
ATOM 2916 N N . GLY A 1 371 ? 46.217 0.989 -48.048 1.00 68.25 371 GLY A N 1
ATOM 2917 C CA . GLY A 1 371 ? 46.688 -0.020 -49.005 1.00 68.25 371 GLY A CA 1
ATOM 2918 C C . GLY A 1 371 ? 48.037 0.331 -49.649 1.00 68.25 371 GLY A C 1
ATOM 2919 O O . GLY A 1 371 ? 48.884 -0.537 -49.835 1.00 68.25 371 GLY A O 1
ATOM 2920 N N . LEU A 1 372 ? 48.289 1.616 -49.926 1.00 71.19 372 LEU A N 1
ATOM 2921 C CA . LEU A 1 372 ? 49.594 2.070 -50.425 1.00 71.19 372 LEU A CA 1
ATOM 2922 C C . LEU A 1 372 ? 50.712 1.882 -49.391 1.00 71.19 372 LEU A C 1
ATOM 2924 O O . LEU A 1 372 ? 51.830 1.538 -49.768 1.00 71.19 372 LEU A O 1
ATOM 2928 N N . ILE A 1 373 ? 50.421 2.088 -48.099 1.00 72.44 373 ILE A N 1
ATOM 2929 C CA . ILE A 1 373 ? 51.411 1.883 -47.028 1.00 72.44 373 ILE A CA 1
ATOM 2930 C C . ILE A 1 373 ? 51.779 0.410 -46.939 1.00 72.44 373 ILE A C 1
ATOM 2932 O O . ILE A 1 373 ? 52.964 0.098 -46.880 1.00 72.44 373 ILE A O 1
ATOM 2936 N N . SER A 1 374 ? 50.781 -0.482 -46.944 1.00 70.81 374 SER A N 1
ATOM 2937 C CA . SER A 1 374 ? 51.026 -1.920 -46.833 1.00 70.81 374 SER A CA 1
ATOM 2938 C C . SER A 1 374 ? 51.854 -2.438 -48.003 1.00 70.81 374 SER A C 1
ATOM 2940 O O . SER A 1 374 ? 52.853 -3.101 -47.770 1.00 70.81 374 SER A O 1
ATOM 2942 N N . VAL A 1 375 ? 51.531 -2.046 -49.242 1.00 74.38 375 VAL A N 1
ATOM 2943 C CA . VAL A 1 375 ? 52.310 -2.470 -50.420 1.00 74.38 375 VAL A CA 1
ATOM 2944 C C . VAL A 1 375 ? 53.749 -1.949 -50.356 1.00 74.38 375 VAL A C 1
ATOM 2946 O O . VAL A 1 375 ? 54.687 -2.692 -50.633 1.00 74.38 375 VAL A O 1
ATOM 2949 N N . ALA A 1 376 ? 53.948 -0.688 -49.956 1.00 78.19 376 ALA A N 1
ATOM 2950 C CA . ALA A 1 376 ? 55.289 -0.127 -49.811 1.00 78.19 376 ALA A CA 1
ATOM 2951 C C . ALA A 1 376 ? 56.092 -0.828 -48.700 1.00 78.19 376 ALA A C 1
ATOM 2953 O O . ALA A 1 376 ? 57.270 -1.114 -48.888 1.00 78.19 376 ALA A O 1
ATOM 2954 N N . MET A 1 377 ? 55.468 -1.122 -47.557 1.00 79.31 377 MET A N 1
ATOM 2955 C CA . MET A 1 377 ? 56.108 -1.851 -46.460 1.00 79.31 377 MET A CA 1
ATOM 2956 C C . MET A 1 377 ? 56.458 -3.283 -46.848 1.00 79.31 377 MET A C 1
ATOM 2958 O O . MET A 1 377 ? 57.579 -3.704 -46.587 1.00 79.31 377 MET A O 1
ATOM 2962 N N . ASP A 1 378 ? 55.540 -4.005 -47.489 1.00 80.38 378 ASP A N 1
ATOM 2963 C CA . ASP A 1 378 ? 55.758 -5.387 -47.914 1.00 80.38 378 ASP A CA 1
ATOM 2964 C C . ASP A 1 378 ? 56.897 -5.470 -48.934 1.00 80.38 378 ASP A C 1
ATOM 2966 O O . ASP A 1 378 ? 57.786 -6.309 -48.794 1.00 80.38 378 ASP A O 1
ATOM 2970 N N . ALA A 1 379 ? 56.941 -4.546 -49.901 1.00 81.56 379 ALA A N 1
ATOM 2971 C CA . ALA A 1 379 ? 58.039 -4.461 -50.860 1.00 81.56 379 ALA A CA 1
ATOM 2972 C C . ALA A 1 379 ? 59.389 -4.231 -50.160 1.00 81.56 379 ALA A C 1
ATOM 2974 O O . ALA A 1 379 ? 60.342 -4.966 -50.413 1.00 81.56 379 ALA A O 1
ATOM 2975 N N . LEU A 1 380 ? 59.471 -3.272 -49.230 1.00 87.06 380 LEU A N 1
ATOM 2976 C CA . LEU A 1 380 ? 60.706 -2.997 -48.485 1.00 87.06 380 LEU A CA 1
ATOM 2977 C C . LEU A 1 380 ? 61.119 -4.161 -47.566 1.00 87.06 380 LEU A C 1
ATOM 2979 O O . LEU A 1 380 ? 62.309 -4.450 -47.440 1.00 87.06 380 LEU A O 1
ATOM 2983 N N . ASN A 1 381 ? 60.150 -4.830 -46.939 1.00 85.50 381 ASN A N 1
ATOM 2984 C CA . ASN A 1 381 ? 60.369 -5.970 -46.048 1.00 85.50 381 ASN A CA 1
ATOM 2985 C C . ASN A 1 381 ? 60.765 -7.249 -46.809 1.00 85.50 381 ASN A C 1
ATOM 2987 O O . ASN A 1 381 ? 61.432 -8.120 -46.262 1.00 85.50 381 ASN A O 1
ATOM 2991 N N . SER A 1 382 ? 60.377 -7.365 -48.081 1.00 83.62 382 SER A N 1
ATOM 2992 C CA . SER A 1 382 ? 60.740 -8.501 -48.937 1.00 83.62 382 SER A CA 1
ATOM 2993 C C . SER A 1 382 ? 62.198 -8.476 -49.420 1.00 83.62 382 SER A C 1
ATOM 2995 O O . SER A 1 382 ? 62.687 -9.472 -49.955 1.00 83.62 382 SER A O 1
ATOM 2997 N N . CYS A 1 383 ? 62.920 -7.368 -49.218 1.00 87.31 383 CYS A N 1
ATOM 2998 C CA . CYS A 1 383 ? 64.330 -7.249 -49.580 1.00 87.31 383 CYS A CA 1
ATOM 2999 C C . CYS A 1 383 ? 65.208 -8.122 -48.673 1.00 87.31 383 CYS A C 1
ATOM 3001 O O . CYS A 1 383 ? 65.499 -7.748 -47.541 1.00 87.31 383 CYS A O 1
ATOM 3003 N N . GLN A 1 384 ? 65.676 -9.259 -49.192 1.00 85.38 384 GLN A N 1
ATOM 3004 C CA . GLN A 1 384 ? 66.567 -10.184 -48.472 1.00 85.38 384 GLN A CA 1
ATOM 3005 C C . GLN A 1 384 ? 68.039 -10.093 -48.911 1.00 85.38 384 GLN A C 1
ATOM 3007 O O . GLN A 1 384 ? 68.908 -10.695 -48.287 1.00 85.38 384 GLN A O 1
ATOM 3012 N N . THR A 1 385 ? 68.335 -9.352 -49.984 1.00 88.94 385 THR A N 1
ATOM 3013 C CA . THR A 1 385 ? 69.677 -9.218 -50.574 1.00 88.94 385 THR A CA 1
ATOM 3014 C C . THR A 1 385 ? 70.015 -7.753 -50.845 1.00 88.94 385 THR A C 1
ATOM 3016 O O . THR A 1 385 ? 69.124 -6.911 -50.988 1.00 88.94 385 THR A O 1
ATOM 3019 N N . ILE A 1 386 ? 71.311 -7.445 -50.971 1.00 88.38 386 ILE A N 1
ATOM 3020 C CA . ILE A 1 386 ? 71.783 -6.098 -51.324 1.00 88.38 386 ILE A CA 1
ATOM 3021 C C . ILE A 1 386 ? 71.266 -5.636 -52.699 1.00 88.38 386 ILE A C 1
ATOM 3023 O O . ILE A 1 386 ? 70.902 -4.473 -52.860 1.00 88.38 386 ILE A O 1
ATOM 3027 N N . GLU A 1 387 ? 71.133 -6.551 -53.666 1.00 86.88 387 GLU A N 1
ATOM 3028 C CA . GLU A 1 387 ? 70.530 -6.269 -54.978 1.00 86.88 387 GLU A CA 1
ATOM 3029 C C . GLU A 1 387 ? 69.029 -5.954 -54.874 1.00 86.88 387 GLU A C 1
ATOM 3031 O O . GLU A 1 387 ? 68.526 -5.061 -55.562 1.00 86.88 387 GLU A O 1
ATOM 3036 N N . GLY A 1 388 ? 68.310 -6.630 -53.970 1.00 84.69 388 GLY A N 1
ATOM 3037 C CA . GLY A 1 388 ? 66.916 -6.308 -53.655 1.00 84.69 388 GLY A CA 1
ATOM 3038 C C . GLY A 1 388 ? 66.783 -4.889 -53.102 1.00 84.69 388 GLY A C 1
ATOM 3039 O O . GLY A 1 388 ? 65.985 -4.093 -53.599 1.00 84.69 388 GLY A O 1
ATOM 3040 N N . ILE A 1 389 ? 67.653 -4.519 -52.157 1.00 88.31 389 ILE A N 1
ATOM 3041 C CA . ILE A 1 389 ? 67.714 -3.154 -51.615 1.00 88.31 389 ILE A CA 1
ATOM 3042 C C . ILE A 1 389 ? 68.065 -2.138 -52.711 1.00 88.31 389 ILE A C 1
ATOM 3044 O O . ILE A 1 389 ? 67.472 -1.065 -52.747 1.00 88.31 389 ILE A O 1
ATOM 3048 N N . ALA A 1 390 ? 68.970 -2.448 -53.640 1.00 87.62 390 ALA A N 1
ATOM 3049 C CA . ALA A 1 390 ? 69.362 -1.538 -54.722 1.00 87.62 390 ALA A CA 1
ATOM 3050 C C . ALA A 1 390 ? 68.261 -1.298 -55.776 1.00 87.62 390 ALA A C 1
ATOM 3052 O O . ALA A 1 390 ? 68.271 -0.282 -56.476 1.00 87.62 390 ALA A O 1
ATOM 3053 N N . THR A 1 391 ? 67.307 -2.223 -55.918 1.00 85.25 391 THR A N 1
ATOM 3054 C CA . THR A 1 391 ? 66.293 -2.188 -56.986 1.00 85.25 391 THR A CA 1
ATOM 3055 C C . THR A 1 391 ? 64.896 -1.794 -56.506 1.00 85.25 391 THR A C 1
ATOM 3057 O O . THR A 1 391 ? 64.101 -1.306 -57.318 1.00 85.25 391 THR A O 1
ATOM 3060 N N . VAL A 1 392 ? 64.603 -1.903 -55.204 1.00 82.88 392 VAL A N 1
ATOM 3061 C CA . VAL A 1 392 ? 63.274 -1.608 -54.634 1.00 82.88 392 VAL A CA 1
ATOM 3062 C C . VAL A 1 392 ? 62.808 -0.165 -54.873 1.00 82.88 392 VAL A C 1
ATOM 3064 O O . VAL A 1 392 ? 61.618 0.070 -55.083 1.00 82.88 392 VAL A O 1
ATOM 3067 N N . ALA A 1 393 ? 63.721 0.814 -54.957 1.00 81.81 393 ALA A N 1
ATOM 3068 C CA . ALA A 1 393 ? 63.345 2.186 -55.305 1.00 81.81 393 ALA A CA 1
ATOM 3069 C C . ALA A 1 393 ? 62.725 2.309 -56.706 1.00 81.81 393 ALA A C 1
ATOM 3071 O O . ALA A 1 393 ? 61.816 3.115 -56.904 1.00 81.81 393 ALA A O 1
ATOM 3072 N N . ASN A 1 394 ? 63.167 1.493 -57.668 1.00 78.50 394 ASN A N 1
ATOM 3073 C CA . ASN A 1 394 ? 62.553 1.452 -58.996 1.00 78.50 394 ASN A CA 1
ATOM 3074 C C . ASN A 1 394 ? 61.182 0.767 -58.944 1.00 78.50 394 ASN A C 1
ATOM 3076 O O . ASN A 1 394 ? 60.255 1.202 -59.622 1.00 78.50 394 ASN A O 1
ATOM 3080 N N . GLN A 1 395 ? 61.042 -0.272 -58.113 1.00 74.81 395 GLN A N 1
ATOM 3081 C CA . GLN A 1 395 ? 59.782 -1.002 -57.936 1.00 74.81 395 GLN A CA 1
ATOM 3082 C C . GLN A 1 395 ? 58.686 -0.130 -57.311 1.00 74.81 395 GLN A C 1
ATOM 3084 O O . GLN A 1 395 ? 57.513 -0.309 -57.619 1.00 74.81 395 GLN A O 1
ATOM 3089 N N . LEU A 1 396 ? 59.060 0.846 -56.480 1.00 76.75 396 LEU A N 1
ATOM 3090 C CA . LEU A 1 396 ? 58.137 1.770 -55.812 1.00 76.75 396 LEU A CA 1
ATOM 3091 C C . LEU A 1 396 ? 58.006 3.134 -56.513 1.00 76.75 396 LEU A C 1
ATOM 3093 O O . LEU A 1 396 ? 57.281 4.008 -56.036 1.00 76.75 396 LEU A O 1
ATOM 3097 N N . ALA A 1 397 ? 58.644 3.324 -57.674 1.00 68.81 397 ALA A N 1
ATOM 3098 C CA . ALA A 1 397 ? 58.647 4.591 -58.412 1.00 68.81 397 ALA A CA 1
ATOM 3099 C C . ALA A 1 397 ? 57.258 5.026 -58.928 1.00 68.81 397 ALA A C 1
ATOM 3101 O O . ALA A 1 397 ? 57.085 6.161 -59.380 1.00 68.81 397 ALA A O 1
ATOM 3102 N N . TRP A 1 398 ? 56.257 4.146 -58.892 1.00 66.75 398 TRP A N 1
ATOM 3103 C CA . TRP A 1 398 ? 54.879 4.445 -59.283 1.00 66.75 398 TRP A CA 1
ATOM 3104 C C . TRP A 1 398 ? 54.088 5.204 -58.206 1.00 66.75 398 TRP A C 1
ATOM 3106 O O . TRP A 1 398 ? 53.083 5.832 -58.542 1.00 66.75 398 TRP A O 1
ATOM 3116 N N . ILE A 1 399 ? 54.528 5.189 -56.941 1.00 69.25 399 ILE A N 1
ATOM 3117 C CA . ILE A 1 399 ? 53.815 5.855 -55.845 1.00 69.25 399 ILE A CA 1
ATOM 3118 C C . ILE A 1 399 ? 53.825 7.379 -56.080 1.00 69.25 399 ILE A C 1
ATOM 3120 O O . ILE A 1 399 ? 54.893 7.967 -56.272 1.00 69.25 399 ILE A O 1
ATOM 3124 N N . PRO A 1 400 ? 52.657 8.051 -56.093 1.00 63.62 400 PRO A N 1
ATOM 3125 C CA . PRO A 1 400 ? 52.578 9.469 -56.429 1.00 63.62 400 PRO A CA 1
ATOM 3126 C C . PRO A 1 400 ? 53.243 10.360 -55.367 1.00 63.62 400 PRO A C 1
ATOM 3128 O O . PRO A 1 400 ? 53.101 10.136 -54.165 1.00 63.62 400 PRO A O 1
ATOM 3131 N N . SER A 1 401 ? 53.915 11.421 -55.824 1.00 58.81 401 SER A N 1
ATOM 3132 C CA . SER A 1 401 ? 54.436 12.512 -54.989 1.00 58.81 401 SER A CA 1
ATOM 3133 C C . SER A 1 401 ? 53.591 13.778 -55.210 1.00 58.81 401 SER A C 1
ATOM 3135 O O . SER A 1 401 ? 53.324 14.105 -56.370 1.00 58.81 401 SER A O 1
ATOM 3137 N N . PRO A 1 402 ? 53.159 14.505 -54.158 1.00 57.56 402 PRO A N 1
ATOM 3138 C CA . PRO A 1 402 ? 53.520 14.337 -52.749 1.00 57.56 402 PRO A CA 1
ATOM 3139 C C . PRO A 1 402 ? 52.705 13.253 -52.025 1.00 57.56 402 PRO A C 1
ATOM 3141 O O . PRO A 1 402 ? 51.493 13.126 -52.203 1.00 57.56 402 PRO A O 1
ATOM 3144 N N . LEU A 1 403 ? 53.386 12.506 -51.155 1.00 63.34 403 LEU A N 1
ATOM 3145 C CA . LEU A 1 403 ? 52.789 11.459 -50.328 1.00 63.34 403 LEU A CA 1
ATOM 3146 C C . LEU A 1 403 ? 51.827 12.049 -49.275 1.00 63.34 403 LEU A C 1
ATOM 3148 O O . LEU A 1 403 ? 52.036 13.162 -48.779 1.00 63.34 403 LEU A O 1
ATOM 3152 N N . PRO A 1 404 ? 50.788 11.303 -48.854 1.00 59.69 404 PRO A N 1
ATOM 3153 C CA . PRO A 1 404 ? 49.968 11.677 -47.706 1.00 59.69 404 PRO A CA 1
ATOM 3154 C C . PRO A 1 404 ? 50.829 11.927 -46.459 1.00 59.69 404 PRO A C 1
ATOM 3156 O O . PRO A 1 404 ? 51.784 11.192 -46.205 1.00 59.69 404 PRO A O 1
ATOM 3159 N N . LYS A 1 405 ? 50.459 12.922 -45.634 1.00 57.69 405 LYS A N 1
ATOM 3160 C CA . LYS A 1 405 ? 51.239 13.376 -44.457 1.00 57.69 405 LYS A CA 1
ATOM 3161 C C . LYS A 1 405 ? 51.736 12.254 -43.526 1.00 57.69 405 LYS A C 1
ATOM 3163 O O . LYS A 1 405 ? 52.770 12.438 -42.903 1.00 57.69 40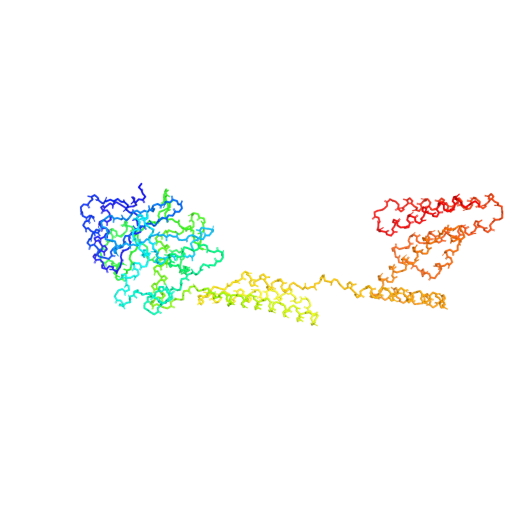5 LYS A O 1
ATOM 3168 N N . ALA A 1 406 ? 51.030 11.123 -43.444 1.00 53.22 406 ALA A N 1
ATOM 3169 C CA . ALA A 1 406 ? 51.382 9.986 -42.588 1.00 53.22 406 ALA A CA 1
ATOM 3170 C C . ALA A 1 406 ? 52.625 9.189 -43.046 1.00 53.22 406 ALA A C 1
ATOM 3172 O O . ALA A 1 406 ? 53.276 8.571 -42.216 1.00 53.22 406 ALA A O 1
ATOM 3173 N N . ILE A 1 407 ? 52.962 9.203 -44.342 1.00 61.91 407 ILE A N 1
ATOM 3174 C CA . ILE A 1 407 ? 54.100 8.453 -44.929 1.00 61.91 407 ILE A CA 1
ATOM 3175 C C . ILE A 1 407 ? 55.178 9.400 -45.465 1.00 61.91 407 ILE A C 1
ATOM 3177 O O . ILE A 1 407 ? 56.308 8.994 -45.732 1.00 61.91 407 ILE A O 1
ATOM 3181 N N . ASN A 1 408 ? 54.821 10.675 -45.625 1.00 62.00 408 ASN A N 1
ATOM 3182 C CA . ASN A 1 408 ? 55.621 11.701 -46.281 1.00 62.00 408 ASN A CA 1
ATOM 3183 C C . ASN A 1 408 ? 57.027 11.893 -45.678 1.00 62.00 408 ASN A C 1
ATOM 3185 O O . ASN A 1 408 ? 57.883 12.471 -46.334 1.00 62.00 408 ASN A O 1
ATOM 3189 N N . SER A 1 409 ? 57.276 11.421 -44.452 1.00 68.31 409 SER A N 1
ATOM 3190 C CA . SER A 1 409 ? 58.574 11.537 -43.780 1.00 68.31 409 SER A CA 1
ATOM 3191 C C . SER A 1 409 ? 59.478 10.305 -43.894 1.00 68.31 409 SER A C 1
ATOM 3193 O O . SER A 1 409 ? 60.690 10.475 -43.859 1.00 68.31 409 SER A O 1
ATOM 3195 N N . VAL A 1 410 ? 58.941 9.083 -44.029 1.00 79.06 410 VAL A N 1
ATOM 3196 C CA . VAL A 1 410 ? 59.733 7.841 -43.855 1.00 79.06 410 VAL A CA 1
ATOM 3197 C C . VAL A 1 410 ? 60.047 7.148 -45.179 1.00 79.06 410 VAL A C 1
ATOM 3199 O O . VAL A 1 410 ? 61.201 6.817 -45.442 1.00 79.06 410 VAL A O 1
ATOM 3202 N N . LEU A 1 411 ? 59.048 6.955 -46.046 1.00 81.12 411 LEU A N 1
ATOM 3203 C CA . LEU A 1 411 ? 59.240 6.240 -47.313 1.00 81.12 411 LEU A CA 1
ATOM 3204 C C . LEU A 1 411 ? 60.261 6.922 -48.247 1.00 81.12 411 LEU A C 1
ATOM 3206 O O . LEU A 1 411 ? 61.108 6.212 -48.786 1.00 81.12 411 LEU A O 1
ATOM 3210 N N . PRO A 1 412 ? 60.275 8.263 -48.411 1.00 82.00 412 PRO A N 1
ATOM 3211 C CA . PRO A 1 412 ? 61.287 8.922 -49.240 1.00 82.00 412 PRO A CA 1
ATOM 3212 C C . PRO A 1 412 ? 62.725 8.649 -48.780 1.00 82.00 412 PRO A C 1
ATOM 3214 O O . PRO A 1 412 ? 63.613 8.529 -49.620 1.00 82.00 412 PRO A O 1
ATOM 3217 N N . LEU A 1 413 ? 62.949 8.493 -47.469 1.00 85.88 413 LEU A N 1
ATOM 3218 C CA . LEU A 1 413 ? 64.270 8.189 -46.914 1.00 85.88 413 LEU A CA 1
ATOM 3219 C C . LEU A 1 413 ? 64.715 6.768 -47.284 1.00 85.88 413 LEU A C 1
ATOM 3221 O O . LEU A 1 413 ? 65.852 6.583 -47.706 1.00 85.88 413 LEU A O 1
ATOM 3225 N N . PHE A 1 414 ? 63.817 5.777 -47.220 1.00 87.88 414 PHE A N 1
ATOM 3226 C CA . PHE A 1 414 ? 64.110 4.415 -47.690 1.00 87.88 414 PHE A CA 1
ATOM 3227 C C . PHE A 1 414 ? 64.427 4.365 -49.189 1.00 87.88 414 PHE A C 1
ATOM 3229 O O . PHE A 1 414 ? 65.367 3.683 -49.597 1.00 87.88 414 PHE A O 1
ATOM 3236 N N . LEU A 1 415 ? 63.685 5.114 -50.010 1.00 86.75 415 LEU A N 1
ATOM 3237 C CA . LEU A 1 415 ? 63.937 5.187 -51.453 1.00 86.75 415 LEU A CA 1
ATOM 3238 C C . LEU A 1 415 ? 65.288 5.850 -51.760 1.00 86.75 415 LEU A C 1
ATOM 3240 O O . LEU A 1 415 ? 66.017 5.378 -52.630 1.00 86.75 415 LEU A O 1
ATOM 3244 N N . GLN A 1 416 ? 65.652 6.900 -51.019 1.00 86.75 416 GLN A N 1
ATOM 3245 C CA . GLN A 1 416 ? 66.953 7.558 -51.148 1.00 86.75 416 GLN A CA 1
ATOM 3246 C C . GLN A 1 416 ? 68.106 6.626 -50.746 1.00 86.75 416 GLN A C 1
ATOM 3248 O O . GLN A 1 416 ? 69.117 6.564 -51.442 1.00 86.75 416 GLN A O 1
ATOM 3253 N N . ILE A 1 417 ? 67.945 5.865 -49.660 1.00 91.00 417 ILE A N 1
ATOM 3254 C CA . ILE A 1 417 ? 68.936 4.880 -49.204 1.00 91.00 417 ILE A CA 1
ATOM 3255 C C . ILE A 1 417 ? 69.101 3.761 -50.239 1.00 91.00 417 ILE A C 1
ATOM 3257 O O . ILE A 1 417 ? 70.225 3.417 -50.586 1.00 91.00 417 ILE A O 1
ATOM 3261 N N . SER A 1 418 ? 68.002 3.243 -50.792 1.00 91.44 418 SER A N 1
ATOM 3262 C CA . SER A 1 418 ? 68.021 2.246 -51.873 1.00 91.44 418 SER A CA 1
ATOM 3263 C C . SER A 1 418 ? 68.809 2.733 -53.100 1.00 91.44 418 SER A C 1
ATOM 3265 O O . SER A 1 418 ? 69.660 2.012 -53.624 1.00 91.44 418 SER A O 1
ATOM 3267 N N . GLN A 1 419 ? 68.610 3.990 -53.515 1.00 88.00 419 GLN A N 1
ATOM 3268 C CA . GLN A 1 419 ? 69.391 4.607 -54.595 1.00 88.00 419 GLN A CA 1
ATOM 3269 C C . GLN A 1 419 ? 70.877 4.771 -54.235 1.00 88.00 419 GLN A C 1
ATOM 3271 O O . GLN A 1 419 ? 71.740 4.570 -55.093 1.00 88.00 419 GLN A O 1
ATOM 3276 N N . GLY A 1 420 ? 71.186 5.093 -52.976 1.00 87.81 420 GLY A N 1
ATOM 3277 C CA . GLY A 1 420 ? 72.557 5.146 -52.461 1.00 87.81 420 GLY A CA 1
ATOM 3278 C C . GLY A 1 420 ? 73.258 3.787 -52.526 1.00 87.81 420 GLY A C 1
ATOM 3279 O O . GLY A 1 420 ? 74.371 3.698 -53.042 1.00 87.81 420 GLY A O 1
ATOM 3280 N N . VAL A 1 421 ? 72.576 2.716 -52.108 1.00 89.62 421 VAL A N 1
ATOM 3281 C CA . VAL A 1 421 ? 73.080 1.333 -52.194 1.00 89.62 421 VAL A CA 1
ATOM 3282 C C . VAL A 1 421 ? 73.330 0.931 -53.645 1.00 89.62 421 VAL A C 1
ATOM 3284 O O . VAL A 1 421 ? 74.393 0.400 -53.951 1.00 89.62 421 VAL A O 1
ATOM 3287 N N . ARG A 1 422 ? 72.412 1.249 -54.565 1.00 90.31 422 ARG A N 1
ATOM 3288 C CA . ARG A 1 422 ? 72.622 1.008 -56.001 1.00 90.31 422 ARG A CA 1
ATOM 3289 C C . ARG A 1 422 ? 73.861 1.726 -56.530 1.00 90.31 422 ARG A C 1
ATOM 3291 O O . ARG A 1 422 ? 74.694 1.114 -57.185 1.00 90.31 422 ARG A O 1
ATOM 3298 N N . THR A 1 423 ? 73.998 3.005 -56.189 1.00 86.88 423 THR A N 1
ATOM 3299 C CA . THR A 1 423 ? 75.158 3.813 -56.587 1.00 86.88 423 THR A CA 1
ATOM 3300 C C . THR A 1 423 ? 76.455 3.212 -56.048 1.00 86.88 423 THR A C 1
ATOM 3302 O O . THR A 1 423 ? 77.468 3.233 -56.735 1.00 86.88 423 THR A O 1
ATOM 3305 N N . ALA A 1 424 ? 76.432 2.643 -54.841 1.00 87.06 424 ALA A N 1
ATOM 3306 C CA . ALA A 1 424 ? 77.585 1.961 -54.271 1.00 87.06 424 ALA A CA 1
ATOM 3307 C C . ALA A 1 424 ? 77.947 0.679 -55.040 1.00 87.06 424 ALA A C 1
ATOM 3309 O O . ALA A 1 424 ? 79.128 0.441 -55.279 1.00 87.06 424 ALA A O 1
ATOM 3310 N N . LEU A 1 425 ? 76.954 -0.116 -55.458 1.00 86.19 425 LEU A N 1
ATOM 3311 C CA . LEU A 1 425 ? 77.165 -1.339 -56.247 1.00 86.19 425 LEU A CA 1
ATOM 3312 C C . LEU A 1 425 ? 77.722 -1.067 -57.653 1.00 86.19 425 LEU A C 1
ATOM 3314 O O . LEU A 1 425 ? 78.462 -1.892 -58.180 1.00 86.19 425 LEU A O 1
ATOM 3318 N N . ASP A 1 426 ? 77.415 0.092 -58.239 1.00 84.00 426 ASP A N 1
ATOM 3319 C CA . ASP A 1 426 ? 77.890 0.481 -59.573 1.00 84.00 426 ASP A CA 1
ATOM 3320 C C . ASP A 1 426 ? 79.362 0.979 -59.576 1.00 84.00 426 ASP A C 1
ATOM 3322 O O . ASP A 1 426 ? 79.936 1.253 -60.635 1.00 84.00 426 ASP A O 1
ATOM 3326 N N . VAL A 1 427 ? 80.005 1.102 -58.404 1.00 85.06 427 VAL A N 1
ATOM 3327 C CA . VAL A 1 427 ? 81.373 1.629 -58.247 1.00 85.06 427 VAL A CA 1
ATOM 3328 C C . VAL A 1 427 ? 82.407 0.503 -58.144 1.00 85.06 427 VAL A C 1
ATOM 3330 O O . VAL A 1 427 ? 82.338 -0.360 -57.280 1.00 85.06 427 VAL A O 1
ATOM 3333 N N . THR A 1 428 ? 83.432 0.551 -59.002 1.00 73.06 428 THR A N 1
ATOM 3334 C CA . THR A 1 428 ? 84.418 -0.534 -59.178 1.00 73.06 428 THR A CA 1
ATOM 3335 C C . THR A 1 428 ? 85.484 -0.644 -58.075 1.00 73.06 428 THR A C 1
ATOM 3337 O O . THR A 1 428 ? 85.851 -1.763 -57.716 1.00 73.06 428 THR A O 1
ATOM 3340 N N . PRO A 1 429 ? 86.047 0.455 -57.523 1.00 84.44 429 PRO A N 1
ATOM 3341 C CA . PRO A 1 429 ? 86.988 0.340 -56.413 1.00 84.44 429 PRO A CA 1
ATOM 3342 C C . PRO A 1 429 ? 86.283 -0.118 -55.129 1.00 84.44 429 PRO A C 1
ATOM 3344 O O . PRO A 1 429 ? 85.501 0.636 -54.552 1.00 84.44 429 PRO A O 1
ATOM 3347 N N . VAL A 1 430 ? 86.636 -1.306 -54.624 1.00 77.56 430 VAL A N 1
ATOM 3348 C CA . VAL A 1 430 ? 86.055 -1.918 -53.406 1.00 77.56 430 VAL A CA 1
ATOM 3349 C C . VAL A 1 430 ? 86.096 -0.979 -52.192 1.00 77.56 430 VAL A C 1
ATOM 3351 O O . VAL A 1 430 ? 85.166 -0.938 -51.390 1.00 77.56 430 VAL A O 1
ATOM 3354 N N . VAL A 1 431 ? 87.156 -0.174 -52.061 1.00 80.19 431 VAL A N 1
ATOM 3355 C CA . VAL A 1 431 ? 87.279 0.822 -50.981 1.00 80.19 431 VAL A CA 1
ATOM 3356 C C . VAL A 1 431 ? 86.184 1.886 -51.086 1.00 80.19 431 VAL A C 1
ATOM 3358 O O . VAL A 1 431 ? 85.534 2.204 -50.094 1.00 80.19 431 VAL A O 1
ATOM 3361 N N . ARG A 1 432 ? 85.931 2.389 -52.298 1.00 81.81 432 ARG A N 1
ATOM 3362 C CA . ARG A 1 432 ? 84.926 3.427 -52.543 1.00 81.81 432 ARG A CA 1
ATOM 3363 C C . ARG A 1 432 ? 83.503 2.877 -52.449 1.00 81.81 432 ARG A C 1
ATOM 3365 O O . ARG A 1 432 ? 82.620 3.561 -51.942 1.00 81.81 432 ARG A O 1
ATOM 3372 N N . GLN A 1 433 ? 83.302 1.634 -52.877 1.00 83.88 433 GLN A N 1
ATOM 3373 C CA . GLN A 1 433 ? 82.056 0.896 -52.680 1.00 83.88 433 GLN A CA 1
ATOM 3374 C C . GLN A 1 433 ? 81.725 0.757 -51.185 1.00 83.88 433 GLN A C 1
ATOM 3376 O O . GLN A 1 433 ? 80.619 1.098 -50.770 1.00 83.88 433 GLN A O 1
ATOM 3381 N N . ARG A 1 434 ? 82.692 0.348 -50.349 1.00 81.75 434 ARG A N 1
ATOM 3382 C CA . ARG A 1 434 ? 82.496 0.252 -48.890 1.00 81.75 434 ARG A CA 1
ATOM 3383 C C . ARG A 1 434 ? 82.189 1.595 -48.236 1.00 81.75 434 ARG A C 1
ATOM 3385 O O . ARG A 1 434 ? 81.347 1.641 -47.345 1.00 81.75 434 ARG A O 1
ATOM 3392 N N . GLU A 1 435 ? 82.836 2.679 -48.663 1.00 85.06 435 GLU A N 1
ATOM 3393 C CA . GLU A 1 435 ? 82.534 4.027 -48.159 1.00 85.06 435 GLU A CA 1
ATOM 3394 C C . GLU A 1 435 ? 81.070 4.417 -48.419 1.00 85.06 435 GLU A C 1
ATOM 3396 O O . GLU A 1 435 ? 80.372 4.820 -47.490 1.00 85.06 435 GLU A O 1
ATOM 3401 N N . LEU A 1 436 ? 80.583 4.221 -49.649 1.00 85.25 436 LEU A N 1
ATOM 3402 C CA . LEU A 1 436 ? 79.207 4.554 -50.042 1.00 85.25 436 LEU A CA 1
ATOM 3403 C C . LEU A 1 436 ? 78.156 3.655 -49.364 1.00 85.25 436 LEU A C 1
ATOM 3405 O O . LEU A 1 436 ? 77.084 4.125 -48.970 1.00 85.25 436 LEU A O 1
ATOM 3409 N N . LEU A 1 437 ? 78.463 2.368 -49.161 1.00 87.94 437 LEU A N 1
ATOM 3410 C CA . LEU A 1 437 ? 77.607 1.479 -48.367 1.00 87.94 437 LEU A CA 1
ATOM 3411 C C . LEU A 1 437 ? 77.549 1.923 -46.901 1.00 87.94 437 LEU A C 1
ATOM 3413 O O . LEU A 1 437 ? 76.478 1.909 -46.295 1.00 87.94 437 LEU A O 1
ATOM 3417 N N . ASN A 1 438 ? 78.665 2.391 -46.339 1.00 88.69 438 ASN A N 1
ATOM 3418 C CA . ASN A 1 438 ? 78.713 2.863 -44.958 1.00 88.69 438 ASN A CA 1
ATOM 3419 C C . ASN A 1 438 ? 77.902 4.159 -44.751 1.00 88.69 438 ASN A C 1
ATOM 3421 O O . ASN A 1 438 ? 77.279 4.331 -43.703 1.00 88.69 438 ASN A O 1
ATOM 3425 N N . GLU A 1 439 ? 77.836 5.045 -45.750 1.00 90.06 439 GLU A N 1
ATOM 3426 C CA . GLU A 1 439 ? 76.922 6.200 -45.739 1.00 90.06 439 GLU A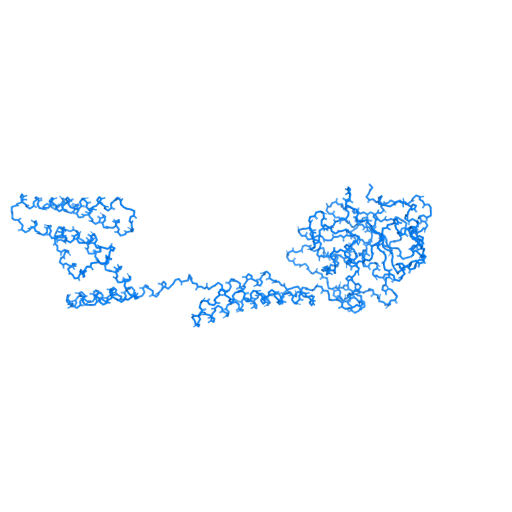 CA 1
ATOM 3427 C C . GLU A 1 439 ? 75.451 5.755 -45.655 1.00 90.06 439 GLU A C 1
ATOM 3429 O O . GLU A 1 439 ? 74.695 6.254 -44.817 1.00 90.06 439 GLU A O 1
ATOM 3434 N N . SER A 1 440 ? 75.069 4.751 -46.451 1.00 91.56 440 SER A N 1
ATOM 3435 C CA . SER A 1 440 ? 73.716 4.175 -46.454 1.00 91.56 440 SER A CA 1
ATOM 3436 C C . SER A 1 440 ? 73.374 3.490 -45.120 1.00 91.56 440 SER A C 1
ATOM 3438 O O . SER A 1 440 ? 72.283 3.682 -44.579 1.00 91.56 440 SER A O 1
ATOM 3440 N N . ILE A 1 441 ? 74.326 2.758 -44.530 1.00 90.50 441 ILE A N 1
ATOM 3441 C CA . ILE A 1 441 ? 74.186 2.129 -43.204 1.00 90.50 441 ILE A CA 1
ATOM 3442 C C . ILE A 1 441 ? 74.001 3.186 -42.108 1.00 90.50 441 ILE A C 1
ATOM 3444 O O . ILE A 1 441 ? 73.154 3.029 -41.226 1.00 90.50 441 ILE A O 1
ATOM 3448 N N . ASN A 1 442 ? 74.766 4.279 -42.146 1.00 90.25 442 ASN A N 1
ATOM 3449 C CA . ASN A 1 442 ? 74.643 5.351 -41.157 1.00 90.25 442 ASN A CA 1
ATOM 3450 C C . ASN A 1 442 ? 73.301 6.087 -41.273 1.00 90.25 442 ASN A C 1
ATOM 3452 O O . ASN A 1 442 ? 72.690 6.394 -40.246 1.00 90.25 442 ASN A O 1
ATOM 3456 N N . ALA A 1 443 ? 72.800 6.295 -42.494 1.00 90.62 443 ALA A N 1
ATOM 3457 C CA . ALA A 1 443 ? 71.464 6.837 -42.723 1.00 90.62 443 ALA A CA 1
ATOM 3458 C C . ALA A 1 443 ? 70.364 5.920 -42.153 1.00 90.62 443 ALA A C 1
ATOM 3460 O O . ALA A 1 443 ? 69.465 6.402 -41.461 1.00 90.62 443 ALA A O 1
ATOM 3461 N N . LEU A 1 444 ? 70.469 4.598 -42.349 1.00 90.88 444 LEU A N 1
ATOM 3462 C CA . LEU A 1 444 ? 69.544 3.623 -41.754 1.00 90.88 444 LEU A CA 1
ATOM 3463 C C . LEU A 1 444 ? 69.608 3.614 -40.223 1.00 90.88 444 LEU A C 1
ATOM 3465 O O . LEU A 1 444 ? 68.569 3.543 -39.567 1.00 90.88 444 LEU A O 1
ATOM 3469 N N . ARG A 1 445 ? 70.804 3.726 -39.628 1.00 90.44 445 ARG A N 1
ATOM 3470 C CA . ARG A 1 445 ? 70.962 3.806 -38.165 1.00 90.44 445 ARG A CA 1
ATOM 3471 C C . ARG A 1 445 ? 70.277 5.045 -37.606 1.00 90.44 445 ARG A C 1
ATOM 3473 O O . ARG A 1 445 ? 69.522 4.926 -36.642 1.00 90.44 445 ARG A O 1
ATOM 3480 N N . PHE A 1 446 ? 70.484 6.200 -38.235 1.00 88.75 446 PHE A N 1
ATOM 3481 C CA . PHE A 1 446 ? 69.820 7.442 -37.848 1.00 88.75 446 PHE A CA 1
ATOM 3482 C C . PHE A 1 446 ? 68.294 7.324 -37.961 1.00 88.75 446 PHE A C 1
ATOM 3484 O O . PHE A 1 446 ? 67.590 7.635 -37.003 1.00 88.75 446 PHE A O 1
ATOM 3491 N N . LEU A 1 447 ? 67.792 6.779 -39.076 1.00 87.81 447 LEU A N 1
ATOM 3492 C CA . LEU A 1 447 ? 66.363 6.540 -39.292 1.00 87.81 447 LEU A CA 1
ATOM 3493 C C . LEU A 1 447 ? 65.771 5.585 -38.243 1.00 87.81 447 LEU A C 1
ATOM 3495 O O . LEU A 1 447 ? 64.714 5.849 -37.673 1.00 87.81 447 LEU A O 1
ATOM 3499 N N . SER A 1 448 ? 66.466 4.489 -37.935 1.00 86.56 448 SER A N 1
ATOM 3500 C CA . SER A 1 448 ? 66.026 3.525 -36.920 1.00 86.56 448 SER A CA 1
ATOM 3501 C C . SER A 1 448 ? 65.960 4.139 -35.515 1.00 86.56 448 SER A C 1
ATOM 3503 O O . SER A 1 448 ? 65.068 3.799 -34.736 1.00 86.56 448 SER A O 1
ATOM 3505 N N . ALA A 1 449 ? 66.874 5.066 -35.200 1.00 84.56 449 ALA A N 1
ATOM 3506 C CA . ALA A 1 449 ? 66.926 5.770 -33.925 1.00 84.56 449 ALA A CA 1
ATOM 3507 C C . ALA A 1 449 ? 65.836 6.846 -33.826 1.00 84.56 449 ALA A C 1
ATOM 3509 O O . ALA A 1 449 ? 65.182 6.945 -32.789 1.00 84.56 449 ALA A O 1
ATOM 3510 N N . SER A 1 450 ? 65.571 7.597 -34.904 1.00 82.69 450 SER A N 1
ATOM 3511 C CA . SER A 1 450 ? 64.461 8.559 -34.934 1.00 82.69 450 SER A CA 1
ATOM 3512 C C . SER A 1 450 ? 63.105 7.864 -34.809 1.00 82.69 450 SER A C 1
ATOM 3514 O O . SER A 1 450 ? 62.222 8.354 -34.116 1.00 82.69 450 SER A O 1
ATOM 3516 N N . LEU A 1 451 ? 62.958 6.671 -35.399 1.00 80.94 451 LEU A N 1
ATOM 3517 C CA . LEU A 1 451 ? 61.755 5.842 -35.259 1.00 80.94 451 LEU A CA 1
ATOM 3518 C C . LEU A 1 451 ? 61.624 5.187 -33.869 1.00 80.94 451 LEU A C 1
ATOM 3520 O O . LEU A 1 451 ? 60.592 4.588 -33.572 1.00 80.94 451 LEU A O 1
ATOM 3524 N N . ALA A 1 452 ? 62.650 5.272 -33.012 1.00 74.19 452 ALA A N 1
ATOM 3525 C CA . ALA A 1 452 ? 62.628 4.738 -31.652 1.00 74.19 452 ALA A CA 1
ATOM 3526 C C . ALA A 1 452 ? 62.171 5.758 -30.594 1.00 74.19 452 ALA A C 1
ATOM 3528 O O . ALA A 1 452 ? 61.767 5.337 -29.511 1.00 74.19 452 ALA A O 1
ATOM 3529 N N . SER A 1 453 ? 62.256 7.068 -30.871 1.00 61.00 453 SER A N 1
ATOM 3530 C CA . SER A 1 453 ? 62.032 8.121 -29.866 1.00 61.00 453 SER A CA 1
ATOM 3531 C C . SER A 1 453 ? 60.620 8.708 -29.839 1.00 61.00 453 SER A C 1
ATOM 3533 O O . SER A 1 453 ? 60.338 9.537 -28.977 1.00 61.00 453 SER A O 1
ATOM 3535 N N . GLU A 1 454 ? 59.729 8.314 -30.748 1.00 52.59 454 GLU A N 1
ATOM 3536 C CA . GLU A 1 454 ? 58.356 8.821 -30.788 1.00 52.59 454 GLU A CA 1
ATOM 3537 C C . GLU A 1 454 ? 57.333 7.717 -30.466 1.00 52.59 454 GLU A C 1
ATOM 3539 O O . GLU A 1 454 ? 57.497 6.554 -30.830 1.00 52.59 454 GLU A O 1
ATOM 3544 N N . SER A 1 455 ? 56.247 8.085 -29.784 1.00 53.12 455 SER A N 1
ATOM 3545 C CA . SER A 1 455 ? 55.100 7.232 -29.440 1.00 53.12 455 SER A CA 1
ATOM 3546 C C . SER A 1 455 ? 54.230 6.898 -30.664 1.00 53.12 455 SER A C 1
ATOM 3548 O O . SER A 1 455 ? 53.036 7.194 -30.698 1.00 53.12 455 SER A O 1
ATOM 3550 N N . PHE A 1 456 ? 54.829 6.311 -31.701 1.00 53.41 456 PHE A N 1
ATOM 3551 C CA . PHE A 1 456 ? 54.159 6.059 -32.975 1.00 53.41 456 PHE A CA 1
ATOM 3552 C C . PHE A 1 456 ? 53.412 4.725 -33.052 1.00 53.41 456 PHE A C 1
ATOM 3554 O O . PHE A 1 456 ? 53.656 3.768 -32.318 1.00 53.41 456 PHE A O 1
ATOM 3561 N N . SER A 1 457 ? 52.472 4.711 -33.994 1.00 61.06 457 SER A N 1
ATOM 3562 C CA . SER A 1 457 ? 51.598 3.613 -34.387 1.00 61.06 457 SER A CA 1
ATOM 3563 C C . SER A 1 457 ? 52.358 2.357 -34.869 1.00 61.06 457 SER A C 1
ATOM 3565 O O . SER A 1 457 ? 53.569 2.387 -35.095 1.00 61.06 457 SER A O 1
ATOM 3567 N N . ARG A 1 458 ? 51.646 1.226 -35.036 1.00 63.88 458 ARG A N 1
ATOM 3568 C CA . ARG A 1 458 ? 52.185 -0.098 -35.446 1.00 63.88 458 ARG A CA 1
ATOM 3569 C C . ARG A 1 458 ? 53.082 -0.033 -36.704 1.00 63.88 458 ARG A C 1
ATOM 3571 O O . ARG A 1 458 ? 54.004 -0.831 -36.863 1.00 63.88 458 ARG A O 1
ATOM 3578 N N . GLU A 1 459 ? 52.847 0.949 -37.562 1.00 71.38 459 GLU A N 1
ATOM 3579 C CA . GLU A 1 459 ? 53.587 1.250 -38.786 1.00 71.38 459 GLU A CA 1
ATOM 3580 C C . GLU A 1 459 ? 55.055 1.648 -38.542 1.00 71.38 459 GLU A C 1
ATOM 3582 O O . GLU A 1 459 ? 55.945 1.167 -39.244 1.00 71.38 459 GLU A O 1
ATOM 3587 N N . ALA A 1 460 ? 55.346 2.475 -37.532 1.00 74.69 460 ALA A N 1
ATOM 3588 C CA . ALA A 1 460 ? 56.712 2.940 -37.261 1.00 74.69 460 ALA A CA 1
ATOM 3589 C C . ALA A 1 460 ? 57.611 1.828 -36.704 1.00 74.69 460 ALA A C 1
ATOM 3591 O O . ALA A 1 460 ? 58.791 1.755 -37.046 1.00 74.69 460 ALA A O 1
ATOM 3592 N N . ALA A 1 461 ? 57.043 0.921 -35.902 1.00 78.62 461 ALA A N 1
ATOM 3593 C CA . ALA A 1 461 ? 57.749 -0.267 -35.424 1.00 78.62 461 ALA A CA 1
ATOM 3594 C C . ALA A 1 461 ? 58.162 -1.186 -36.586 1.00 78.62 461 ALA A C 1
ATOM 3596 O O . ALA A 1 461 ? 59.273 -1.714 -36.591 1.00 78.62 461 ALA A O 1
ATOM 3597 N N . THR A 1 462 ? 57.296 -1.316 -37.596 1.00 81.31 462 THR A N 1
ATOM 3598 C CA . THR A 1 462 ? 57.564 -2.124 -38.794 1.00 81.31 462 THR A CA 1
ATOM 3599 C C . THR A 1 462 ? 58.679 -1.497 -39.633 1.00 81.31 462 THR A C 1
ATOM 3601 O O . THR A 1 462 ? 59.660 -2.168 -39.935 1.00 81.31 462 THR A O 1
ATOM 3604 N N . PHE A 1 463 ? 58.614 -0.189 -39.914 1.00 86.12 463 PHE A N 1
ATOM 3605 C CA . PHE A 1 463 ? 59.704 0.514 -40.605 1.00 86.12 463 PHE A CA 1
ATOM 3606 C C . PHE A 1 463 ? 61.032 0.451 -39.847 1.00 86.12 463 PHE A C 1
ATOM 3608 O O . PHE A 1 463 ? 62.087 0.318 -40.462 1.00 86.12 463 PHE A O 1
ATOM 3615 N N . ARG A 1 464 ? 61.000 0.512 -38.512 1.00 87.12 464 ARG A N 1
ATOM 3616 C CA . ARG A 1 464 ? 62.206 0.346 -37.698 1.00 87.12 464 ARG A CA 1
ATOM 3617 C C . ARG A 1 464 ? 62.801 -1.054 -37.848 1.00 87.12 464 ARG A C 1
ATOM 3619 O O . ARG A 1 464 ? 64.019 -1.155 -37.950 1.00 87.12 464 ARG A O 1
ATOM 3626 N N . SER A 1 465 ? 61.972 -2.101 -37.876 1.00 87.00 465 SER A N 1
ATOM 3627 C CA . SER A 1 465 ? 62.432 -3.474 -38.132 1.00 87.00 465 SER A CA 1
ATOM 3628 C C . SER A 1 465 ? 63.107 -3.575 -39.496 1.00 87.00 465 SER A C 1
ATOM 3630 O O . SER A 1 465 ? 64.267 -3.958 -39.564 1.00 87.00 465 SER A O 1
ATOM 3632 N N . ILE A 1 466 ? 62.438 -3.097 -40.551 1.00 90.25 466 ILE A N 1
ATOM 3633 C CA . ILE A 1 466 ? 62.970 -3.106 -41.922 1.00 90.25 466 ILE A CA 1
ATOM 3634 C C . ILE A 1 466 ? 64.319 -2.373 -41.995 1.00 90.25 466 ILE A C 1
ATOM 3636 O O . ILE A 1 466 ? 65.259 -2.863 -42.615 1.00 90.25 466 ILE A O 1
ATOM 3640 N N . ALA A 1 467 ? 64.452 -1.216 -41.333 1.00 89.69 467 ALA A N 1
ATOM 3641 C CA . ALA A 1 467 ? 65.719 -0.487 -41.288 1.00 89.69 467 ALA A CA 1
ATOM 3642 C C . ALA A 1 467 ? 66.845 -1.302 -40.630 1.00 89.69 467 ALA A C 1
ATOM 3644 O O . ALA A 1 467 ? 67.981 -1.259 -41.098 1.00 89.69 467 ALA A O 1
ATOM 3645 N N . LEU A 1 468 ? 66.544 -2.035 -39.554 1.00 89.81 468 LEU A N 1
ATOM 3646 C CA . LEU A 1 468 ? 67.512 -2.899 -38.873 1.00 89.81 468 LEU A CA 1
ATOM 3647 C C . LEU A 1 468 ? 67.893 -4.106 -39.738 1.00 89.81 468 LEU A C 1
ATOM 3649 O O . LEU A 1 468 ? 69.077 -4.426 -39.825 1.00 89.81 468 LEU A O 1
ATOM 3653 N N . ASP A 1 469 ? 66.929 -4.711 -40.427 1.00 90.50 469 ASP A N 1
ATOM 3654 C CA . ASP A 1 469 ? 67.170 -5.839 -41.330 1.00 90.50 469 ASP A CA 1
ATOM 3655 C C . ASP A 1 469 ? 68.044 -5.418 -42.519 1.00 90.50 469 ASP A C 1
ATOM 3657 O O . ASP A 1 469 ? 69.023 -6.087 -42.846 1.00 90.50 469 ASP A O 1
ATOM 3661 N N . TRP A 1 470 ? 67.785 -4.245 -43.105 1.00 93.31 470 TRP A N 1
ATOM 3662 C CA . TRP A 1 470 ? 68.640 -3.686 -44.154 1.00 93.31 470 TRP A CA 1
ATOM 3663 C C . TRP A 1 470 ? 70.056 -3.382 -43.653 1.00 93.31 470 TRP A C 1
ATOM 3665 O O . TRP A 1 470 ? 71.015 -3.633 -44.376 1.00 93.31 470 TRP A O 1
ATOM 3675 N N . ILE A 1 471 ? 70.224 -2.890 -42.417 1.00 91.62 471 ILE A N 1
ATOM 3676 C CA . ILE A 1 471 ? 71.561 -2.704 -41.821 1.00 91.62 471 ILE A CA 1
ATOM 3677 C C . ILE A 1 471 ? 72.304 -4.040 -41.754 1.00 91.62 471 ILE A C 1
ATOM 3679 O O . ILE A 1 471 ? 73.481 -4.088 -42.098 1.00 91.62 471 ILE A O 1
ATOM 3683 N N . ILE A 1 472 ? 71.635 -5.113 -41.326 1.00 89.25 472 ILE A N 1
ATOM 3684 C CA . ILE A 1 472 ? 72.229 -6.454 -41.264 1.00 89.25 472 ILE A CA 1
ATOM 3685 C C . ILE A 1 472 ? 72.636 -6.899 -42.674 1.00 89.25 472 ILE A C 1
ATOM 3687 O O . ILE A 1 472 ? 73.794 -7.252 -42.883 1.00 89.25 472 ILE A O 1
ATOM 3691 N N . ILE A 1 473 ? 71.735 -6.803 -43.654 1.00 90.19 473 ILE A N 1
ATOM 3692 C CA . ILE A 1 473 ? 72.009 -7.197 -45.045 1.00 90.19 473 ILE A CA 1
ATOM 3693 C C . ILE A 1 473 ? 73.216 -6.440 -45.618 1.00 90.19 473 ILE A C 1
ATOM 3695 O O . ILE A 1 473 ? 74.067 -7.058 -46.246 1.00 90.19 473 ILE A O 1
ATOM 3699 N N . LEU A 1 474 ? 73.323 -5.130 -45.377 1.00 87.88 474 LEU A N 1
ATOM 3700 C CA . LEU A 1 474 ? 74.426 -4.304 -45.886 1.00 87.88 474 LEU A CA 1
ATOM 3701 C C . LEU A 1 474 ? 75.752 -4.502 -45.130 1.00 87.88 474 LEU A C 1
ATOM 3703 O O . LEU A 1 474 ? 76.811 -4.211 -45.678 1.00 87.88 474 LEU A O 1
ATOM 3707 N N . ILE A 1 475 ? 75.719 -4.955 -43.871 1.00 86.12 475 ILE A N 1
ATOM 3708 C CA . ILE A 1 475 ? 76.932 -5.272 -43.096 1.00 86.12 475 ILE A CA 1
ATOM 3709 C C . ILE A 1 475 ? 77.504 -6.635 -43.502 1.00 86.12 475 ILE A C 1
ATOM 3711 O O . ILE A 1 475 ? 78.722 -6.795 -43.504 1.00 86.12 475 ILE A O 1
ATOM 3715 N N . TYR A 1 476 ? 76.636 -7.599 -43.818 1.00 80.25 476 TYR A N 1
ATOM 3716 C CA . TYR A 1 476 ? 77.011 -8.980 -44.142 1.00 80.25 476 TYR A CA 1
ATOM 3717 C C . TYR A 1 476 ? 76.999 -9.291 -45.648 1.00 80.25 476 TYR A C 1
ATOM 3719 O O . TYR A 1 476 ? 77.143 -10.449 -46.035 1.00 80.25 476 TYR A O 1
ATOM 3727 N N . SER A 1 477 ? 76.824 -8.282 -46.504 1.00 68.75 477 SER A N 1
ATOM 3728 C CA . SER A 1 477 ? 77.071 -8.403 -47.940 1.00 68.75 477 SER A CA 1
ATOM 3729 C C . SER A 1 477 ? 78.583 -8.346 -48.189 1.00 68.75 477 SER A C 1
ATOM 3731 O O . SER A 1 477 ? 79.138 -7.253 -48.326 1.00 68.75 477 SER A O 1
ATOM 3733 N N . ASP A 1 478 ? 79.241 -9.504 -48.160 1.00 54.31 478 ASP A N 1
ATOM 3734 C CA . ASP A 1 478 ? 80.657 -9.653 -48.533 1.00 54.31 478 ASP A CA 1
ATOM 3735 C C . ASP A 1 478 ? 80.894 -9.454 -50.037 1.00 54.31 478 ASP A C 1
ATOM 3737 O O . ASP A 1 478 ? 80.156 -10.070 -50.846 1.00 54.31 478 ASP A O 1
#

Foldseek 3Di:
DQAPPDDLVLVLLLLVLLVLLAFLAEEEPGADLDEDPDPSSLCSQQPVPRYAWEWAAADPVRRQTGATHPSHDLLRYAYLDFDAAPLQAGFKDFQFFCGDPSHNRRHGGHSLNSNLCSLCVVVVWDWDADPVRFIDTRPDTQDADDDDPRDDDDPGTRMFTQPFDDQPPLDDDDDSVRSSPDDSVVSPRHSHYHYHDDCDLPPNFQFGHYPQDDPSVSTDHSSVVSSSSNVVVCCCNPVVQAGQDEDDPVVLVVLLVVLLVVLLVVQVVCVVVVVVVCLVVVLVVSLVVLVVVQVVCVNVNYHHDSPSSNVSSVVSSPHPPPVPCVVVVVVVLVVLLVVLVVQLVPDLVSSLVSLVVQCPDVVRNVSSLVSLLVVLLVQLQPDQALVSLLCSLVVNVSPDPPRDPVCNPQSVLSSVLSVLSVVLVVDDPPVSSLVSLVVSLVSLVVLLVVLVPDPDDPSSVSSSVSSVSVNVNSVPRD

Radius of gyration: 44.58 Å; chains: 1; bounding box: 115×42×105 Å

Sequence (478 aa):
MIGASISEKSLDKLLVKLNQQKPRAIGLDIYRDFPAEDKNLISRLKQTQKLIGICKGSDTTNIQGIKPPPEIPIVNLGFNDFVRDRDAVIRRYLLFMNPEVTSLCPASYAFSLQLTFLYLQSFEIRPQFTRAGNFQLGNTVFENFSPRSSYNIDPNGGQILLNYRSSKYIAEQVTLTQFLSSPVNSSPAKDRIVLIGSVAKGDFPDTWATPYGSPLNEQMPGVLVQAQMVSQILSTVLDNRPLIKILPELMEWLWIFGWSTVGASISLGLWRLRFTQLSTPSILITMTCLAGICYLALMLGWWLPLIPAMVTLLSSMIPMPVVPSYPLDQLDFQRTLELIIEAYDGNLADARVAVGYLINSSPRKRPAIQGLISVAMDALNSCQTIEGIATVANQLAWIPSPLPKAINSVLPLFLQISQGVRTALDVTPVVRQRELLNESINALRFLSASLASESFSREAATFRSIALDWIIILIYSD

Secondary structure (DSSP, 8-state):
---TTS-HHHHHHHHHHHHHH--SEEEEES---S----HHHHHHHHH-TTEEEEEB---SS-TT-BPPPTTS-GGGEEE-PPBP-TTS---EEEEEE---TT-S----BBHHHHHHHHHHGGGT--EEE-TTS-EEETTEEE------TT----TTEEEEE-----SS-SS----HHHHHHS-GGG-TTTTSEEEEE----SSS--EE-BTTB-STTTPEEHHHHHHHHHHHHHHHHHS-PPP-EEPPHHHHHHHHHHHHHHHHHHHHHHHHTT-GGGHHHHHHHHHHHHHHHHHHHHHTTEE--HHHHHHHHHHHHS----S-SHHHHHHHHHHHHHHHHHHHHH-HHHHHHHHHHHHHSTTTHHHHHHHHHHHHHHHHHT--SHHHHHHHHHHTTTS-SSPPTTTTTTHHHHHHHHHHHHHHHT--SHHHHHHHHHHHHHHHHHHHHHTTSS---HHHHHHHHHHHHHHHHHHS--

pLDDT: mean 83.97, std 14.02, range [39.03, 98.25]